Protein 5FMS (pdb70)

Organism: Mus musculus (NCBI:txid10090)

Secondary structure (DSSP, 8-state):
--EEEE-TT--SB-TTSSTHHHHHHHTTTS-EEEE-S---TTTTSS-SEEEEES--S---HHHHHHHHHHHHTT-EEEEE--TTTHHHHT--THHHHTTTTEEE-S---EESS--S-SSTTEEEESB-B-SGGGTTSS-----B-EEEES---EEE-TTSEEEEE--SSEESTT-EEEEEE--STTT--EEEEES-GGGGSHHHHTTSSHHHHHHHHHHHHT--S---/-EEEE-TT--SB-TTSSTHHHHHHHTTT--EEEESS---TTTTSS-SEEEEES--S---HHHHHHHHHHHHTT-EEEEE--TTGGGTTT--THHHHGGGTEEE-S---B--S-SSSSSTTEEEETB-B--GGGTT-----B-EEEES--PEEE-TTSEEEEE--SSSBSTT-EEEEEE--TTSSS-EEEEES-GGGGSHHHHSGGGHHHHHHHHHHHHT--S---/-EE--TT--SB-TTSS-HHHHTTTTTTS--B---SS--TTTTSS-SEEEEES--S---HHHHHHHHHHHHTT-EEEEE--TTGGGTS---HHHHHGGGTEEE-S---EESS-SS-SSTTEEEESS-B-SGGG-------EEEES---EEE-TTSEEEEE--SSEESTT-EEEEEE--EEEES-GGGGSTTTTTTSSHHHHHHHHHHH-

Sequence (661 aa):
STILFNAYKKEVFTTNTGTKSLQKRLRSNWKIQSLKDEITSEKLIGVKLWITAGPREKFTAAEFEVLKKYLDSGGDILVMLGEGGESRFDTNINFLLEEYGIMVNNDAVVRNVYYKYFHPKEALVSDGVLNREISRAAGKAQALTFVYPFGATLSVMKPAVAVLSTGSVCFPLNRPILAFYHSKNQGFGKLAVLGSCHMFSDQYLDKEENSKIMDVVFQWLTTGDIHLTILFNAYKKEVFTTNTGTKSLQKRLRSNWKIQSLKDEITSEKLIGVKLWITAGPREKFTAAEFEVLKKYLDSGGDILVMLGEGGESRFDTNINFLLEEYGIMVNNDAVVRNVYYKYFHPKEALVSDGVLNREISRAAAQALTFVYPFGATLSVMKPAVAVLSTGSVCFPLNRPILAFYHSKNQGFGKLAVLGSCHMFSDQYLDKEENSKIMDVVFQWLTTGDIHLILFNAYKKEVFTTNTGTKSLQKRLRSNWKIQSLKDEITSEKLIGVKLWITAGPREKFTAAEFEVLKKYLDSGGDILVMLGEGGESRFDTNINFLLEEYGIMVNNDAVVRNVYYKYFHPKEALVSDGVLNREISRAAALTFVYPFGATLSVMKPAVAVLSTGSVCFPLNRPILAFYHKLAVLGSCHMFSDQYLDKEENSKIMDVVFQWL

Nearest PDB structures (foldseek):
  5fms-assembly1_A  TM=1.004E+00  e=1.287E-54  Mus musculus
  5fms-assembly2_B  TM=9.891E-01  e=2.876E-45  Mus musculus
  5fms-assembly3_C  TM=9.833E-01  e=4.517E-39  Mus musculus
  5fmr-assembly2_B  TM=9.433E-01  e=4.746E-31  Chlamydomonas reinhardtii
  8ruy-assembly1_h  TM=8.219E-01  e=1.403E-17  Chlamydomonas reinhardtii

Foldseek 3Di:
DEAEEEPQLPFPDWCVDWLVVVVVVVVVPHHYDYHHDQQDLVVCVVHQEYEGQAGQHEDDPVSLVSVVLCLLQNHEYEYEHFAQFCNVRVYDCQVNCVVQFKGWHGHAKFFQDDDDDDDRRQYKAKAFFDDQLLVVPDDHPHIFIATAHGFTFMGGDPPKAAGTFSHCGMPPHGGGFKIKHQDDCSPRRIYIYGGHSNRNTPVGCVPGNSVSVVVCVVCSSVPDPGDD/DAEEEPQQPAPDDCVAFLPVVVVVVVVPDDYYYDHDDLDLVVCPVHQEYEGQQGQEEDDVVSLVSVVLCLLLQHEYEYEHFAQPCNVRVYPVQVNCVVQFKGWDGHQKFQPDDDPDDGSSFPKAQQFFDDPQLVPDVHRGAIFTDHGFTFMQGDPPKAATTFSHQRIPVGGGGAKIKGQPDDSDRRIYIYGGHNNCNTPVHCVPRCSVSNVVCVVCPSSDDPDDD/DEEEPQLVFPDFCVDWLPVLCVVPCVPHPYDYDDHDQDLVVCVVPQEYEGAQGQHEDDVRNLPSCVVVVVVLGYYEYFHFAQFCVVRVYVVQVSCVVAQKGWHGHAKFFQDDDPDDGGSFQKAQAFFDDDCLCVDPSFIFTHHGWTAMRGGPPKAAGTFSHCGMPVGGGGAWIQDSDYIYGGHDNCRTPVHCPPGCVVSNVVVVVVSD

Solvent-accessible surface area: 26771 Å² total; per-residue (Å²): 96,31,0,9,3,1,28,48,16,50,10,38,16,20,36,135,73,15,5,140,50,6,15,154,48,12,135,84,115,50,82,32,126,44,13,91,52,67,12,47,74,78,96,5,110,47,13,32,0,3,3,0,5,0,0,122,88,100,9,71,2,46,20,0,34,26,2,43,58,22,6,54,86,33,6,8,2,1,0,6,0,2,36,10,0,30,80,135,24,61,5,4,0,11,2,2,0,17,31,25,5,0,56,5,45,97,54,20,0,4,9,26,60,108,123,133,18,137,50,4,41,23,0,41,0,51,76,0,37,92,37,88,44,12,45,60,27,98,31,80,155,190,69,29,44,0,0,0,0,46,0,0,1,2,53,38,124,164,66,3,56,24,2,3,5,0,0,56,64,0,6,27,50,99,124,30,2,1,0,18,33,66,37,80,104,51,44,46,2,6,1,0,0,0,0,0,3,55,2,3,0,44,107,13,10,83,119,28,29,0,48,100,2,14,78,11,5,11,88,30,0,32,84,43,96,22,83,95,57,10,9,10,6,33,115,4,63,22,63,22,34,48,87,87,29,8,52,59,5,28,81,60,22,68,91,116,83,60,41,52,56,34,77,93,37,52,53,68,68,68,24,143,60,25,31,2,23,5,0,7,0,0,44,39,69,14,96,60,72,25,17,67,40,30,40,49,28,5,71,80,25,10,14,11,1,3,8,0,1,31,19,0,22,70,76,34,103,9,51,4,16,134,24,5,22,79,34,3,0,4,0,4,31,45,51,1,44,34,81,75,208,85,173,37,104,35,70,28,16,0,6,2,52,52,0,7,84,25,87,42,11,60,56,48,149,138,45,77,50,38,0,0,0,0,77,0,0,2,0,1,16,33,82,80,4,72,24,0,2,3,0,1,53,59,0,97,39,90,90,42,12,2,2,0,11,28,83,44,85,93,34,53,52,2,10,4,1,1,3,0,0,1,49,2,3,8,70,131,24,10,82,84,70,35,0,50,29,3,8,79,11,2,20,86,7,0,41,66,39,105,18,80,81,35,16,24,0,53,69,0,47,19,36,23,26,34,88,81,37,13,65,66,13,28,86,68,36,55,107,102,40,90,38,57,69,48,71,82,62,41,49,75,85,66,26,82,77,20,66,4,54,6,0,0,0,0,115,28,70,36,100,75,67,15,53,62,23,36,54,65,41,36,88,84,54,13,24,10,2,9,8,2,2,55,16,0,45,68,72,34,112,8,72,19,15,73,46,7,36,87,66,2,0,81,7,48,68,34,20,0,2,10,22,84,130,51,75,50,145,44,0,26,26,0,55,2,77,72,0,49,97,62,98,76,12,53,81,32,133,142,23,49,0,0,0,0,47,0,0,0,3,32,41,80,95,83,6,92,25,5,1,9,0,1,57,88,2,28,17,94,87,112,26,1,3,0,18,83,92,71,20,0,0,1,0,0,0,68,2,7,10,51,74,31,10,85,54,24,31,0,51,103,0,16,67,27,1,72,142,87,26

Structure (mmCIF, N/CA/C/O backbone):
data_5FMS
#
_entry.id   5FMS
#
_cell.length_a   204.910
_cell.length_b   204.910
_cell.length_c   204.910
_cell.angle_alpha   90.00
_cell.angle_beta   90.00
_cell.angle_gamma   90.00
#
_symmetry.space_group_name_H-M   'P 43 3 2'
#
loop_
_atom_site.group_PDB
_atom_site.id
_atom_site.type_symbol
_atom_site.label_atom_id
_atom_site.label_alt_id
_atom_site.label_comp_id
_atom_site.label_asym_id
_atom_site.label_entity_id
_atom_site.label_seq_id
_atom_site.pdbx_PDB_ins_code
_atom_site.Cartn_x
_atom_site.Cartn_y
_atom_site.Cartn_z
_atom_site.occupancy
_atom_site.B_iso_or_equiv
_atom_site.auth_seq_id
_atom_site.auth_comp_id
_atom_site.auth_asym_id
_atom_site.auth_atom_id
_atom_site.pdbx_PDB_model_num
ATOM 1 N N . SER A 1 11 ? 44.047 -55.333 8.549 1.00 69.27 7 SER A N 1
ATOM 2 C CA . SER A 1 11 ? 45.089 -55.096 9.536 1.00 70.38 7 SER A CA 1
ATOM 3 C C . SER A 1 11 ? 44.947 -53.722 10.155 1.00 72.18 7 SER A C 1
ATOM 4 O O . SER A 1 11 ? 45.623 -52.788 9.772 1.00 76.59 7 SER A O 1
ATOM 7 N N . THR A 1 12 ? 44.039 -53.614 11.109 1.00 70.48 8 THR A N 1
ATOM 8 C CA . THR A 1 12 ? 43.857 -52.417 11.908 1.00 69.40 8 THR A CA 1
ATOM 9 C C . THR A 1 12 ? 43.212 -52.904 13.178 1.00 67.18 8 THR A C 1
ATOM 10 O O . THR A 1 12 ? 42.445 -53.844 13.139 1.00 66.93 8 THR A O 1
ATOM 14 N N . ILE A 1 13 ? 43.523 -52.296 14.307 1.00 64.37 9 ILE A N 1
ATOM 15 C CA . ILE A 1 13 ? 42.903 -52.699 15.542 1.00 57.31 9 ILE A CA 1
ATOM 16 C C . ILE A 1 13 ? 42.112 -51.501 15.973 1.00 58.50 9 ILE A C 1
ATOM 17 O O . ILE A 1 13 ? 42.562 -50.396 15.812 1.00 62.53 9 ILE A O 1
ATOM 22 N N . LEU A 1 14 ? 40.924 -51.682 16.501 1.00 55.64 10 LEU A N 1
ATOM 23 C CA . LEU A 1 14 ? 40.066 -50.535 16.643 1.00 56.69 10 LEU A CA 1
ATOM 24 C C . LEU A 1 14 ? 39.566 -50.427 18.060 1.00 58.36 10 LEU A C 1
ATOM 25 O O . LEU A 1 14 ? 38.897 -51.312 18.535 1.00 58.29 10 LEU A O 1
ATOM 30 N N . PHE A 1 15 ? 39.863 -49.333 18.740 1.00 59.09 11 PHE A N 1
ATOM 31 C CA . PHE A 1 15 ? 39.389 -49.169 20.095 1.00 54.35 11 PHE A CA 1
ATOM 32 C C . PHE A 1 15 ? 38.158 -48.341 19.978 1.00 58.19 11 PHE A C 1
ATOM 33 O O . PHE A 1 15 ? 38.114 -47.427 19.194 1.00 62.48 11 PHE A O 1
ATOM 41 N N . ASN A 1 16 ? 37.145 -48.625 20.757 1.00 58.99 12 ASN A N 1
ATOM 42 C CA . ASN A 1 16 ? 35.898 -47.933 20.538 1.00 63.11 12 ASN A CA 1
ATOM 43 C C . ASN A 1 16 ? 35.936 -46.767 21.476 1.00 62.82 12 ASN A C 1
ATOM 44 O O . ASN A 1 16 ? 36.454 -46.900 22.558 1.00 66.33 12 ASN A O 1
ATOM 49 N N . ALA A 1 17 ? 35.404 -45.619 21.100 1.00 61.78 13 ALA A N 1
ATOM 50 C CA . ALA A 1 17 ? 35.532 -44.494 21.999 1.00 62.73 13 ALA A CA 1
ATOM 51 C C . ALA A 1 17 ? 34.327 -43.590 22.114 1.00 69.56 13 ALA A C 1
ATOM 52 O O . ALA A 1 17 ? 34.336 -42.689 22.936 1.00 71.03 13 ALA A O 1
ATOM 54 N N . TYR A 1 18 ? 33.305 -43.803 21.294 1.00 72.19 14 TYR A N 1
ATOM 55 C CA . TYR A 1 18 ? 32.136 -42.923 21.305 1.00 74.26 14 TYR A CA 1
ATOM 56 C C . TYR A 1 18 ? 31.089 -43.290 22.342 1.00 74.34 14 TYR A C 1
ATOM 57 O O . TYR A 1 18 ? 30.124 -42.554 22.524 1.00 76.50 14 TYR A O 1
ATOM 66 N N . LYS A 1 19 ? 31.253 -44.437 22.990 1.00 70.23 15 LYS A N 1
ATOM 67 C CA . LYS A 1 19 ? 30.303 -44.875 23.998 1.00 71.88 15 LYS A CA 1
ATOM 68 C C . LYS A 1 19 ? 30.830 -44.472 25.351 1.00 72.08 15 LYS A C 1
ATOM 69 O O . LYS A 1 19 ? 30.574 -45.125 26.347 1.00 69.94 15 LYS A O 1
ATOM 75 N N . LYS A 1 20 ? 31.599 -43.397 25.365 1.00 71.17 16 LYS A N 1
ATOM 76 C CA . LYS A 1 20 ? 32.149 -42.853 26.588 1.00 68.62 16 LYS A CA 1
ATOM 77 C C . LYS A 1 20 ? 32.984 -43.887 27.293 1.00 69.35 16 LYS A C 1
ATOM 78 O O . LYS A 1 20 ? 32.942 -43.981 28.499 1.00 69.32 16 LYS A O 1
ATOM 80 N N . GLU A 1 21 ? 33.746 -44.661 26.534 1.00 73.23 17 GLU A N 1
ATOM 81 C CA . GLU A 1 21 ? 34.582 -45.709 27.097 1.00 70.00 17 GLU A CA 1
ATOM 82 C C . GLU A 1 21 ? 35.496 -45.166 28.165 1.00 67.45 17 GLU A C 1
ATOM 83 O O . GLU A 1 21 ? 35.838 -43.997 28.146 1.00 70.16 17 GLU A O 1
ATOM 89 N N . VAL A 1 22 ? 35.872 -46.014 29.111 1.00 65.97 18 VAL A N 1
ATOM 90 C CA . VAL A 1 22 ? 36.776 -45.615 30.177 1.00 64.05 18 VAL A CA 1
ATOM 91 C C . VAL A 1 22 ? 38.195 -45.551 29.672 1.00 64.82 18 VAL A C 1
ATOM 92 O O . VAL A 1 22 ? 38.950 -44.683 30.075 1.00 67.01 18 VAL A O 1
ATOM 96 N N . PHE A 1 23 ? 38.564 -46.464 28.787 1.00 63.78 19 PHE A N 1
ATOM 97 C CA . PHE A 1 23 ? 39.876 -46.428 28.175 1.00 64.75 19 PHE A CA 1
ATOM 98 C C . PHE A 1 23 ? 39.756 -46.317 26.661 1.00 67.72 19 PHE A C 1
ATOM 99 O O . PHE A 1 23 ? 39.162 -47.158 26.018 1.00 72.74 19 PHE A O 1
ATOM 107 N N . THR A 1 24 ? 40.356 -45.291 26.091 1.00 64.77 20 THR A N 1
ATOM 108 C CA . THR A 1 24 ? 40.369 -45.083 24.662 1.00 63.85 20 THR A CA 1
ATOM 109 C C . THR A 1 24 ? 41.817 -44.921 24.284 1.00 66.03 20 THR A C 1
ATOM 110 O O . THR A 1 24 ? 42.667 -45.103 25.121 1.00 69.46 20 THR A O 1
ATOM 114 N N . THR A 1 25 ? 42.140 -44.603 23.044 1.00 63.97 21 THR A N 1
ATOM 115 C CA . THR A 1 25 ? 43.551 -44.522 22.710 1.00 64.61 21 THR A CA 1
ATOM 116 C C . THR A 1 25 ? 44.188 -43.247 23.276 1.00 71.45 21 THR A C 1
ATOM 117 O O . THR A 1 25 ? 45.392 -43.179 23.489 1.00 74.03 21 THR A O 1
ATOM 121 N N . ASN A 1 26 ? 43.346 -42.268 23.575 1.00 71.13 22 ASN A N 1
ATOM 122 C CA . ASN A 1 26 ? 43.719 -40.997 24.175 1.00 70.98 22 ASN A CA 1
ATOM 123 C C . ASN A 1 26 ? 44.082 -41.165 25.640 1.00 69.81 22 ASN A C 1
ATOM 124 O O . ASN A 1 26 ? 44.738 -40.328 26.225 1.00 72.16 22 ASN A O 1
ATOM 129 N N . THR A 1 27 ? 43.643 -42.260 26.238 1.00 69.86 23 THR A N 1
ATOM 130 C CA . THR A 1 27 ? 43.772 -42.455 27.677 1.00 71.36 23 THR A CA 1
ATOM 131 C C . THR A 1 27 ? 44.257 -43.857 28.014 1.00 69.48 23 THR A C 1
ATOM 132 O O . THR A 1 27 ? 44.538 -44.644 27.123 1.00 69.24 23 THR A O 1
ATOM 136 N N . GLY A 1 28 ? 44.469 -44.131 29.290 1.00 66.37 24 GLY A N 1
ATOM 137 C CA . GLY A 1 28 ? 44.505 -45.489 29.778 1.00 66.72 24 GLY A CA 1
ATOM 138 C C . GLY A 1 28 ? 45.503 -46.403 29.130 1.00 64.15 24 GLY A C 1
ATOM 139 O O . GLY A 1 28 ? 46.655 -46.430 29.480 1.00 61.75 24 GLY A O 1
ATOM 140 N N . THR A 1 29 ? 45.010 -47.161 28.162 1.00 66.32 25 THR A N 1
ATOM 141 C CA . THR A 1 29 ? 45.737 -48.241 27.529 1.00 59.53 25 THR A CA 1
ATOM 142 C C . THR A 1 29 ? 46.790 -47.650 26.608 1.00 59.92 25 THR A C 1
ATOM 143 O O . THR A 1 29 ? 46.747 -47.815 25.413 1.00 59.44 25 THR A O 1
ATOM 145 N N . LYS A 1 30 ? 47.721 -46.915 27.192 1.00 62.45 26 LYS A N 1
ATOM 146 C CA . LYS A 1 30 ? 48.811 -46.275 26.464 1.00 64.96 26 LYS A CA 1
ATOM 147 C C . LYS A 1 30 ? 49.936 -47.269 26.256 1.00 64.41 26 LYS A C 1
ATOM 148 O O . LYS A 1 30 ? 50.572 -47.273 25.221 1.00 62.78 26 LYS A O 1
ATOM 154 N N . SER A 1 31 ? 50.224 -48.058 27.283 1.00 65.29 27 SER A N 1
ATOM 155 C CA . SER A 1 31 ? 51.303 -49.031 27.227 1.00 64.80 27 SER A CA 1
ATOM 156 C C . SER A 1 31 ? 50.941 -50.276 26.455 1.00 60.02 27 SER A C 1
ATOM 157 O O . SER A 1 31 ? 51.801 -51.014 26.030 1.00 53.59 27 SER A O 1
ATOM 160 N N . LEU A 1 32 ? 49.656 -50.547 26.343 1.00 61.96 28 LEU A N 1
ATOM 161 C CA . LEU A 1 32 ? 49.182 -51.665 25.550 1.00 61.71 28 LEU A CA 1
ATOM 162 C C . LEU A 1 32 ? 49.375 -51.330 24.081 1.00 59.97 28 LEU A C 1
ATOM 163 O O . LEU A 1 32 ? 49.727 -52.168 23.283 1.00 57.73 28 LEU A O 1
ATOM 168 N N . GLN A 1 33 ? 49.088 -50.099 23.713 1.00 58.06 29 GLN A N 1
ATOM 169 C CA . GLN A 1 33 ? 49.225 -49.704 22.337 1.00 55.87 29 GLN A CA 1
ATOM 170 C C . GLN A 1 33 ? 50.648 -49.894 21.830 1.00 57.85 29 GLN A C 1
ATOM 171 O O . GLN A 1 33 ? 50.825 -50.318 20.720 1.00 60.53 29 GLN A O 1
ATOM 177 N N . LYS A 1 34 ? 51.663 -49.614 22.641 1.00 60.56 30 LYS A N 1
ATOM 178 C CA . LYS A 1 34 ? 53.055 -49.750 22.193 1.00 62.45 30 LYS A CA 1
ATOM 179 C C . LYS A 1 34 ? 53.373 -51.155 21.737 1.00 65.41 30 LYS A C 1
ATOM 180 O O . LYS A 1 34 ? 54.205 -51.351 20.871 1.00 70.46 30 LYS A O 1
ATOM 186 N N . ARG A 1 35 ? 52.711 -52.144 22.307 1.00 60.90 31 ARG A N 1
ATOM 187 C CA . ARG A 1 35 ? 53.024 -53.507 21.941 1.00 59.28 31 ARG A CA 1
ATOM 188 C C . ARG A 1 35 ? 52.206 -53.941 20.743 1.00 61.47 31 ARG A C 1
ATOM 189 O O . ARG A 1 35 ? 52.414 -55.012 20.211 1.00 67.69 31 ARG A O 1
ATOM 191 N N . LEU A 1 36 ? 51.289 -53.094 20.305 1.00 61.53 32 LEU A N 1
ATOM 192 C CA . LEU A 1 36 ? 50.394 -53.425 19.198 1.00 63.67 32 LEU A CA 1
ATOM 193 C C . LEU A 1 36 ? 50.756 -52.627 17.961 1.00 66.08 32 LEU A C 1
ATOM 194 O O . LEU A 1 36 ? 50.622 -53.110 16.860 1.00 67.59 32 LEU A O 1
ATOM 199 N N . ARG A 1 37 ? 51.180 -51.384 18.136 1.00 67.11 33 ARG A N 1
ATOM 200 C CA . ARG A 1 37 ? 51.513 -50.543 17.002 1.00 63.66 33 ARG A CA 1
ATOM 201 C C . ARG A 1 37 ? 52.707 -51.119 16.295 1.00 67.60 33 ARG A C 1
ATOM 202 O O . ARG A 1 37 ? 53.099 -50.622 15.257 1.00 72.63 33 ARG A O 1
ATOM 210 N N . SER A 1 38 ? 53.304 -52.151 16.876 1.00 66.62 34 SER A N 1
ATOM 211 C CA . SER A 1 38 ? 54.388 -52.869 16.232 1.00 71.06 34 SER A CA 1
ATOM 212 C C . SER A 1 38 ? 53.880 -53.723 15.095 1.00 76.80 34 SER A C 1
ATOM 213 O O . SER A 1 38 ? 54.484 -53.768 14.036 1.00 84.41 34 SER A O 1
ATOM 216 N N . ASN A 1 39 ? 52.790 -54.441 15.327 1.00 78.74 35 ASN A N 1
ATOM 217 C CA . ASN A 1 39 ? 52.236 -55.320 14.304 1.00 76.63 35 ASN A CA 1
ATOM 218 C C . ASN A 1 39 ? 50.942 -54.836 13.671 1.00 72.64 35 ASN A C 1
ATOM 219 O O . ASN A 1 39 ? 50.403 -55.520 12.829 1.00 75.83 35 ASN A O 1
ATOM 224 N N . TRP A 1 40 ? 50.445 -53.665 14.046 1.00 69.85 36 TRP A N 1
ATOM 225 C CA . TRP A 1 40 ? 49.112 -53.261 13.618 1.00 65.62 36 TRP A CA 1
ATOM 226 C C . TRP A 1 40 ? 48.959 -51.788 13.446 1.00 64.67 36 TRP A C 1
ATOM 227 O O . TRP A 1 40 ? 49.809 -51.030 13.843 1.00 69.61 36 TRP A O 1
ATOM 238 N N . LYS A 1 41 ? 47.880 -51.378 12.816 1.00 61.33 37 LYS A N 1
ATOM 239 C CA . LYS A 1 41 ? 47.590 -49.965 12.720 1.00 67.18 37 LYS A CA 1
ATOM 240 C C . LYS A 1 41 ? 46.509 -49.666 13.719 1.00 67.12 37 LYS A C 1
ATOM 241 O O . LYS A 1 41 ? 45.370 -50.010 13.479 1.00 71.38 37 LYS A O 1
ATOM 244 N N . ILE A 1 42 ? 46.850 -49.065 14.847 1.00 59.66 38 ILE A N 1
ATOM 245 C CA . ILE A 1 42 ? 45.855 -48.747 15.865 1.00 59.04 38 ILE A CA 1
ATOM 246 C C . ILE A 1 42 ? 45.087 -47.468 15.574 1.00 62.28 38 ILE A C 1
ATOM 247 O O . ILE A 1 42 ? 45.673 -46.418 15.445 1.00 70.43 38 ILE A O 1
ATOM 252 N N . GLN A 1 43 ? 43.776 -47.539 15.443 1.00 59.13 39 GLN A N 1
ATOM 253 C CA . GLN A 1 43 ? 43.030 -46.313 15.287 1.00 61.55 39 GLN A CA 1
ATOM 254 C C . GLN A 1 43 ? 41.789 -46.334 16.161 1.00 60.49 39 GLN A C 1
ATOM 255 O O . GLN A 1 43 ? 41.236 -47.378 16.390 1.00 58.76 39 GLN A O 1
ATOM 261 N N . SER A 1 44 ? 41.414 -45.183 16.704 1.00 62.40 40 SER A N 1
ATOM 262 C CA . SER A 1 44 ? 40.225 -45.015 17.536 1.00 62.75 40 SER A CA 1
ATOM 263 C C . SER A 1 44 ? 38.974 -44.941 16.689 1.00 63.13 40 SER A C 1
ATOM 264 O O . SER A 1 44 ? 39.075 -44.835 15.488 1.00 67.97 40 SER A O 1
ATOM 267 N N . LEU A 1 45 ? 37.796 -44.963 17.304 1.00 62.82 41 LEU A N 1
ATOM 268 C CA . LEU A 1 45 ? 36.541 -44.838 16.559 1.00 65.46 41 LEU A CA 1
ATOM 269 C C . LEU A 1 45 ? 35.593 -43.822 17.204 1.00 70.97 41 LEU A C 1
ATOM 270 O O . LEU A 1 45 ? 35.077 -44.052 18.284 1.00 73.26 41 LEU A O 1
ATOM 275 N N . LYS A 1 46 ? 35.338 -42.706 16.533 1.00 70.17 42 LYS A N 1
ATOM 276 C CA . LYS A 1 46 ? 34.545 -41.646 17.148 1.00 72.29 42 LYS A CA 1
ATOM 277 C C . LYS A 1 46 ? 33.071 -41.602 16.750 1.00 75.60 42 LYS A C 1
ATOM 278 O O . LYS A 1 46 ? 32.254 -41.081 17.496 1.00 80.23 42 LYS A O 1
ATOM 280 N N . ASP A 1 47 ? 32.732 -42.105 15.568 1.00 73.23 43 ASP A N 1
ATOM 281 C CA . ASP A 1 47 ? 31.349 -42.054 15.089 1.00 73.70 43 ASP A CA 1
ATOM 282 C C . ASP A 1 47 ? 30.683 -43.437 15.070 1.00 74.63 43 ASP A C 1
ATOM 283 O O . ASP A 1 47 ? 31.370 -44.445 15.171 1.00 74.85 43 ASP A O 1
ATOM 285 N N . GLU A 1 48 ? 29.357 -43.476 14.923 1.00 72.53 44 GLU A N 1
ATOM 286 C CA . GLU A 1 48 ? 28.578 -44.724 14.927 1.00 68.87 44 GLU A CA 1
ATOM 287 C C . GLU A 1 48 ? 29.181 -45.859 14.118 1.00 69.18 44 GLU A C 1
ATOM 288 O O . GLU A 1 48 ? 29.718 -45.645 13.042 1.00 69.53 44 GLU A O 1
ATOM 290 N N . ILE A 1 49 ? 29.052 -47.073 14.645 1.00 67.84 45 ILE A N 1
ATOM 291 C CA . ILE A 1 49 ? 29.615 -48.287 14.048 1.00 67.26 45 ILE A CA 1
ATOM 292 C C . ILE A 1 49 ? 28.901 -48.759 12.790 1.00 70.95 45 ILE A C 1
ATOM 293 O O . ILE A 1 49 ? 27.825 -49.317 12.872 1.00 76.08 45 ILE A O 1
ATOM 295 N N . THR A 1 50 ? 29.508 -48.547 11.629 1.00 69.77 46 THR A N 1
ATOM 296 C CA . THR A 1 50 ? 28.903 -48.907 10.353 1.00 67.38 46 THR A CA 1
ATOM 297 C C . THR A 1 50 ? 29.671 -50.079 9.787 1.00 71.04 46 THR A C 1
ATOM 298 O O . THR A 1 50 ? 30.885 -50.082 9.839 1.00 74.21 46 THR A O 1
ATOM 300 N N . SER A 1 51 ? 28.972 -51.066 9.237 1.00 71.74 47 SER A N 1
ATOM 301 C CA . SER A 1 51 ? 29.604 -52.315 8.808 1.00 70.51 47 SER A CA 1
ATOM 302 C C . SER A 1 51 ? 30.785 -52.071 7.888 1.00 72.46 47 SER A C 1
ATOM 303 O O . SER A 1 51 ? 31.720 -52.858 7.845 1.00 70.62 47 SER A O 1
ATOM 305 N N . GLU A 1 52 ? 30.712 -50.997 7.118 1.00 77.97 48 GLU A N 1
ATOM 306 C CA . GLU A 1 52 ? 31.825 -50.571 6.276 1.00 80.01 48 GLU A CA 1
ATOM 307 C C . GLU A 1 52 ? 33.018 -50.080 7.091 1.00 77.73 48 GLU A C 1
ATOM 308 O O . GLU A 1 52 ? 34.158 -50.330 6.719 1.00 73.12 48 GLU A O 1
ATOM 310 N N . LYS A 1 53 ? 32.747 -49.342 8.171 1.00 79.19 49 LYS A N 1
ATOM 311 C CA . LYS A 1 53 ? 33.797 -48.736 8.998 1.00 74.38 49 LYS A CA 1
ATOM 312 C C . LYS A 1 53 ? 34.739 -49.778 9.530 1.00 72.40 49 LYS A C 1
ATOM 313 O O . LYS A 1 53 ? 35.923 -49.526 9.692 1.00 70.09 49 LYS A O 1
ATOM 319 N N . LEU A 1 54 ? 34.184 -50.946 9.819 1.00 73.72 50 LEU A N 1
ATOM 320 C CA . LEU A 1 54 ? 34.940 -52.062 10.353 1.00 72.74 50 LEU A CA 1
ATOM 321 C C . LEU A 1 54 ? 35.620 -52.853 9.254 1.00 73.30 50 LEU A C 1
ATOM 322 O O . LEU A 1 54 ? 35.981 -53.996 9.475 1.00 73.11 50 LEU A O 1
ATOM 327 N N . ILE A 1 55 ? 35.774 -52.272 8.067 1.00 74.19 51 ILE A N 1
ATOM 328 C CA . ILE A 1 55 ? 36.269 -53.037 6.923 1.00 75.16 51 ILE A CA 1
ATOM 329 C C . ILE A 1 55 ? 37.686 -53.536 7.082 1.00 73.14 51 ILE A C 1
ATOM 330 O O . ILE A 1 55 ? 37.964 -54.689 6.804 1.00 72.18 51 ILE A O 1
ATOM 333 N N . GLY A 1 56 ? 38.597 -52.677 7.501 1.00 69.19 52 GLY A N 1
ATOM 334 C CA . GLY A 1 56 ? 39.970 -53.113 7.598 1.00 71.53 52 GLY A CA 1
ATOM 335 C C . GLY A 1 56 ? 40.203 -53.902 8.867 1.00 72.74 52 GLY A C 1
ATOM 336 O O . GLY A 1 56 ? 41.077 -54.767 8.929 1.00 71.77 52 GLY A O 1
ATOM 337 N N . VAL A 1 57 ? 39.354 -53.640 9.853 1.00 73.17 53 VAL A N 1
ATOM 338 C CA . VAL A 1 57 ? 39.566 -54.051 11.237 1.00 71.58 53 VAL A CA 1
ATOM 339 C C . VAL A 1 57 ? 39.704 -55.527 11.552 1.00 68.41 53 VAL A C 1
ATOM 340 O O . VAL A 1 57 ? 38.846 -56.319 11.218 1.00 69.67 53 VAL A O 1
ATOM 344 N N . LYS A 1 58 ? 40.775 -55.868 12.259 1.00 65.54 54 LYS A N 1
ATOM 345 C CA . LYS A 1 58 ? 41.049 -57.233 12.666 1.00 63.27 54 LYS A CA 1
ATOM 346 C C . LYS A 1 58 ? 40.516 -57.477 14.038 1.00 63.03 54 LYS A C 1
ATOM 347 O O . LYS A 1 58 ? 40.256 -58.601 14.414 1.00 64.07 54 LYS A O 1
ATOM 350 N N . LEU A 1 59 ? 40.372 -56.407 14.801 1.00 62.01 55 LEU A N 1
ATOM 351 C CA . LEU A 1 59 ? 39.899 -56.513 16.167 1.00 59.33 55 LEU A CA 1
ATOM 352 C C . LEU A 1 59 ? 39.266 -55.218 16.639 1.00 57.53 55 LEU A C 1
ATOM 353 O O . LEU A 1 59 ? 39.804 -54.151 16.450 1.00 58.86 55 LEU A O 1
ATOM 358 N N . TRP A 1 60 ? 38.108 -55.320 17.253 1.00 53.94 56 TRP A N 1
ATOM 359 C CA . TRP A 1 60 ? 37.407 -54.176 17.777 1.00 52.67 56 TRP A CA 1
ATOM 360 C C . TRP A 1 60 ? 37.526 -54.301 19.279 1.00 54.21 56 TRP A C 1
ATOM 361 O O . TRP A 1 60 ? 37.459 -55.397 19.780 1.00 55.65 56 TRP A O 1
ATOM 372 N N . ILE A 1 61 ? 37.704 -53.217 20.017 1.00 53.03 57 ILE A N 1
ATOM 373 C CA . ILE A 1 61 ? 37.892 -53.317 21.458 1.00 49.35 57 ILE A CA 1
ATOM 374 C C . ILE A 1 61 ? 37.075 -52.278 22.166 1.00 50.93 57 ILE A C 1
ATOM 375 O O . ILE A 1 61 ? 37.099 -51.136 21.774 1.00 54.98 57 ILE A O 1
ATOM 380 N N . THR A 1 62 ? 36.361 -52.651 23.213 1.00 49.10 58 THR A N 1
ATOM 381 C CA . THR A 1 62 ? 35.682 -51.673 24.032 1.00 52.53 58 THR A CA 1
ATOM 382 C C . THR A 1 62 ? 36.234 -51.744 25.398 1.00 57.95 58 THR A C 1
ATOM 383 O O . THR A 1 62 ? 35.905 -52.661 26.107 1.00 57.82 58 THR A O 1
ATOM 387 N N . ALA A 1 63 ? 37.022 -50.781 25.829 1.00 61.82 59 ALA A N 1
ATOM 388 C CA . ALA A 1 63 ? 37.536 -50.888 27.176 1.00 58.90 59 ALA A CA 1
ATOM 389 C C . ALA A 1 63 ? 36.596 -50.199 28.143 1.00 60.06 59 ALA A C 1
ATOM 390 O O . ALA A 1 63 ? 36.677 -49.008 28.345 1.00 62.32 59 ALA A O 1
ATOM 392 N N . GLY A 1 64 ? 35.683 -50.953 28.727 1.00 56.52 60 GLY A N 1
ATOM 393 C CA . GLY A 1 64 ? 34.762 -50.395 29.691 1.00 60.18 60 GLY A CA 1
ATOM 394 C C . GLY A 1 64 ? 33.781 -49.398 29.125 1.00 64.66 60 GLY A C 1
ATOM 395 O O . GLY A 1 64 ? 33.910 -48.227 29.388 1.00 67.77 60 GLY A O 1
ATOM 396 N N . PRO A 1 65 ? 32.799 -49.848 28.337 1.00 63.28 61 PRO A N 1
ATOM 397 C CA . PRO A 1 65 ? 31.816 -48.918 27.798 1.00 64.30 61 PRO A CA 1
ATOM 398 C C . PRO A 1 65 ? 30.991 -48.328 28.902 1.00 64.65 61 PRO A C 1
ATOM 399 O O . PRO A 1 65 ? 30.887 -48.985 29.906 1.00 65.04 61 PRO A O 1
ATOM 403 N N . ARG A 1 66 ? 30.466 -47.117 28.755 1.00 64.31 62 ARG A N 1
ATOM 404 C CA . ARG A 1 66 ? 29.578 -46.559 29.762 1.00 66.49 62 ARG A CA 1
ATOM 405 C C . ARG A 1 66 ? 28.318 -45.933 29.198 1.00 69.18 62 ARG A C 1
ATOM 406 O O . ARG A 1 66 ? 27.570 -45.304 29.919 1.00 71.79 62 ARG A O 1
ATOM 414 N N . GLU A 1 67 ? 28.091 -46.091 27.907 1.00 69.74 63 GLU A N 1
ATOM 415 C CA . GLU A 1 67 ? 26.872 -45.606 27.288 1.00 71.82 63 GLU A CA 1
ATOM 416 C C . GLU A 1 67 ? 26.191 -46.816 26.687 1.00 72.05 63 GLU A C 1
ATOM 417 O O . GLU A 1 67 ? 26.856 -47.770 26.349 1.00 72.77 63 GLU A O 1
ATOM 423 N N . LYS A 1 68 ? 24.873 -46.813 26.577 1.00 72.29 64 LYS A N 1
ATOM 424 C CA . LYS A 1 68 ? 24.178 -47.991 26.075 1.00 70.48 64 LYS A CA 1
ATOM 425 C C . LYS A 1 68 ? 24.406 -48.211 24.586 1.00 70.62 64 LYS A C 1
ATOM 426 O O . LYS A 1 68 ? 24.831 -47.314 23.890 1.00 71.20 64 LYS A O 1
ATOM 432 N N . PHE A 1 69 ? 24.116 -49.412 24.104 1.00 68.83 65 PHE A N 1
ATOM 433 C CA . PHE A 1 69 ? 24.244 -49.730 22.688 1.00 67.69 65 PHE A CA 1
ATOM 434 C C . PHE A 1 69 ? 22.887 -49.812 22.024 1.00 69.62 65 PHE A C 1
ATOM 435 O O . PHE A 1 69 ? 21.893 -50.029 22.689 1.00 69.31 65 PHE A O 1
ATOM 443 N N . THR A 1 70 ? 22.848 -49.687 20.705 1.00 69.33 66 THR A N 1
ATOM 444 C CA . THR A 1 70 ? 21.583 -49.773 20.005 1.00 69.12 66 THR A CA 1
ATOM 445 C C . THR A 1 70 ? 21.491 -51.039 19.218 1.00 70.28 66 THR A C 1
ATOM 446 O O . THR A 1 70 ? 22.470 -51.451 18.628 1.00 71.75 66 THR A O 1
ATOM 450 N N . ALA A 1 71 ? 20.298 -51.620 19.149 1.00 71.51 67 ALA A N 1
ATOM 451 C CA . ALA A 1 71 ? 20.121 -52.935 18.559 1.00 71.77 67 ALA A CA 1
ATOM 452 C C . ALA A 1 71 ? 20.599 -52.904 17.130 1.00 70.03 67 ALA A C 1
ATOM 453 O O . ALA A 1 71 ? 20.904 -53.930 16.545 1.00 66.93 67 ALA A O 1
ATOM 455 N N . ALA A 1 72 ? 20.650 -51.700 16.582 1.00 69.16 68 ALA A N 1
ATOM 456 C CA . ALA A 1 72 ? 21.232 -51.450 15.284 1.00 71.69 68 ALA A CA 1
ATOM 457 C C . ALA A 1 72 ? 22.725 -51.717 15.300 1.00 71.70 68 ALA A C 1
ATOM 458 O O . ALA A 1 72 ? 23.243 -52.417 14.451 1.00 69.21 68 ALA A O 1
ATOM 460 N N . GLU A 1 73 ? 23.413 -51.095 16.247 1.00 73.75 69 GLU A N 1
ATOM 461 C CA . GLU A 1 73 ? 24.843 -51.286 16.461 1.00 70.96 69 GLU A CA 1
ATOM 462 C C . GLU A 1 73 ? 25.202 -52.729 16.737 1.00 69.73 69 GLU A C 1
ATOM 463 O O . GLU A 1 73 ? 26.237 -53.188 16.300 1.00 69.35 69 GLU A O 1
ATOM 469 N N . PHE A 1 74 ? 24.375 -53.430 17.504 1.00 70.09 70 PHE A N 1
ATOM 470 C CA . PHE A 1 74 ? 24.618 -54.835 17.794 1.00 67.10 70 PHE A CA 1
ATOM 471 C C . PHE A 1 74 ? 24.666 -55.669 16.527 1.00 71.76 70 PHE A C 1
ATOM 472 O O . PHE A 1 74 ? 25.525 -56.531 16.390 1.00 69.19 70 PHE A O 1
ATOM 480 N N . GLU A 1 75 ? 23.733 -55.437 15.608 1.00 74.32 71 GLU A N 1
ATOM 481 C CA . GLU A 1 75 ? 23.682 -56.241 14.391 1.00 70.28 71 GLU A CA 1
ATOM 482 C C . GLU A 1 75 ? 24.959 -56.022 13.631 1.00 67.04 71 GLU A C 1
ATOM 483 O O . GLU A 1 75 ? 25.501 -56.946 13.070 1.00 69.12 71 GLU A O 1
ATOM 485 N N . VAL A 1 76 ? 25.432 -54.786 13.625 1.00 67.96 72 VAL A N 1
ATOM 486 C CA . VAL A 1 76 ? 26.683 -54.425 12.978 1.00 67.24 72 VAL A CA 1
ATOM 487 C C . VAL A 1 76 ? 27.804 -55.294 13.466 1.00 64.43 72 VAL A C 1
ATOM 488 O O . VAL A 1 76 ? 28.722 -55.587 12.727 1.00 65.16 72 VAL A O 1
ATOM 492 N N . LEU A 1 77 ? 27.727 -55.716 14.717 1.00 62.02 73 LEU A N 1
ATOM 493 C CA . LEU A 1 77 ? 28.811 -56.477 15.307 1.00 62.57 73 LEU A CA 1
ATOM 494 C C . LEU A 1 77 ? 28.644 -57.970 15.137 1.00 64.97 73 LEU A C 1
ATOM 495 O O . LEU A 1 77 ? 29.597 -58.650 14.777 1.00 67.86 73 LEU A O 1
ATOM 500 N N . LYS A 1 78 ? 27.454 -58.496 15.372 1.00 62.97 74 LYS A N 1
ATOM 501 C CA . LYS A 1 78 ? 27.251 -59.906 15.116 1.00 65.77 74 LYS A CA 1
ATOM 502 C C . LYS A 1 78 ? 27.580 -60.265 13.672 1.00 70.29 74 LYS A C 1
ATOM 503 O O . LYS A 1 78 ? 28.126 -61.322 13.414 1.00 71.57 74 LYS A O 1
ATOM 509 N N . LYS A 1 79 ? 27.291 -59.370 12.736 1.00 70.91 75 LYS A N 1
ATOM 510 C CA . LYS A 1 79 ? 27.700 -59.583 11.359 1.00 68.85 75 LYS A CA 1
ATOM 511 C C . LYS A 1 79 ? 29.206 -59.631 11.341 1.00 72.98 75 LYS A C 1
ATOM 512 O O . LYS A 1 79 ? 29.789 -60.604 10.899 1.00 78.88 75 LYS A O 1
ATOM 514 N N . TYR A 1 80 ? 29.835 -58.588 11.859 1.00 71.85 76 TYR A N 1
ATOM 515 C CA . TYR A 1 80 ? 31.285 -58.504 11.873 1.00 75.80 76 TYR A CA 1
ATOM 516 C C . TYR A 1 80 ? 31.946 -59.678 12.573 1.00 76.42 76 TYR A C 1
ATOM 517 O O . TYR A 1 80 ? 33.043 -60.063 12.219 1.00 79.24 76 TYR A O 1
ATOM 526 N N . LEU A 1 81 ? 31.311 -60.247 13.580 1.00 73.34 77 LEU A N 1
ATOM 527 C CA . LEU A 1 81 ? 31.942 -61.371 14.245 1.00 72.45 77 LEU A CA 1
ATOM 528 C C . LEU A 1 81 ? 31.821 -62.641 13.405 1.00 78.18 77 LEU A C 1
ATOM 529 O O . LEU A 1 81 ? 32.767 -63.407 13.310 1.00 81.08 77 LEU A O 1
ATOM 534 N N . ASP A 1 82 ? 30.672 -62.871 12.783 1.00 77.09 78 ASP A N 1
ATOM 535 C CA . ASP A 1 82 ? 30.515 -64.054 11.947 1.00 76.82 78 ASP A CA 1
ATOM 536 C C . ASP A 1 82 ? 31.271 -63.909 10.637 1.00 83.50 78 ASP A C 1
ATOM 537 O O . ASP A 1 82 ? 31.410 -64.862 9.898 1.00 93.09 78 ASP A O 1
ATOM 539 N N . SER A 1 83 ? 31.747 -62.706 10.348 1.00 81.66 79 SER A N 1
ATOM 540 C CA . SER A 1 83 ? 32.520 -62.437 9.139 1.00 84.95 79 SER A CA 1
ATOM 541 C C . SER A 1 83 ? 33.975 -62.822 9.293 1.00 86.50 79 SER A C 1
ATOM 542 O O . SER A 1 83 ? 34.761 -62.691 8.364 1.00 86.61 79 SER A O 1
ATOM 545 N N . GLY A 1 84 ? 34.342 -63.268 10.483 1.00 85.79 80 GLY A N 1
ATOM 546 C CA . GLY A 1 84 ? 35.728 -63.556 10.780 1.00 86.45 80 GLY A CA 1
ATOM 547 C C . GLY A 1 84 ? 36.426 -62.436 11.512 1.00 79.67 80 GLY A C 1
ATOM 548 O O . GLY A 1 84 ? 37.623 -62.476 11.725 1.00 82.05 80 GLY A O 1
ATOM 549 N N . GLY A 1 85 ? 35.679 -61.414 11.879 1.00 74.66 81 GLY A N 1
ATOM 550 C CA . GLY A 1 85 ? 36.232 -60.353 12.687 1.00 72.62 81 GLY A CA 1
ATOM 551 C C . GLY A 1 85 ? 36.465 -60.856 14.090 1.00 71.85 81 GLY A C 1
ATOM 552 O O . GLY A 1 85 ? 36.141 -61.988 14.388 1.00 73.43 81 GLY A O 1
ATOM 553 N N . ASP A 1 86 ? 37.069 -60.031 14.932 1.00 66.36 82 ASP A N 1
ATOM 554 C CA . ASP A 1 86 ? 37.316 -60.361 16.323 1.00 63.09 82 ASP A CA 1
ATOM 555 C C . ASP A 1 86 ? 36.786 -59.251 17.185 1.00 58.00 82 ASP A C 1
ATOM 556 O O . ASP A 1 86 ? 36.690 -58.150 16.724 1.00 57.82 82 ASP A O 1
ATOM 561 N N . ILE A 1 87 ? 36.415 -59.530 18.421 1.00 54.34 83 ILE A N 1
ATOM 562 C CA . ILE A 1 87 ? 35.890 -58.513 19.315 1.00 49.71 83 ILE A CA 1
ATOM 563 C C . ILE A 1 87 ? 36.478 -58.738 20.664 1.00 48.23 83 ILE A C 1
ATOM 564 O O . ILE A 1 87 ? 36.749 -59.859 20.996 1.00 49.26 83 ILE A O 1
ATOM 569 N N . LEU A 1 88 ? 36.655 -57.691 21.456 1.00 48.89 84 LEU A N 1
ATOM 570 C CA . LEU A 1 88 ? 37.111 -57.830 22.837 1.00 50.97 84 LEU A CA 1
ATOM 571 C C . LEU A 1 88 ? 36.392 -56.832 23.698 1.00 50.78 84 LEU A C 1
ATOM 572 O O . LEU A 1 88 ? 36.555 -55.650 23.513 1.00 53.06 84 LEU A O 1
ATOM 577 N N . VAL A 1 89 ? 35.615 -57.303 24.656 1.00 49.87 85 VAL A N 1
ATOM 578 C CA . VAL A 1 89 ? 34.829 -56.428 25.492 1.00 48.23 85 VAL A CA 1
ATOM 579 C C . VAL A 1 89 ? 35.299 -56.541 26.894 1.00 48.37 85 VAL A C 1
ATOM 580 O O . VAL A 1 89 ? 35.363 -57.614 27.419 1.00 49.18 85 VAL A O 1
ATOM 584 N N . MET A 1 90 ? 35.638 -55.431 27.511 1.00 48.22 86 MET A N 1
ATOM 585 C CA . MET A 1 90 ? 36.112 -55.458 28.863 1.00 49.46 86 MET A CA 1
ATOM 586 C C . MET A 1 90 ? 35.340 -54.494 29.702 1.00 51.59 86 MET A C 1
ATOM 587 O O . MET A 1 90 ? 35.405 -53.323 29.447 1.00 56.64 86 MET A O 1
ATOM 592 N N . LEU A 1 91 ? 34.574 -54.937 30.672 1.00 49.00 87 LEU A N 1
ATOM 593 C CA . LEU A 1 91 ? 34.058 -53.959 31.598 1.00 54.21 87 LEU A CA 1
ATOM 594 C C . LEU A 1 91 ? 34.355 -54.378 33.028 1.00 55.05 87 LEU A C 1
ATOM 595 O O . LEU A 1 91 ? 34.735 -55.498 33.272 1.00 55.95 87 LEU A O 1
ATOM 600 N N . GLY A 1 92 ? 34.201 -53.469 33.971 1.00 55.64 88 GLY A N 1
ATOM 601 C CA . GLY A 1 92 ? 34.781 -53.642 35.285 1.00 55.08 88 GLY A CA 1
ATOM 602 C C . GLY A 1 92 ? 33.873 -53.940 36.454 1.00 58.15 88 GLY A C 1
ATOM 603 O O . GLY A 1 92 ? 32.729 -54.329 36.303 1.00 58.05 88 GLY A O 1
ATOM 604 N N . GLU A 1 93 ? 34.441 -53.774 37.639 1.00 59.54 89 GLU A N 1
ATOM 605 C CA . GLU A 1 93 ? 33.744 -53.894 38.904 1.00 56.71 89 GLU A CA 1
ATOM 606 C C . GLU A 1 93 ? 32.348 -53.368 38.864 1.00 62.18 89 GLU A C 1
ATOM 607 O O . GLU A 1 93 ? 32.107 -52.293 38.367 1.00 65.70 89 GLU A O 1
ATOM 613 N N . GLY A 1 94 ? 31.419 -54.153 39.367 1.00 64.98 90 GLY A N 1
ATOM 614 C CA . GLY A 1 94 ? 30.055 -53.711 39.490 1.00 68.95 90 GLY A CA 1
ATOM 615 C C . GLY A 1 94 ? 29.296 -53.976 38.221 1.00 69.79 90 GLY A C 1
ATOM 616 O O . GLY A 1 94 ? 28.083 -53.868 38.193 1.00 73.48 90 GLY A O 1
ATOM 617 N N . GLY A 1 95 ? 30.013 -54.311 37.163 1.00 64.76 91 GLY A N 1
ATOM 618 C CA . GLY A 1 95 ? 29.365 -54.731 35.945 1.00 63.99 91 GLY A CA 1
ATOM 619 C C . GLY A 1 95 ? 28.402 -53.693 35.432 1.00 67.21 91 GLY A C 1
ATOM 620 O O . GLY A 1 95 ? 28.533 -52.517 35.709 1.00 68.19 91 GLY A O 1
ATOM 621 N N . GLU A 1 96 ? 27.411 -54.147 34.691 1.00 67.84 92 GLU A N 1
ATOM 622 C CA . GLU A 1 96 ? 26.453 -53.275 34.052 1.00 67.49 92 GLU A CA 1
ATOM 623 C C . GLU A 1 96 ? 25.666 -52.366 34.977 1.00 69.56 92 GLU A C 1
ATOM 624 O O . GLU A 1 96 ? 24.947 -51.503 34.502 1.00 67.78 92 GLU A O 1
ATOM 630 N N . SER A 1 97 ? 25.793 -52.558 36.285 1.00 72.31 93 SER A N 1
ATOM 631 C CA . SER A 1 97 ? 25.003 -51.802 37.250 1.00 74.23 93 SER A CA 1
ATOM 632 C C . SER A 1 97 ? 25.809 -50.670 37.866 1.00 74.04 93 SER A C 1
ATOM 633 O O . SER A 1 97 ? 25.293 -49.867 38.628 1.00 77.90 93 SER A O 1
ATOM 636 N N . ARG A 1 98 ? 27.087 -50.626 37.539 1.00 71.29 94 ARG A N 1
ATOM 637 C CA . ARG A 1 98 ? 27.940 -49.530 37.945 1.00 72.39 94 ARG A CA 1
ATOM 638 C C . ARG A 1 98 ? 28.431 -48.882 36.668 1.00 69.30 94 ARG A C 1
ATOM 639 O O . ARG A 1 98 ? 28.994 -47.802 36.674 1.00 68.69 94 ARG A O 1
ATOM 647 N N . PHE A 1 99 ? 28.145 -49.528 35.549 1.00 67.46 95 PHE A N 1
ATOM 648 C CA . PHE A 1 99 ? 28.599 -49.025 34.273 1.00 64.90 95 PHE A CA 1
ATOM 649 C C . PHE A 1 99 ? 27.512 -48.487 33.360 1.00 70.57 95 PHE A C 1
ATOM 650 O O . PHE A 1 99 ? 27.824 -47.812 32.399 1.00 72.93 95 PHE A O 1
ATOM 658 N N . ASP A 1 100 ? 26.246 -48.747 33.665 1.00 76.26 96 ASP A N 1
ATOM 659 C CA . ASP A 1 100 ? 25.130 -48.208 32.879 1.00 76.73 96 ASP A CA 1
ATOM 660 C C . ASP A 1 100 ? 25.315 -48.445 31.391 1.00 74.66 96 ASP A C 1
ATOM 661 O O . ASP A 1 100 ? 25.391 -47.499 30.620 1.00 71.46 96 ASP A O 1
ATOM 663 N N . THR A 1 101 ? 25.420 -49.705 30.997 1.00 72.42 97 THR A N 1
ATOM 664 C CA . THR A 1 101 ? 25.528 -50.043 29.594 1.00 68.54 97 THR A CA 1
ATOM 665 C C . THR A 1 101 ? 24.861 -51.375 29.325 1.00 70.09 97 THR A C 1
ATOM 666 O O . THR A 1 101 ? 24.882 -52.248 30.162 1.00 73.85 97 THR A O 1
ATOM 670 N N . ASN A 1 102 ? 24.237 -51.533 28.169 1.00 69.99 98 ASN A N 1
ATOM 671 C CA . ASN A 1 102 ? 23.531 -52.771 27.881 1.00 70.61 98 ASN A CA 1
ATOM 672 C C . ASN A 1 102 ? 24.364 -53.731 27.079 1.00 68.02 98 ASN A C 1
ATOM 673 O O . ASN A 1 102 ? 23.871 -54.342 26.154 1.00 69.57 98 ASN A O 1
ATOM 678 N N . ILE A 1 103 ? 25.647 -53.811 27.361 1.00 63.56 99 ILE A N 1
ATOM 679 C CA . ILE A 1 103 ? 26.493 -54.676 26.570 1.00 60.46 99 ILE A CA 1
ATOM 680 C C . ILE A 1 103 ? 26.144 -56.144 26.759 1.00 61.30 99 ILE A C 1
ATOM 681 O O . ILE A 1 103 ? 26.383 -56.928 25.872 1.00 61.37 99 ILE A O 1
ATOM 686 N N . ASN A 1 104 ? 25.559 -56.530 27.888 1.00 63.89 100 ASN A N 1
ATOM 687 C CA . ASN A 1 104 ? 25.204 -57.936 28.099 1.00 64.60 100 ASN A CA 1
ATOM 688 C C . ASN A 1 104 ? 24.247 -58.492 27.058 1.00 63.14 100 ASN A C 1
ATOM 689 O O . ASN A 1 104 ? 24.309 -59.669 26.733 1.00 61.29 100 ASN A O 1
ATOM 694 N N . PHE A 1 105 ? 23.337 -57.664 26.567 1.00 63.19 101 PHE A N 1
ATOM 695 C CA . PHE A 1 105 ? 22.359 -58.114 25.590 1.00 64.01 101 PHE A CA 1
ATOM 696 C C . PHE A 1 105 ? 23.035 -58.764 24.400 1.00 61.26 101 PHE A C 1
ATOM 697 O O . PHE A 1 105 ? 22.451 -59.602 23.732 1.00 60.31 101 PHE A O 1
ATOM 705 N N . LEU A 1 106 ? 24.245 -58.324 24.100 1.00 58.63 102 LEU A N 1
ATOM 706 C CA . LEU A 1 106 ? 25.032 -58.915 23.034 1.00 58.06 102 LEU A CA 1
ATOM 707 C C . LEU A 1 106 ? 25.767 -60.134 23.520 1.00 60.43 102 LEU A C 1
ATOM 708 O O . LEU A 1 106 ? 25.878 -61.113 22.816 1.00 65.57 102 LEU A O 1
ATOM 713 N N . LEU A 1 107 ? 26.281 -60.098 24.731 1.00 58.86 103 LEU A N 1
ATOM 714 C CA . LEU A 1 107 ? 27.099 -61.206 25.151 1.00 56.88 103 LEU A CA 1
ATOM 715 C C . LEU A 1 107 ? 26.214 -62.373 25.503 1.00 58.06 103 LEU A C 1
ATOM 716 O O . LEU A 1 107 ? 26.613 -63.503 25.324 1.00 58.02 103 LEU A O 1
ATOM 721 N N . GLU A 1 108 ? 25.002 -62.109 25.978 1.00 61.17 104 GLU A N 1
ATOM 722 C CA . GLU A 1 108 ? 24.098 -63.179 26.406 1.00 62.78 104 GLU A CA 1
ATOM 723 C C . GLU A 1 108 ? 23.910 -64.242 25.335 1.00 62.65 104 GLU A C 1
ATOM 724 O O . GLU A 1 108 ? 23.581 -65.368 25.653 1.00 59.87 104 GLU A O 1
ATOM 726 N N . GLU A 1 109 ? 24.083 -63.862 24.070 1.00 63.14 105 GLU A N 1
ATOM 727 C CA . GLU A 1 109 ? 23.958 -64.776 22.939 1.00 59.86 105 GLU A CA 1
ATOM 728 C C . GLU A 1 109 ? 25.116 -65.722 22.819 1.00 59.48 105 GLU A C 1
ATOM 729 O O . GLU A 1 109 ? 24.992 -66.758 22.202 1.00 61.82 105 GLU A O 1
ATOM 735 N N . TYR A 1 110 ? 26.257 -65.358 23.379 1.00 59.74 106 TYR A N 1
ATOM 736 C CA . TYR A 1 110 ? 27.427 -66.211 23.286 1.00 58.49 106 TYR A CA 1
ATOM 737 C C . TYR A 1 110 ? 27.667 -66.860 24.619 1.00 58.83 106 TYR A C 1
ATOM 738 O O . TYR A 1 110 ? 28.670 -67.511 24.822 1.00 60.44 106 TYR A O 1
ATOM 747 N N . GLY A 1 111 ? 26.762 -66.642 25.553 1.00 57.14 107 GLY A N 1
ATOM 748 C CA . GLY A 1 111 ? 26.817 -67.376 26.790 1.00 58.69 107 GLY A CA 1
ATOM 749 C C . GLY A 1 111 ? 27.622 -66.691 27.856 1.00 57.89 107 GLY A C 1
ATOM 750 O O . GLY A 1 111 ? 27.832 -67.231 28.931 1.00 61.57 107 GLY A O 1
ATOM 751 N N . ILE A 1 112 ? 28.053 -65.480 27.580 1.00 53.87 108 ILE A N 1
ATOM 752 C CA . ILE A 1 112 ? 28.830 -64.750 28.546 1.00 50.94 108 ILE A CA 1
ATOM 753 C C . ILE A 1 112 ? 27.977 -63.616 29.063 1.00 51.90 108 ILE A C 1
ATOM 754 O O . ILE A 1 112 ? 27.188 -63.053 28.336 1.00 54.78 108 ILE A O 1
ATOM 759 N N . MET A 1 113 ? 28.096 -63.314 30.338 1.00 50.46 109 MET A N 1
ATOM 760 C CA . MET A 1 113 ? 27.372 -62.210 30.922 1.00 56.58 109 MET A CA 1
ATOM 761 C C . MET A 1 113 ? 28.200 -61.671 32.033 1.00 55.91 109 MET A C 1
ATOM 762 O O . MET A 1 113 ? 28.607 -62.447 32.869 1.00 57.26 109 MET A O 1
ATOM 767 N N . VAL A 1 114 ? 28.487 -60.374 32.042 1.00 53.76 110 VAL A N 1
ATOM 768 C CA . VAL A 1 114 ? 29.341 -59.812 33.082 1.00 53.66 110 VAL A CA 1
ATOM 769 C C . VAL A 1 114 ? 28.551 -59.502 34.332 1.00 55.19 110 VAL A C 1
ATOM 770 O O . VAL A 1 114 ? 27.682 -58.665 34.301 1.00 59.56 110 VAL A O 1
ATOM 774 N N . ASN A 1 115 ? 28.862 -60.144 35.444 1.00 55.01 111 ASN A N 1
ATOM 775 C CA . ASN A 1 115 ? 28.078 -59.970 36.648 1.00 58.57 111 ASN A CA 1
ATOM 776 C C . ASN A 1 115 ? 28.281 -58.613 37.249 1.00 62.58 111 ASN A C 1
ATOM 777 O O . ASN A 1 115 ? 28.914 -57.769 36.655 1.00 65.42 111 ASN A O 1
ATOM 782 N N . ASN A 1 116 ? 27.681 -58.371 38.400 1.00 66.65 112 ASN A N 1
ATOM 783 C CA . ASN A 1 116 ? 27.842 -57.084 39.034 1.00 70.80 112 ASN A CA 1
ATOM 784 C C . ASN A 1 116 ? 28.447 -57.209 40.414 1.00 68.79 112 ASN A C 1
ATOM 785 O O . ASN A 1 116 ? 27.768 -56.928 41.393 1.00 72.94 112 ASN A O 1
ATOM 790 N N . ASP A 1 117 ? 29.703 -57.619 40.518 1.00 62.96 113 ASP A N 1
ATOM 791 C CA . ASP A 1 117 ? 30.329 -57.722 41.831 1.00 63.67 113 ASP A CA 1
ATOM 792 C C . ASP A 1 117 ? 31.790 -57.420 41.714 1.00 58.82 113 ASP A C 1
ATOM 793 O O . ASP A 1 117 ? 32.291 -57.347 40.625 1.00 61.89 113 ASP A O 1
ATOM 798 N N . ALA A 1 118 ? 32.493 -57.279 42.821 1.00 54.91 114 ALA A N 1
ATOM 799 C CA . ALA A 1 118 ? 33.905 -57.007 42.726 1.00 51.83 114 ALA A CA 1
ATOM 800 C C . ALA A 1 118 ? 34.717 -58.105 43.341 1.00 48.49 114 ALA A C 1
ATOM 801 O O . ALA A 1 118 ? 34.363 -58.635 44.369 1.00 50.26 114 ALA A O 1
ATOM 803 N N . VAL A 1 119 ? 35.802 -58.457 42.678 1.00 45.31 115 VAL A N 1
ATOM 804 C CA . VAL A 1 119 ? 36.751 -59.422 43.183 1.00 43.90 115 VAL A CA 1
ATOM 805 C C . VAL A 1 119 ? 37.620 -58.733 44.199 1.00 45.89 115 VAL A C 1
ATOM 806 O O . VAL A 1 119 ? 38.030 -57.626 43.959 1.00 48.73 115 VAL A O 1
ATOM 810 N N . VAL A 1 120 ? 37.876 -59.363 45.339 1.00 45.50 116 VAL A N 1
ATOM 811 C CA . VAL A 1 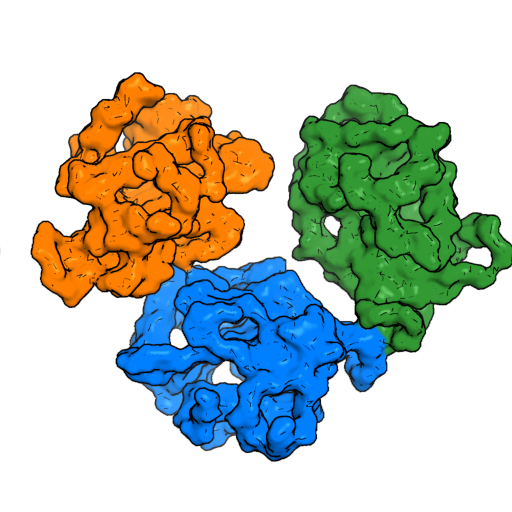120 ? 38.744 -58.802 46.369 1.00 43.87 116 VAL A CA 1
ATOM 812 C C . VAL A 1 120 ? 39.832 -59.767 46.797 1.00 44.05 116 VAL A C 1
ATOM 813 O O . VAL A 1 120 ? 39.821 -60.928 46.472 1.00 45.01 116 VAL A O 1
ATOM 817 N N . ARG A 1 121 ? 40.770 -59.277 47.564 1.00 43.30 117 ARG A N 1
ATOM 818 C CA . ARG A 1 121 ? 41.901 -60.053 47.957 1.00 44.16 117 ARG A CA 1
ATOM 819 C C . ARG A 1 121 ? 41.644 -60.771 49.253 1.00 46.71 117 ARG A C 1
ATOM 820 O O . ARG A 1 121 ? 40.675 -60.487 49.904 1.00 47.99 117 ARG A O 1
ATOM 828 N N . ASN A 1 122 ? 42.463 -61.756 49.594 1.00 48.78 118 ASN A N 1
ATOM 829 C CA . ASN A 1 122 ? 42.334 -62.430 50.875 1.00 50.33 118 ASN A CA 1
ATOM 830 C C . ASN A 1 122 ? 43.074 -61.661 51.949 1.00 52.70 118 ASN A C 1
ATOM 831 O O . ASN A 1 122 ? 42.539 -61.429 53.001 1.00 61.06 118 ASN A O 1
ATOM 836 N N . VAL A 1 123 ? 44.315 -61.277 51.691 1.00 49.88 119 VAL A N 1
ATOM 837 C CA . VAL A 1 123 ? 45.121 -60.543 52.653 1.00 51.70 119 VAL A CA 1
ATOM 838 C C . VAL A 1 123 ? 45.930 -59.461 51.974 1.00 54.60 119 VAL A C 1
ATOM 839 O O . VAL A 1 123 ? 46.227 -59.573 50.815 1.00 58.72 119 VAL A O 1
ATOM 843 N N . TYR A 1 124 ? 46.306 -58.414 52.685 1.00 53.98 120 TYR A N 1
ATOM 844 C CA . TYR A 1 124 ? 47.010 -57.310 52.057 1.00 50.16 120 TYR A CA 1
ATOM 845 C C . TYR A 1 124 ? 48.385 -57.723 51.591 1.00 48.93 120 TYR A C 1
ATOM 846 O O . TYR A 1 124 ? 49.146 -58.310 52.323 1.00 68.28 120 TYR A O 1
ATOM 855 N N . TYR A 1 125 ? 48.678 -57.408 50.346 1.00 42.57 121 TYR A N 1
ATOM 856 C CA . TYR A 1 125 ? 49.990 -57.545 49.770 1.00 41.22 121 TYR A CA 1
ATOM 857 C C . TYR A 1 125 ? 50.168 -56.532 48.666 1.00 42.84 121 TYR A C 1
ATOM 858 O O . TYR A 1 125 ? 49.328 -56.426 47.791 1.00 43.45 121 TYR A O 1
ATOM 867 N N . LYS A 1 126 ? 51.251 -55.770 48.737 1.00 40.38 122 LYS A N 1
ATOM 868 C CA . LYS A 1 126 ? 51.713 -54.886 47.684 1.00 37.85 122 LYS A CA 1
ATOM 869 C C . LYS A 1 126 ? 50.787 -53.782 47.267 1.00 39.26 122 LYS A C 1
ATOM 870 O O . LYS A 1 126 ? 51.226 -52.691 47.029 1.00 42.58 122 LYS A O 1
ATOM 876 N N . TYR A 1 127 ? 49.497 -54.024 47.251 1.00 39.49 123 TYR A N 1
ATOM 877 C CA . TYR A 1 127 ? 48.580 -53.075 46.662 1.00 40.11 123 TYR A CA 1
ATOM 878 C C . TYR A 1 127 ? 47.616 -52.451 47.634 1.00 41.98 123 TYR A C 1
ATOM 879 O O . TYR A 1 127 ? 47.180 -53.073 48.565 1.00 43.23 123 TYR A O 1
ATOM 888 N N . PHE A 1 128 ? 47.283 -51.200 47.405 1.00 43.92 124 PHE A N 1
ATOM 889 C CA . PHE A 1 128 ? 46.475 -50.448 48.339 1.00 46.86 124 PHE A CA 1
ATOM 890 C C . PHE A 1 128 ? 45.086 -50.902 48.615 1.00 45.81 124 PHE A C 1
ATOM 891 O O . PHE A 1 128 ? 44.691 -50.994 49.749 1.00 48.35 124 PHE A O 1
ATOM 899 N N . HIS A 1 129 ? 44.349 -51.215 47.572 1.00 45.23 125 HIS A N 1
ATOM 900 C CA . HIS A 1 129 ? 42.912 -51.327 47.682 1.00 47.61 125 HIS A CA 1
ATOM 901 C C . HIS A 1 129 ? 42.532 -52.773 47.740 1.00 48.68 125 HIS A C 1
ATOM 902 O O . HIS A 1 129 ? 43.227 -53.583 47.201 1.00 50.93 125 HIS A O 1
ATOM 909 N N . PRO A 1 130 ? 41.432 -53.121 48.394 1.00 47.41 126 PRO A N 1
ATOM 910 C CA . PRO A 1 130 ? 41.099 -54.535 48.377 1.00 47.11 126 PRO A CA 1
ATOM 911 C C . PRO A 1 130 ? 40.779 -55.052 47.009 1.00 47.12 126 PRO A C 1
ATOM 912 O O . PRO A 1 130 ? 40.957 -56.220 46.784 1.00 47.41 126 PRO A O 1
ATOM 916 N N . LYS A 1 131 ? 40.275 -54.222 46.120 1.00 44.87 127 LYS A N 1
ATOM 917 C CA . LYS A 1 131 ? 39.897 -54.726 44.830 1.00 43.40 127 LYS A CA 1
ATOM 918 C C . LYS A 1 131 ? 41.079 -54.977 43.937 1.00 44.34 127 LYS A C 1
ATOM 919 O O . LYS A 1 131 ? 40.928 -55.603 42.911 1.00 47.80 127 LYS A O 1
ATOM 925 N N . GLU A 1 132 ? 42.269 -54.549 44.320 1.00 43.02 128 GLU A N 1
ATOM 926 C CA . GLU A 1 132 ? 43.419 -54.834 43.488 1.00 38.31 128 GLU A CA 1
ATOM 927 C C . GLU A 1 132 ? 43.865 -56.205 43.813 1.00 36.89 128 GLU A C 1
ATOM 928 O O . GLU A 1 132 ? 44.815 -56.384 44.518 1.00 39.79 128 GLU A O 1
ATOM 934 N N . ALA A 1 133 ? 43.115 -57.167 43.290 1.00 37.55 129 ALA A N 1
ATOM 935 C CA . ALA A 1 133 ? 43.226 -58.579 43.587 1.00 38.19 129 ALA A CA 1
ATOM 936 C C . ALA A 1 133 ? 44.348 -59.232 42.886 1.00 38.49 129 ALA A C 1
ATOM 937 O O . ALA A 1 133 ? 44.494 -59.078 41.703 1.00 39.71 129 ALA A O 1
ATOM 939 N N . LEU A 1 134 ? 45.111 -60.020 43.615 1.00 39.37 130 LEU A N 1
ATOM 940 C CA . LEU A 1 134 ? 46.276 -60.705 43.085 1.00 41.40 130 LEU A CA 1
ATOM 941 C C . LEU A 1 134 ? 45.979 -62.191 43.026 1.00 41.51 130 LEU A C 1
ATOM 942 O O . LEU A 1 134 ? 45.730 -62.793 44.047 1.00 42.40 130 LEU A O 1
ATOM 947 N N . VAL A 1 135 ? 45.972 -62.764 41.828 1.00 42.29 131 VAL A N 1
ATOM 948 C CA . VAL A 1 135 ? 45.453 -64.108 41.582 1.00 43.39 131 VAL A CA 1
ATOM 949 C C . VAL A 1 135 ? 46.502 -65.102 41.191 1.00 46.25 131 VAL A C 1
ATOM 950 O O . VAL A 1 135 ? 46.984 -65.061 40.095 1.00 45.06 131 VAL A O 1
ATOM 954 N N . SER A 1 136 ? 46.845 -66.024 42.069 1.00 50.71 132 SER A N 1
ATOM 955 C CA . SER A 1 136 ? 47.963 -66.904 41.792 1.00 52.80 132 SER A CA 1
ATOM 956 C C . SER A 1 136 ? 47.684 -68.127 40.890 1.00 54.09 132 SER A C 1
ATOM 957 O O . SER A 1 136 ? 48.549 -68.540 40.141 1.00 55.75 132 SER A O 1
ATOM 960 N N . ASP A 1 137 ? 46.499 -68.717 40.940 1.00 52.20 133 ASP A N 1
ATOM 961 C CA . ASP A 1 137 ? 46.284 -69.947 40.193 1.00 51.58 133 ASP A CA 1
ATOM 962 C C . ASP A 1 137 ? 45.011 -69.876 39.410 1.00 51.72 133 ASP A C 1
ATOM 963 O O . ASP A 1 137 ? 44.148 -70.723 39.543 1.00 49.22 133 ASP A O 1
ATOM 968 N N . GLY A 1 138 ? 44.897 -68.852 38.591 1.00 51.21 134 GLY A N 1
ATOM 969 C CA . GLY A 1 138 ? 43.671 -68.605 37.882 1.00 49.98 134 GLY A CA 1
ATOM 970 C C . GLY A 1 138 ? 43.636 -69.127 36.477 1.00 53.24 134 GLY A C 1
ATOM 971 O O . GLY A 1 138 ? 42.608 -69.041 35.841 1.00 53.30 134 GLY A O 1
ATOM 972 N N . VAL A 1 139 ? 44.758 -69.591 35.950 1.00 54.86 135 VAL A N 1
ATOM 973 C CA . VAL A 1 139 ? 44.767 -70.108 34.593 1.00 53.91 135 VAL A CA 1
ATOM 974 C C . VAL A 1 139 ? 44.005 -71.415 34.556 1.00 56.02 135 VAL A C 1
ATOM 975 O O . VAL A 1 139 ? 44.307 -72.308 35.326 1.00 58.29 135 VAL A O 1
ATOM 979 N N . LEU A 1 140 ? 43.038 -71.529 33.648 1.00 53.50 136 LEU A N 1
ATOM 980 C CA . LEU A 1 140 ? 42.175 -72.706 33.552 1.00 52.66 136 LEU A CA 1
ATOM 981 C C . LEU A 1 140 ? 42.584 -73.651 32.447 1.00 57.00 136 LEU A C 1
ATOM 982 O O . LEU A 1 140 ? 42.595 -74.845 32.643 1.00 61.13 136 LEU A O 1
ATOM 987 N N . ASN A 1 141 ? 42.825 -73.153 31.253 1.00 56.02 137 ASN A N 1
ATOM 988 C CA . ASN A 1 141 ? 43.143 -74.074 30.195 1.00 58.40 137 ASN A CA 1
ATOM 989 C C . ASN A 1 141 ? 44.625 -74.354 30.276 1.00 56.93 137 ASN A C 1
ATOM 990 O O . ASN A 1 141 ? 45.388 -73.465 30.564 1.00 53.48 137 ASN A O 1
ATOM 995 N N . ARG A 1 142 ? 45.043 -75.581 30.012 1.00 57.44 138 ARG A N 1
ATOM 996 C CA . ARG A 1 142 ? 46.438 -75.938 30.218 1.00 52.54 138 ARG A CA 1
ATOM 997 C C . ARG A 1 142 ? 47.285 -75.239 29.194 1.00 52.46 138 ARG A C 1
ATOM 998 O O . ARG A 1 142 ? 48.357 -74.773 29.504 1.00 49.71 138 ARG A O 1
ATOM 1000 N N . GLU A 1 143 ? 46.786 -75.158 27.969 1.00 53.33 139 GLU A N 1
ATOM 1001 C CA . GLU A 1 143 ? 47.557 -74.633 26.852 1.00 62.87 139 GLU A CA 1
ATOM 1002 C C . GLU A 1 143 ? 47.814 -73.151 26.992 1.00 61.37 139 GLU A C 1
ATOM 1003 O O . GLU A 1 143 ? 48.674 -72.608 26.320 1.00 50.83 139 GLU A O 1
ATOM 1005 N N . ILE A 1 144 ? 47.047 -72.492 27.851 1.00 51.91 140 ILE A N 1
ATOM 1006 C CA . ILE A 1 144 ? 47.239 -71.070 28.122 1.00 51.33 140 ILE A CA 1
ATOM 1007 C C . ILE A 1 144 ? 48.504 -70.915 28.924 1.00 49.72 140 ILE A C 1
ATOM 1008 O O . ILE A 1 144 ? 49.003 -69.830 29.120 1.00 51.19 140 ILE A O 1
ATOM 1013 N N . SER A 1 145 ? 49.059 -72.018 29.377 1.00 50.55 141 SER A N 1
ATOM 1014 C CA . SER A 1 145 ? 50.443 -71.956 29.763 1.00 54.26 141 SER A CA 1
ATOM 1015 C C . SER A 1 145 ? 51.254 -72.148 28.463 1.00 57.94 141 SER A C 1
ATOM 1016 O O . SER A 1 145 ? 51.980 -73.129 28.252 1.00 51.50 141 SER A O 1
ATOM 1019 N N . ARG A 1 146 ? 51.021 -71.175 27.579 1.00 64.05 142 ARG A N 1
ATOM 1020 C CA . ARG A 1 146 ? 51.778 -70.866 26.375 1.00 62.26 142 ARG A CA 1
ATOM 1021 C C . ARG A 1 146 ? 52.913 -69.949 26.786 1.00 63.46 142 ARG A C 1
ATOM 1022 O O . ARG A 1 146 ? 53.760 -69.591 25.988 1.00 70.40 142 ARG A O 1
ATOM 1024 N N . ALA A 1 147 ? 52.839 -69.482 28.023 1.00 60.38 143 ALA A N 1
ATOM 1025 C CA . ALA A 1 147 ? 54.005 -69.043 28.763 1.00 63.02 143 ALA A CA 1
ATOM 1026 C C . ALA A 1 147 ? 54.549 -70.335 29.395 1.00 68.46 143 ALA A C 1
ATOM 1027 O O . ALA A 1 147 ? 54.047 -71.414 29.084 1.00 67.39 143 ALA A O 1
ATOM 1029 N N . ALA A 1 148 ? 55.607 -70.277 30.195 1.00 71.00 144 ALA A N 1
ATOM 1030 C CA . ALA A 1 148 ? 56.142 -71.510 30.796 1.00 67.82 144 ALA A CA 1
ATOM 1031 C C . ALA A 1 148 ? 55.276 -72.141 31.922 1.00 66.40 144 ALA A C 1
ATOM 1032 O O . ALA A 1 148 ? 54.147 -71.733 32.181 1.00 66.76 144 ALA A O 1
ATOM 1034 N N . GLY A 1 149 ? 55.854 -73.129 32.601 1.00 65.33 145 GLY A N 1
ATOM 1035 C CA . GLY A 1 149 ? 55.190 -73.879 33.652 1.00 59.05 145 GLY A CA 1
ATOM 1036 C C . GLY A 1 149 ? 54.592 -75.070 32.961 1.00 64.37 145 GLY A C 1
ATOM 1037 O O . GLY A 1 149 ? 54.584 -75.075 31.743 1.00 64.13 145 GLY A O 1
ATOM 1038 N N . LYS A 1 150 ? 54.100 -76.062 33.698 1.00 59.48 146 LYS A N 1
ATOM 1039 C CA . LYS A 1 150 ? 53.377 -77.186 33.078 1.00 63.12 146 LYS A CA 1
ATOM 1040 C C . LYS A 1 150 ? 52.665 -78.076 34.085 1.00 67.44 146 LYS A C 1
ATOM 1041 O O . LYS A 1 150 ? 52.802 -77.888 35.287 1.00 67.52 146 LYS A O 1
ATOM 1043 N N . ALA A 1 151 ? 51.924 -79.059 33.590 1.00 61.48 147 ALA A N 1
ATOM 1044 C CA . ALA A 1 151 ? 51.213 -80.007 34.452 1.00 63.24 147 ALA A CA 1
ATOM 1045 C C . ALA A 1 151 ? 50.184 -79.327 35.341 1.00 57.89 147 ALA A C 1
ATOM 1046 O O . ALA A 1 151 ? 50.308 -79.362 36.557 1.00 53.07 147 ALA A O 1
ATOM 1048 N N . GLN A 1 166 ? 54.167 -75.157 37.580 1.00 57.67 162 GLN A N 1
ATOM 1049 C CA . GLN A 1 166 ? 54.510 -73.866 38.153 1.00 54.87 162 GLN A CA 1
ATOM 1050 C C . GLN A 1 166 ? 53.293 -72.967 37.958 1.00 55.16 162 GLN A C 1
ATOM 1051 O O . GLN A 1 166 ? 52.371 -73.323 37.232 1.00 50.78 162 GLN A O 1
ATOM 1057 N N . ALA A 1 167 ? 53.319 -71.787 38.568 1.00 55.40 163 ALA A N 1
ATOM 1058 C CA . ALA A 1 167 ? 52.167 -70.899 38.619 1.00 50.96 163 ALA A CA 1
ATOM 1059 C C . ALA A 1 167 ? 52.335 -69.612 37.889 1.00 50.26 163 ALA A C 1
ATOM 1060 O O . ALA A 1 167 ? 53.424 -69.244 37.513 1.00 56.71 163 ALA A O 1
ATOM 1062 N N . LEU A 1 168 ? 51.249 -68.871 37.789 1.00 50.00 164 LEU A N 1
ATOM 1063 C CA . LEU A 1 168 ? 51.238 -67.614 37.066 1.00 50.89 164 LEU A CA 1
ATOM 1064 C C . LEU A 1 168 ? 50.378 -66.607 37.770 1.00 53.01 164 LEU A C 1
ATOM 1065 O O . LEU A 1 168 ? 49.180 -66.785 37.876 1.00 55.22 164 LEU A O 1
ATOM 1070 N N . THR A 1 169 ? 51.011 -65.534 38.227 1.00 50.90 165 THR A N 1
ATOM 1071 C CA . THR A 1 169 ? 50.395 -64.526 39.067 1.00 47.39 165 THR A CA 1
ATOM 1072 C C . THR A 1 169 ? 50.001 -63.378 38.190 1.00 49.00 165 THR A C 1
ATOM 1073 O O . THR A 1 169 ? 50.766 -62.986 37.350 1.00 52.70 165 THR A O 1
ATOM 1077 N N . PHE A 1 170 ? 48.813 -62.840 38.355 1.00 47.14 166 PHE A N 1
ATOM 1078 C CA . PHE A 1 170 ? 48.458 -61.673 37.604 1.00 45.42 166 PHE A CA 1
ATOM 1079 C C . PHE A 1 170 ? 47.670 -60.795 38.502 1.00 43.36 166 PHE A C 1
ATOM 1080 O O . PHE A 1 170 ? 47.185 -61.255 39.494 1.00 44.49 166 PHE A O 1
ATOM 1088 N N . VAL A 1 171 ? 47.545 -59.522 38.184 1.00 41.84 167 VAL A N 1
ATOM 1089 C CA . VAL A 1 171 ? 46.867 -58.622 39.096 1.00 43.12 167 VAL A CA 1
ATOM 1090 C C . VAL A 1 171 ? 45.579 -58.255 38.516 1.00 45.84 167 VAL A C 1
ATOM 1091 O O . VAL A 1 171 ? 45.554 -57.680 37.462 1.00 48.68 167 VAL A O 1
ATOM 1095 N N . TYR A 1 172 ? 44.498 -58.543 39.208 1.00 43.17 168 TYR A N 1
ATOM 1096 C CA . TYR A 1 172 ? 43.221 -58.394 38.587 1.00 41.22 168 TYR A CA 1
ATOM 1097 C C . TYR A 1 172 ? 42.515 -57.251 39.244 1.00 43.52 168 TYR A C 1
ATOM 1098 O O . TYR A 1 172 ? 41.763 -57.442 40.177 1.00 44.25 168 TYR A O 1
ATOM 1107 N N . PRO A 1 173 ? 42.733 -56.042 38.734 1.00 43.22 169 PRO A N 1
ATOM 1108 C CA . PRO A 1 173 ? 42.294 -54.852 39.430 1.00 45.31 169 PRO A CA 1
ATOM 1109 C C . PRO A 1 173 ? 40.872 -54.464 39.150 1.00 45.75 169 PRO A C 1
ATOM 1110 O O . PRO A 1 173 ? 40.506 -54.294 38.011 1.00 49.39 169 PRO A O 1
ATOM 1114 N N . PHE A 1 174 ? 40.084 -54.312 40.198 1.00 46.07 170 PHE A N 1
ATOM 1115 C CA . PHE A 1 174 ? 38.782 -53.690 40.099 1.00 50.09 170 PHE A CA 1
ATOM 1116 C C . PHE A 1 174 ? 37.908 -54.365 39.093 1.00 51.83 170 PHE A C 1
ATOM 1117 O O . PHE A 1 174 ? 37.471 -53.734 38.152 1.00 52.82 170 PHE A O 1
ATOM 1125 N N . GLY A 1 175 ? 37.648 -55.644 39.284 1.00 48.88 171 GLY A N 1
ATOM 1126 C CA . GLY A 1 175 ? 36.957 -56.387 38.255 1.00 50.25 171 GLY A CA 1
ATOM 1127 C C . GLY A 1 175 ? 35.787 -57.199 38.727 1.00 50.34 171 GLY A C 1
ATOM 1128 O O . GLY A 1 175 ? 35.642 -57.427 39.910 1.00 53.69 171 GLY A O 1
ATOM 1129 N N . ALA A 1 176 ? 34.990 -57.678 37.787 1.00 46.56 172 ALA A N 1
ATOM 1130 C CA . ALA A 1 176 ? 33.803 -58.428 38.099 1.00 48.66 172 ALA A CA 1
ATOM 1131 C C . ALA A 1 176 ? 34.028 -59.811 37.650 1.00 47.21 172 ALA A C 1
ATOM 1132 O O . ALA A 1 176 ? 35.017 -60.059 37.025 1.00 51.30 172 ALA A O 1
ATOM 1134 N N . THR A 1 177 ? 33.141 -60.722 37.992 1.00 43.66 173 THR A N 1
ATOM 1135 C CA . THR A 1 177 ? 33.261 -62.081 37.542 1.00 44.26 173 THR A CA 1
ATOM 1136 C C . THR A 1 177 ? 32.246 -62.374 36.449 1.00 46.75 173 THR A C 1
ATOM 1137 O O . THR A 1 177 ? 31.171 -61.831 36.478 1.00 50.29 173 THR A O 1
ATOM 1141 N N . LEU A 1 178 ? 32.559 -63.260 35.511 1.00 48.15 174 LEU A N 1
ATOM 1142 C CA . LEU A 1 178 ? 31.644 -63.588 34.418 1.00 50.23 174 LEU A CA 1
ATOM 1143 C C . LEU A 1 178 ? 30.786 -64.815 34.645 1.00 54.46 174 LEU A C 1
ATOM 1144 O O . LEU A 1 178 ? 31.229 -65.800 35.206 1.00 53.04 174 LEU A O 1
ATOM 1149 N N . SER A 1 179 ? 29.543 -64.759 34.205 1.00 56.38 175 SER A N 1
ATOM 1150 C CA . SER A 1 179 ? 28.782 -65.974 34.109 1.00 58.78 175 SER A CA 1
ATOM 1151 C C . SER A 1 179 ? 29.009 -66.530 32.729 1.00 59.05 175 SER A C 1
ATOM 1152 O O . SER A 1 179 ? 28.629 -65.910 31.748 1.00 55.39 175 SER A O 1
ATOM 1155 N N . VAL A 1 180 ? 29.605 -67.715 32.672 1.00 60.52 176 VAL A N 1
ATOM 1156 C CA . VAL A 1 180 ? 30.018 -68.346 31.432 1.00 54.70 176 VAL A CA 1
ATOM 1157 C C . VAL A 1 180 ? 29.377 -69.685 31.223 1.00 58.47 176 VAL A C 1
ATOM 1158 O O . VAL A 1 180 ? 29.498 -70.556 32.061 1.00 63.74 176 VAL A O 1
ATOM 1162 N N . MET A 1 181 ? 28.684 -69.852 30.111 1.00 61.12 177 MET A N 1
ATOM 1163 C CA . MET A 1 181 ? 28.117 -71.143 29.763 1.00 64.71 177 MET A CA 1
ATOM 1164 C C . MET A 1 181 ? 28.367 -71.414 28.288 1.00 63.53 177 MET A C 1
ATOM 1165 O O . MET A 1 181 ? 28.644 -70.497 27.546 1.00 64.58 177 MET A O 1
ATOM 1170 N N . LYS A 1 182 ? 28.315 -72.668 27.865 1.00 61.00 178 LYS A N 1
ATOM 1171 C CA . LYS A 1 182 ? 28.560 -72.995 26.473 1.00 61.33 178 LYS A CA 1
ATOM 1172 C C . LYS A 1 182 ? 27.658 -72.149 25.605 1.00 63.77 178 LYS A C 1
ATOM 1173 O O . LYS A 1 182 ? 26.550 -71.852 26.001 1.00 65.99 178 LYS A O 1
ATOM 1179 N N . PRO A 1 183 ? 28.109 -71.767 24.406 1.00 62.72 179 PRO A N 1
ATOM 1180 C CA . PRO A 1 183 ? 29.316 -72.165 23.685 1.00 63.50 179 PRO A CA 1
ATOM 1181 C C . PRO A 1 183 ? 30.604 -71.509 24.138 1.00 64.00 179 PRO A C 1
ATOM 1182 O O . PRO A 1 183 ? 31.669 -71.950 23.730 1.00 69.72 179 PRO A O 1
ATOM 1186 N N . ALA A 1 184 ? 30.521 -70.473 24.950 1.00 57.89 180 ALA A N 1
ATOM 1187 C CA . ALA A 1 184 ? 31.723 -69.820 25.414 1.00 58.15 180 ALA A CA 1
ATOM 1188 C C . ALA A 1 184 ? 32.450 -70.741 26.358 1.00 57.05 180 ALA A C 1
ATOM 1189 O O . ALA A 1 184 ? 31.856 -71.652 26.883 1.00 63.37 180 ALA A O 1
ATOM 1191 N N . VAL A 1 185 ? 33.740 -70.521 26.554 1.00 52.26 181 VAL A N 1
ATOM 1192 C CA . VAL A 1 185 ? 34.540 -71.363 27.430 1.00 51.57 181 VAL A CA 1
ATOM 1193 C C . VAL A 1 185 ? 35.371 -70.499 28.352 1.00 50.05 181 VAL A C 1
ATOM 1194 O O . VAL A 1 185 ? 35.992 -69.566 27.901 1.00 48.62 181 VAL A O 1
ATOM 1198 N N . ALA A 1 186 ? 35.364 -70.778 29.646 1.00 45.21 182 ALA A N 1
ATOM 1199 C CA . ALA A 1 186 ? 36.092 -69.949 30.584 1.00 41.34 182 ALA A CA 1
ATOM 1200 C C . ALA A 1 186 ? 37.547 -70.320 30.597 1.00 40.25 182 ALA A C 1
ATOM 1201 O O . ALA A 1 186 ? 37.853 -71.481 30.684 1.00 43.60 182 ALA A O 1
ATOM 1203 N N . VAL A 1 187 ? 38.446 -69.346 30.593 1.00 37.77 183 VAL A N 1
ATOM 1204 C CA . VAL A 1 187 ? 39.862 -69.664 30.540 1.00 40.54 183 VAL A CA 1
ATOM 1205 C C . VAL A 1 187 ? 40.697 -69.027 31.632 1.00 44.33 183 VAL A C 1
ATOM 1206 O O . VAL A 1 187 ? 41.868 -69.300 31.714 1.00 46.70 183 VAL A O 1
ATOM 1210 N N . LEU A 1 188 ? 40.134 -68.140 32.436 1.00 45.18 184 LEU A N 1
ATOM 1211 C CA . LEU A 1 188 ? 40.838 -67.654 33.618 1.00 45.77 184 LEU A CA 1
ATOM 1212 C C . LEU A 1 188 ? 39.868 -67.590 34.778 1.00 47.23 184 LEU A C 1
ATOM 1213 O O . LEU A 1 188 ? 38.719 -67.301 34.575 1.00 49.69 184 LEU A O 1
ATOM 1218 N N . SER A 1 189 ? 40.302 -67.890 35.988 1.00 46.42 185 SER A N 1
ATOM 1219 C CA . SER A 1 189 ? 39.385 -67.861 37.101 1.00 47.65 185 SER A CA 1
ATOM 1220 C C . SER A 1 189 ? 39.937 -66.955 38.178 1.00 50.01 185 SER A C 1
ATOM 1221 O O . SER A 1 189 ? 41.086 -66.602 38.121 1.00 49.47 185 SER A O 1
ATOM 1224 N N . THR A 1 190 ? 39.137 -66.573 39.167 1.00 48.79 186 THR A N 1
ATOM 1225 C CA . THR A 1 190 ? 39.639 -65.683 40.198 1.00 47.93 186 THR A CA 1
ATOM 1226 C C . THR A 1 190 ? 40.606 -66.399 41.082 1.00 49.65 186 THR A C 1
ATOM 1227 O O . THR A 1 190 ? 41.329 -65.785 41.821 1.00 54.14 186 THR A O 1
ATOM 1231 N N . GLY A 1 191 ? 40.642 -67.705 41.030 1.00 46.38 187 GLY A N 1
ATOM 1232 C CA . GLY A 1 191 ? 41.686 -68.367 41.760 1.00 50.49 187 GLY A CA 1
ATOM 1233 C C . GLY A 1 191 ? 41.172 -68.994 43.002 1.00 48.84 187 GLY A C 1
ATOM 1234 O O . GLY A 1 191 ? 39.998 -69.186 43.151 1.00 51.69 187 GLY A O 1
ATOM 1235 N N . SER A 1 192 ? 42.076 -69.350 43.882 1.00 48.62 188 SER A N 1
ATOM 1236 C CA . SER A 1 192 ? 41.706 -69.991 45.110 1.00 51.51 188 SER A CA 1
ATOM 1237 C C . SER A 1 192 ? 41.888 -69.084 46.293 1.00 54.10 188 SER A C 1
ATOM 1238 O O . SER A 1 192 ? 41.644 -69.473 47.416 1.00 54.87 188 SER A O 1
ATOM 1241 N N . VAL A 1 193 ? 42.329 -67.864 46.027 1.00 54.65 189 VAL A N 1
ATOM 1242 C CA . VAL A 1 193 ? 42.647 -66.918 47.069 1.00 50.03 189 VAL A CA 1
ATOM 1243 C C . VAL A 1 193 ? 42.047 -65.568 46.772 1.00 48.98 189 VAL A C 1
ATOM 1244 O O . VAL A 1 193 ? 42.578 -64.584 47.195 1.00 54.48 189 VAL A O 1
ATOM 1248 N N . CYS A 1 194 ? 41.050 -65.468 45.920 1.00 47.48 190 CYS A N 1
ATOM 1249 C CA . CYS A 1 194 ? 40.390 -64.189 45.761 1.00 47.57 190 CYS A CA 1
ATOM 1250 C C . CYS A 1 194 ? 38.929 -64.433 45.953 1.00 49.22 190 CYS A C 1
ATOM 1251 O O . CYS A 1 194 ? 38.514 -65.553 45.900 1.00 53.48 190 CYS A O 1
ATOM 1254 N N . PHE A 1 195 ? 38.118 -63.426 46.184 1.00 46.15 191 PHE A N 1
ATOM 1255 C CA . PHE A 1 195 ? 36.733 -63.738 46.459 1.00 46.92 191 PHE A CA 1
ATOM 1256 C C . PHE A 1 195 ? 35.727 -62.995 45.601 1.00 47.04 191 PHE A C 1
ATOM 1257 O O . PHE A 1 195 ? 35.688 -61.789 45.618 1.00 49.46 191 PHE A O 1
ATOM 1265 N N . PRO A 1 196 ? 34.825 -63.706 44.937 1.00 44.67 192 PRO A N 1
ATOM 1266 C CA . PRO A 1 196 ? 34.503 -65.116 44.956 1.00 49.91 192 PRO A CA 1
ATOM 1267 C C . PRO A 1 196 ? 35.574 -66.047 44.477 1.00 49.74 192 PRO A C 1
ATOM 1268 O O . PRO A 1 196 ? 36.307 -65.734 43.567 1.00 48.10 192 PRO A O 1
ATOM 1272 N N . LEU A 1 197 ? 35.652 -67.195 45.131 1.00 49.29 193 LEU A N 1
ATOM 1273 C CA . LEU A 1 197 ? 36.634 -68.191 44.823 1.00 48.73 193 LEU A CA 1
ATOM 1274 C C . LEU A 1 197 ? 36.261 -68.863 43.542 1.00 52.09 193 LEU A C 1
ATOM 1275 O O . LEU A 1 197 ? 35.111 -69.149 43.316 1.00 56.39 193 LEU A O 1
ATOM 1280 N N . ASN A 1 198 ? 37.241 -69.124 42.708 1.00 50.08 194 ASN A N 1
ATOM 1281 C CA . ASN A 1 198 ? 37.068 -69.973 41.553 1.00 51.43 194 ASN A CA 1
ATOM 1282 C C . ASN A 1 198 ? 35.916 -69.667 40.600 1.00 52.00 194 ASN A C 1
ATOM 1283 O O . ASN A 1 198 ? 35.345 -70.584 40.034 1.00 51.05 194 ASN A O 1
ATOM 1288 N N . ARG A 1 199 ? 35.608 -68.396 40.380 1.00 48.01 195 ARG A N 1
ATOM 1289 C CA . ARG A 1 199 ? 34.566 -68.020 39.447 1.00 45.78 195 ARG A CA 1
ATOM 1290 C C . ARG A 1 199 ? 35.239 -67.454 38.234 1.00 45.24 195 ARG A C 1
ATOM 1291 O O . ARG A 1 199 ? 36.229 -66.814 38.379 1.00 47.38 195 ARG A O 1
ATOM 1299 N N . PRO A 1 200 ? 34.733 -67.719 37.027 1.00 44.35 196 PRO A N 1
ATOM 1300 C CA . PRO A 1 200 ? 35.343 -67.318 35.771 1.00 40.28 196 PRO A CA 1
ATOM 1301 C C . PRO A 1 200 ? 35.579 -65.854 35.682 1.00 43.66 196 PRO A C 1
ATOM 1302 O O . PRO A 1 200 ? 34.964 -65.118 36.387 1.00 46.30 196 PRO A O 1
ATOM 1306 N N . IL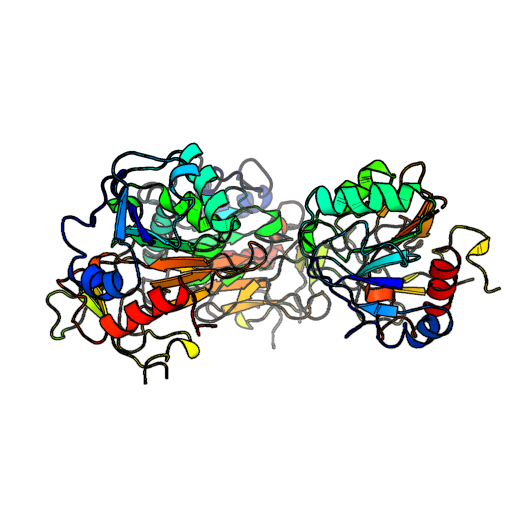E A 1 201 ? 36.516 -65.438 34.857 1.00 44.47 197 ILE A N 1
ATOM 1307 C CA . ILE A 1 201 ? 36.855 -64.046 34.789 1.00 41.83 197 ILE A CA 1
ATOM 1308 C C . ILE A 1 201 ? 37.218 -63.567 33.409 1.00 41.61 197 ILE A C 1
ATOM 1309 O O . ILE A 1 201 ? 37.299 -62.393 33.189 1.00 42.55 197 ILE A O 1
ATOM 1314 N N . LEU A 1 202 ? 37.440 -64.499 32.494 1.00 42.21 198 LEU A N 1
ATOM 1315 C CA . LEU A 1 202 ? 37.786 -64.225 31.107 1.00 42.39 198 LEU A CA 1
ATOM 1316 C C . LEU A 1 202 ? 37.257 -65.346 30.266 1.00 42.53 198 LEU A C 1
ATOM 1317 O O . LEU A 1 202 ? 37.529 -66.482 30.549 1.00 43.71 198 LEU A O 1
ATOM 1322 N N . ALA A 1 203 ? 36.493 -65.051 29.237 1.00 41.00 199 ALA A N 1
ATOM 1323 C CA . ALA A 1 203 ? 35.845 -66.112 28.514 1.00 43.14 199 ALA A CA 1
ATOM 1324 C C . ALA A 1 203 ? 36.051 -65.938 27.028 1.00 45.41 199 ALA A C 1
ATOM 1325 O O . ALA A 1 203 ? 36.150 -64.829 26.561 1.00 43.41 199 ALA A O 1
ATOM 1327 N N . PHE A 1 204 ? 36.132 -67.034 26.292 1.00 45.26 200 PHE A N 1
ATOM 1328 C CA . PHE A 1 204 ? 36.434 -66.994 24.882 1.00 47.39 200 PHE A CA 1
ATOM 1329 C C . PHE A 1 204 ? 35.301 -67.621 24.091 1.00 52.85 200 PHE A C 1
ATOM 1330 O O . PHE A 1 204 ? 34.592 -68.443 24.621 1.00 53.54 200 PHE A O 1
ATOM 1338 N N . TYR A 1 205 ? 35.133 -67.247 22.828 1.00 56.00 201 TYR A N 1
ATOM 1339 C CA . TYR A 1 205 ? 34.163 -67.885 21.935 1.00 61.09 201 TYR A CA 1
ATOM 1340 C C . TYR A 1 205 ? 34.736 -67.990 20.546 1.00 72.69 201 TYR A C 1
ATOM 1341 O O . TYR A 1 205 ? 35.004 -66.970 19.948 1.00 75.58 201 TYR A O 1
ATOM 1350 N N . HIS A 1 206 ? 34.931 -69.186 20.010 1.00 76.47 202 HIS A N 1
ATOM 1351 C CA . HIS A 1 206 ? 35.513 -69.286 18.676 1.00 77.22 202 HIS A CA 1
ATOM 1352 C C . HIS A 1 206 ? 34.483 -69.792 17.689 1.00 78.33 202 HIS A C 1
ATOM 1353 O O . HIS A 1 206 ? 34.611 -69.639 16.483 1.00 78.30 202 HIS A O 1
ATOM 1360 N N . SER A 1 207 ? 33.411 -70.319 18.244 1.00 82.47 203 SER A N 1
ATOM 1361 C CA . SER A 1 207 ? 32.609 -71.356 17.614 1.00 90.98 203 SER A CA 1
ATOM 1362 C C . SER A 1 207 ? 32.219 -71.175 16.154 1.00 91.13 203 SER A C 1
ATOM 1363 O O . SER A 1 207 ? 32.275 -70.075 15.581 1.00 82.61 203 SER A O 1
ATOM 1365 N N . LYS A 1 208 ? 31.911 -72.333 15.571 1.00 95.78 204 LYS A N 1
ATOM 1366 C CA . LYS A 1 208 ? 31.292 -72.470 14.268 1.00 101.91 204 LYS A CA 1
ATOM 1367 C C . LYS A 1 208 ? 32.342 -72.233 13.225 1.00 108.38 204 LYS A C 1
ATOM 1368 O O . LYS A 1 208 ? 33.449 -71.811 13.539 1.00 106.23 204 LYS A O 1
ATOM 1370 N N . ASN A 1 209 ? 31.994 -72.521 11.983 1.00 114.05 205 ASN A N 1
ATOM 1371 C CA . ASN A 1 209 ? 32.846 -72.160 10.878 1.00 116.92 205 ASN A CA 1
ATOM 1372 C C . ASN A 1 209 ? 32.164 -70.995 10.205 1.00 119.52 205 ASN A C 1
ATOM 1373 O O . ASN A 1 209 ? 31.657 -71.095 9.094 1.00 128.29 205 ASN A O 1
ATOM 1375 N N . GLN A 1 210 ? 32.155 -69.882 10.922 1.00 115.81 206 GLN A N 1
ATOM 1376 C CA . GLN A 1 210 ? 31.615 -68.623 10.430 1.00 115.84 206 GLN A CA 1
ATOM 1377 C C . GLN A 1 210 ? 32.236 -68.008 9.152 1.00 118.97 206 GLN A C 1
ATOM 1378 O O . GLN A 1 210 ? 31.475 -67.559 8.297 1.00 120.80 206 GLN A O 1
ATOM 1380 N N . GLY A 1 211 ? 33.562 -67.997 8.965 1.00 114.98 207 GLY A N 1
ATOM 1381 C CA . GLY A 1 211 ? 34.528 -68.771 9.721 1.00 110.37 207 GLY A CA 1
ATOM 1382 C C . GLY A 1 211 ? 35.416 -68.102 10.744 1.00 102.17 207 GLY A C 1
ATOM 1383 O O . GLY A 1 211 ? 35.877 -66.982 10.559 1.00 95.34 207 GLY A O 1
ATOM 1384 N N . PHE A 1 212 ? 35.634 -68.824 11.839 1.00 101.13 208 PHE A N 1
ATOM 1385 C CA . PHE A 1 212 ? 36.576 -68.459 12.892 1.00 94.89 208 PHE A CA 1
ATOM 1386 C C . PHE A 1 212 ? 36.463 -67.043 13.427 1.00 88.08 208 PHE A C 1
ATOM 1387 O O . PHE A 1 212 ? 37.470 -66.363 13.541 1.00 81.59 208 PHE A O 1
ATOM 1389 N N . GLY A 1 213 ? 35.254 -66.586 13.729 1.00 85.11 209 GLY A N 1
ATOM 1390 C CA . GLY A 1 213 ? 35.095 -65.335 14.447 1.00 76.21 209 GLY A CA 1
ATOM 1391 C C . GLY A 1 213 ? 35.445 -65.571 15.900 1.00 70.64 209 GLY A C 1
ATOM 1392 O O . GLY A 1 213 ? 35.197 -66.648 16.404 1.00 76.89 209 GLY A O 1
ATOM 1393 N N . LYS A 1 214 ? 36.031 -64.589 16.570 1.00 63.45 210 LYS A N 1
ATOM 1394 C CA . LYS A 1 214 ? 36.485 -64.760 17.939 1.00 61.98 210 LYS A CA 1
ATOM 1395 C C . LYS A 1 214 ? 36.074 -63.642 18.848 1.00 60.69 210 LYS A C 1
ATOM 1396 O O . LYS A 1 214 ? 36.341 -62.510 18.548 1.00 61.53 210 LYS A O 1
ATOM 1402 N N . LEU A 1 215 ? 35.458 -63.975 19.975 1.00 57.31 211 LEU A N 1
ATOM 1403 C CA . LEU A 1 215 ? 35.069 -63.022 21.016 1.00 49.72 211 LEU A CA 1
ATOM 1404 C C . LEU A 1 215 ? 35.760 -63.273 22.315 1.00 48.30 211 LEU A C 1
ATOM 1405 O O . LEU A 1 215 ? 35.887 -64.400 22.719 1.00 51.19 211 LEU A O 1
ATOM 1410 N N . ALA A 1 216 ? 36.193 -62.241 23.002 1.00 42.64 212 ALA A N 1
ATOM 1411 C CA . ALA A 1 216 ? 36.803 -62.465 24.288 1.00 43.17 212 ALA A CA 1
ATOM 1412 C C . ALA A 1 216 ? 36.356 -61.425 25.268 1.00 46.93 212 ALA A C 1
ATOM 1413 O O . ALA A 1 216 ? 36.668 -60.273 25.098 1.00 51.59 212 ALA A O 1
ATOM 1415 N N . VAL A 1 217 ? 35.715 -61.829 26.347 1.00 44.50 213 VAL A N 1
ATOM 1416 C CA . VAL A 1 217 ? 35.197 -60.882 27.309 1.00 42.91 213 VAL A CA 1
ATOM 1417 C C . VAL A 1 217 ? 36.045 -60.933 28.506 1.00 43.62 213 VAL A C 1
ATOM 1418 O O . VAL A 1 217 ? 36.339 -62.001 28.950 1.00 46.66 213 VAL A O 1
ATOM 1422 N N . LEU A 1 218 ? 36.477 -59.797 29.022 1.00 43.79 214 LEU A N 1
ATOM 1423 C CA . LEU A 1 218 ? 37.306 -59.812 30.210 1.00 44.87 214 LEU A CA 1
ATOM 1424 C C . LEU A 1 218 ? 36.585 -59.053 31.300 1.00 46.59 214 LEU A C 1
ATOM 1425 O O . LEU A 1 218 ? 35.952 -58.055 31.058 1.00 48.80 214 LEU A O 1
ATOM 1430 N N . GLY A 1 219 ? 36.682 -59.537 32.514 1.00 46.39 215 GLY A N 1
ATOM 1431 C CA . GLY A 1 219 ? 35.918 -58.990 33.597 1.00 44.49 215 GLY A CA 1
ATOM 1432 C C . GLY A 1 219 ? 36.479 -57.707 34.109 1.00 47.17 215 GLY A C 1
ATOM 1433 O O . GLY A 1 219 ? 35.924 -57.144 35.025 1.00 49.82 215 GLY A O 1
ATOM 1434 N N . SER A 1 220 ? 37.574 -57.232 33.541 1.00 48.42 216 SER A N 1
ATOM 1435 C CA . SER A 1 220 ? 38.090 -55.950 33.972 1.00 49.27 216 SER A CA 1
ATOM 1436 C C . SER A 1 220 ? 39.006 -55.179 33.080 1.00 49.66 216 SER A C 1
ATOM 1437 O O . SER A 1 220 ? 40.068 -55.634 32.739 1.00 50.31 216 SER A O 1
ATOM 1440 N N . CYS A 1 221 ? 38.632 -53.942 32.818 1.00 50.08 217 CYS A N 1
ATOM 1441 C CA . CYS A 1 221 ? 39.299 -53.152 31.820 1.00 54.58 217 CYS A CA 1
ATOM 1442 C C . CYS A 1 221 ? 40.647 -52.723 32.316 1.00 55.35 217 CYS A C 1
ATOM 1443 O O . CYS A 1 221 ? 41.502 -52.390 31.520 1.00 58.18 217 CYS A O 1
ATOM 1446 N N . HIS A 1 222 ? 40.802 -52.646 33.633 1.00 52.07 218 HIS A N 1
ATOM 1447 C CA . HIS A 1 222 ? 42.043 -52.186 34.248 1.00 50.15 218 HIS A CA 1
ATOM 1448 C C . HIS A 1 222 ? 43.216 -53.149 34.173 1.00 49.99 218 HIS A C 1
ATOM 1449 O O . HIS A 1 222 ? 44.340 -52.746 34.375 1.00 50.48 218 HIS A O 1
ATOM 1456 N N . MET A 1 223 ? 42.965 -54.416 33.891 1.00 50.01 219 MET A N 1
ATOM 1457 C CA . MET A 1 223 ? 44.034 -55.401 33.888 1.00 48.81 219 MET A CA 1
ATOM 1458 C C . MET A 1 223 ? 45.134 -55.090 32.913 1.00 47.25 219 MET A C 1
ATOM 1459 O O . MET A 1 223 ? 46.253 -55.496 33.113 1.00 47.08 219 MET A O 1
ATOM 1464 N N . PHE A 1 224 ? 44.809 -54.370 31.854 1.00 47.46 220 PHE A N 1
ATOM 1465 C CA . PHE A 1 224 ? 45.742 -54.105 30.774 1.00 46.91 220 PHE A CA 1
ATOM 1466 C C . PHE A 1 224 ? 46.157 -52.651 30.670 1.00 48.07 220 PHE A C 1
ATOM 1467 O O . PHE A 1 224 ? 46.881 -52.287 29.775 1.00 52.37 220 PHE A O 1
ATOM 1475 N N . SER A 1 225 ? 45.684 -51.816 31.574 1.00 47.91 221 SER A N 1
ATOM 1476 C CA . SER A 1 225 ? 46.027 -50.409 31.559 1.00 54.43 221 SER A CA 1
ATOM 1477 C C . SER A 1 225 ? 47.462 -50.212 31.865 1.00 55.52 221 SER A C 1
ATOM 1478 O O . SER A 1 225 ? 48.144 -51.148 32.149 1.00 56.81 221 SER A O 1
ATOM 1481 N N . ASP A 1 226 ? 47.931 -48.983 31.793 1.00 57.15 222 ASP A N 1
ATOM 1482 C CA . ASP A 1 226 ? 49.306 -48.701 32.129 1.00 58.49 222 ASP A CA 1
ATOM 1483 C C . ASP A 1 226 ? 49.607 -49.002 33.573 1.00 55.53 222 ASP A C 1
ATOM 1484 O O . ASP A 1 226 ? 50.697 -49.431 33.923 1.00 59.49 222 ASP A O 1
ATOM 1489 N N . GLN A 1 227 ? 48.619 -48.785 34.415 1.00 49.83 223 GLN A N 1
ATOM 1490 C CA . GLN A 1 227 ? 48.806 -48.930 35.836 1.00 49.64 223 GLN A CA 1
ATOM 1491 C C . GLN A 1 227 ? 49.197 -50.322 36.266 1.00 51.25 223 GLN A C 1
ATOM 1492 O O . GLN A 1 227 ? 49.836 -50.471 37.275 1.00 54.41 223 GLN A O 1
ATOM 1498 N N . TYR A 1 228 ? 48.782 -51.344 35.535 1.00 53.20 224 TYR A N 1
ATOM 1499 C CA . TYR A 1 228 ? 48.951 -52.707 36.003 1.00 51.49 224 TYR A CA 1
ATOM 1500 C C . TYR A 1 228 ? 49.589 -53.649 35.005 1.00 49.59 224 TYR A C 1
ATOM 1501 O O . TYR A 1 228 ? 50.021 -54.704 35.375 1.00 52.57 224 TYR A O 1
ATOM 1510 N N . LEU A 1 229 ? 49.638 -53.285 33.741 1.00 48.84 225 LEU A N 1
ATOM 1511 C CA . LEU A 1 229 ? 50.135 -54.198 32.730 1.00 48.96 225 LEU A CA 1
ATOM 1512 C C . LEU A 1 229 ? 51.567 -54.483 32.952 1.00 53.35 225 LEU A C 1
ATOM 1513 O O . LEU A 1 229 ? 52.027 -55.589 32.767 1.00 55.88 225 LEU A O 1
ATOM 1518 N N . ASP A 1 230 ? 52.294 -53.468 33.351 1.00 53.79 226 ASP A N 1
ATOM 1519 C CA . ASP A 1 230 ? 53.702 -53.648 33.533 1.00 55.43 226 ASP A CA 1
ATOM 1520 C C . ASP A 1 230 ? 53.940 -54.607 34.665 1.00 55.43 226 ASP A C 1
ATOM 1521 O O . ASP A 1 230 ? 54.909 -55.340 34.671 1.00 56.98 226 ASP A O 1
ATOM 1523 N N . LYS A 1 231 ? 53.027 -54.625 35.617 1.00 55.84 227 LYS A N 1
ATOM 1524 C CA . LYS A 1 231 ? 53.417 -55.088 36.928 1.00 57.39 227 LYS A CA 1
ATOM 1525 C C . LYS A 1 231 ? 53.604 -56.561 37.147 1.00 58.80 227 LYS A C 1
ATOM 1526 O O . LYS A 1 231 ? 54.706 -56.963 37.461 1.00 70.22 227 LYS A O 1
ATOM 1532 N N . GLU A 1 232 ? 52.612 -57.406 36.994 1.00 48.90 228 GLU A N 1
ATOM 1533 C CA . GLU A 1 232 ? 52.900 -58.718 37.518 1.00 49.96 228 GLU A CA 1
ATOM 1534 C C . GLU A 1 232 ? 52.674 -59.886 36.638 1.00 53.50 228 GLU A C 1
ATOM 1535 O O . GLU A 1 232 ? 51.882 -60.713 36.987 1.00 56.90 228 GLU A O 1
ATOM 1541 N N . GLU A 1 233 ? 53.377 -60.008 35.535 1.00 54.11 229 GLU A N 1
ATOM 1542 C CA . GLU A 1 233 ? 53.122 -61.117 34.632 1.00 57.90 229 GLU A CA 1
ATOM 1543 C C . GLU A 1 233 ? 51.731 -60.946 34.062 1.00 56.58 229 GLU A C 1
ATOM 1544 O O . GLU A 1 233 ? 51.186 -61.876 33.523 1.00 56.45 229 GLU A O 1
ATOM 1546 N N . ASN A 1 234 ? 51.148 -59.761 34.211 1.00 54.93 230 ASN A N 1
ATOM 1547 C CA . ASN A 1 234 ? 49.954 -59.404 33.482 1.00 48.65 230 ASN A CA 1
ATOM 1548 C C . ASN A 1 234 ? 50.343 -59.399 32.044 1.00 52.16 230 ASN A C 1
ATOM 1549 O O . ASN A 1 234 ? 49.562 -59.706 31.190 1.00 54.47 230 ASN A O 1
ATOM 1554 N N . SER A 1 235 ? 51.564 -58.976 31.777 1.00 55.20 231 SER A N 1
ATOM 1555 C CA . SER A 1 235 ? 52.048 -58.868 30.419 1.00 56.66 231 SER A CA 1
ATOM 1556 C C . SER A 1 235 ? 52.006 -60.196 29.672 1.00 59.19 231 SER A C 1
ATOM 1557 O O . SER A 1 235 ? 51.642 -60.214 28.515 1.00 60.14 231 SER A O 1
ATOM 1560 N N . LYS A 1 236 ? 52.388 -61.305 30.293 1.00 60.75 232 LYS A N 1
ATOM 1561 C CA . LYS A 1 236 ? 52.275 -62.588 29.602 1.00 63.30 232 LYS A CA 1
ATOM 1562 C C . LYS A 1 236 ? 50.832 -62.915 29.276 1.00 61.60 232 LYS A C 1
ATOM 1563 O O . LYS A 1 236 ? 50.541 -63.441 28.221 1.00 61.40 232 LYS A O 1
ATOM 1569 N N . ILE A 1 237 ? 49.928 -62.596 30.190 1.00 58.72 233 ILE A N 1
ATOM 1570 C CA . ILE A 1 237 ? 48.508 -62.856 30.000 1.00 53.77 233 ILE A CA 1
ATOM 1571 C C . ILE A 1 237 ? 48.005 -62.058 28.825 1.00 56.39 233 ILE A C 1
ATOM 1572 O O . ILE A 1 237 ? 47.257 -62.570 28.020 1.00 59.17 233 ILE A O 1
ATOM 1577 N N . MET A 1 238 ? 48.387 -60.794 28.733 1.00 53.48 234 MET A N 1
ATOM 1578 C CA . MET A 1 238 ? 47.970 -60.003 27.599 1.00 55.39 234 MET A CA 1
ATOM 1579 C C . MET A 1 238 ? 48.425 -60.657 26.327 1.00 60.08 234 MET A C 1
ATOM 1580 O O . MET A 1 238 ? 47.648 -60.823 25.411 1.00 62.57 234 MET A O 1
ATOM 1585 N N . ASP A 1 239 ? 49.698 -61.015 26.269 1.00 60.01 235 ASP A N 1
ATOM 1586 C CA . ASP A 1 239 ? 50.256 -61.618 25.073 1.00 63.17 235 ASP A CA 1
ATOM 1587 C C . ASP A 1 239 ? 49.400 -62.776 24.614 1.00 63.62 235 ASP A C 1
ATOM 1588 O O . ASP A 1 239 ? 49.109 -62.912 23.435 1.00 66.04 235 ASP A O 1
ATOM 1593 N N . VAL A 1 240 ? 48.992 -63.622 25.542 1.00 60.44 236 VAL A N 1
ATOM 1594 C CA . VAL A 1 240 ? 48.207 -64.763 25.148 1.00 59.89 236 VAL A CA 1
ATOM 1595 C C . VAL A 1 240 ? 46.795 -64.370 24.731 1.00 58.45 236 VAL A C 1
ATOM 1596 O O . VAL A 1 240 ? 46.312 -64.848 23.730 1.00 62.93 236 VAL A O 1
ATOM 1600 N N . VAL A 1 241 ? 46.133 -63.487 25.463 1.00 56.15 237 VAL A N 1
ATOM 1601 C CA . VAL A 1 241 ? 44.779 -63.088 25.090 1.00 53.95 237 VAL A CA 1
ATOM 1602 C C . VAL A 1 241 ? 44.777 -62.475 23.722 1.00 54.32 237 VAL A C 1
ATOM 1603 O O . VAL A 1 241 ? 43.821 -62.592 22.998 1.00 53.88 237 VAL A O 1
ATOM 1607 N N . PHE A 1 242 ? 45.837 -61.776 23.368 1.00 56.63 238 PHE A N 1
ATOM 1608 C CA . PHE A 1 242 ? 45.868 -61.165 22.054 1.00 56.54 238 PHE A CA 1
ATOM 1609 C C . PHE A 1 242 ? 46.368 -62.102 20.982 1.00 59.63 238 PHE A C 1
ATOM 1610 O O . PHE A 1 242 ? 45.997 -61.938 19.842 1.00 62.92 238 PHE A O 1
ATOM 1618 N N . GLN A 1 243 ? 47.187 -63.091 21.297 1.00 57.86 239 GLN A N 1
ATOM 1619 C CA . GLN A 1 243 ? 47.489 -64.019 20.234 1.00 63.29 239 GLN A CA 1
ATOM 1620 C C . GLN A 1 243 ? 46.292 -64.871 19.891 1.00 66.13 239 GLN A C 1
ATOM 1621 O O . GLN A 1 243 ? 46.183 -65.315 18.773 1.00 74.03 239 GLN A O 1
ATOM 1627 N N . TRP A 1 244 ? 45.400 -65.134 20.829 1.00 62.24 240 TRP A N 1
ATOM 1628 C CA . TRP A 1 244 ? 44.228 -65.911 20.470 1.00 60.89 240 TRP A CA 1
ATOM 1629 C C . TRP A 1 244 ? 43.285 -65.070 19.661 1.00 62.23 240 TRP A C 1
ATOM 1630 O O . TRP A 1 244 ? 42.660 -65.573 18.758 1.00 68.36 240 TRP A O 1
ATOM 1641 N N . LEU A 1 245 ? 43.160 -63.795 19.983 1.00 57.88 241 LEU A N 1
ATOM 1642 C CA . LEU A 1 245 ? 42.254 -62.928 19.241 1.00 61.96 241 LEU A CA 1
ATOM 1643 C C . LEU A 1 245 ? 42.803 -62.678 17.847 1.00 68.80 241 LEU A C 1
ATOM 1644 O O . LEU A 1 245 ? 42.147 -62.910 16.844 1.00 69.10 241 LEU A O 1
ATOM 1649 N N . THR A 1 246 ? 44.039 -62.210 17.833 1.00 70.72 242 THR A N 1
ATOM 1650 C CA . THR A 1 246 ? 44.857 -61.965 16.661 1.00 71.18 242 THR A CA 1
ATOM 1651 C C . THR A 1 246 ? 45.582 -63.253 16.223 1.00 72.98 242 THR A C 1
ATOM 1652 O O . THR A 1 246 ? 46.808 -63.340 16.226 1.00 70.22 242 THR A O 1
ATOM 1656 N N . THR A 1 247 ? 44.817 -64.271 15.851 1.00 78.39 243 THR A N 1
ATOM 1657 C CA . THR A 1 247 ? 45.388 -65.607 15.821 1.00 82.24 243 THR A CA 1
ATOM 1658 C C . THR A 1 247 ? 46.523 -65.650 14.851 1.00 86.91 243 THR A C 1
ATOM 1659 O O . THR A 1 247 ? 46.465 -65.025 13.805 1.00 93.37 243 THR A O 1
ATOM 1663 N N . GLY A 1 248 ? 47.607 -66.294 15.253 1.00 87.57 244 GLY A N 1
ATOM 1664 C CA . GLY A 1 248 ? 47.714 -66.894 16.565 1.00 84.25 244 GLY A CA 1
ATOM 1665 C C . GLY A 1 248 ? 48.086 -68.360 16.576 1.00 91.77 244 GLY A C 1
ATOM 1666 O O . GLY A 1 248 ? 47.449 -69.193 15.930 1.00 90.90 244 GLY A O 1
ATOM 1667 N N . ASP A 1 249 ? 49.140 -68.663 17.328 1.00 89.09 245 ASP A N 1
ATOM 1668 C CA . ASP A 1 249 ? 49.575 -70.026 17.544 1.00 87.82 245 ASP A CA 1
ATOM 1669 C C . ASP A 1 249 ? 48.907 -70.634 18.764 1.00 89.28 245 ASP A C 1
ATOM 1670 O O . ASP A 1 249 ? 49.488 -71.494 19.412 1.00 98.53 245 ASP A O 1
ATOM 1672 N N . ILE A 1 250 ? 47.698 -70.200 19.093 1.00 84.70 246 ILE A N 1
ATOM 1673 C CA . ILE A 1 250 ? 47.067 -70.689 20.314 1.00 84.21 246 ILE A CA 1
ATOM 1674 C C . ILE A 1 250 ? 45.870 -71.574 19.993 1.00 84.17 246 ILE A C 1
ATOM 1675 O O . ILE A 1 250 ? 45.012 -71.190 19.202 1.00 83.57 246 ILE A O 1
ATOM 1680 N N . HIS A 1 251 ? 45.807 -72.756 20.600 1.00 78.72 247 HIS A N 1
ATOM 1681 C CA . HIS A 1 251 ? 44.634 -73.600 20.431 1.00 76.34 247 HIS A CA 1
ATOM 1682 C C . HIS A 1 251 ? 44.311 -74.367 21.698 1.00 75.77 247 HIS A C 1
ATOM 1683 O O . HIS A 1 251 ? 45.090 -75.190 22.148 1.00 78.53 247 HIS A O 1
ATOM 1685 N N . LEU A 1 252 ? 43.140 -74.095 22.255 1.00 73.84 248 LEU A N 1
ATOM 1686 C CA . LEU A 1 252 ? 42.701 -74.719 23.492 1.00 72.13 248 LEU A CA 1
ATOM 1687 C C . LEU A 1 252 ? 42.394 -76.214 23.309 1.00 77.25 248 LEU A C 1
ATOM 1688 O O . LEU A 1 252 ? 41.347 -76.605 22.773 1.00 83.30 248 LEU A O 1
ATOM 1690 N N . THR B 1 12 ? -11.513 -53.625 30.057 1.00 94.07 8 THR B N 1
ATOM 1691 C CA . THR B 1 12 ? -11.385 -53.347 28.629 1.00 97.35 8 THR B CA 1
ATOM 1692 C C . THR B 1 12 ? -9.928 -53.372 28.160 1.00 101.34 8 THR B C 1
ATOM 1693 O O . THR B 1 12 ? -9.026 -53.006 28.906 1.00 105.01 8 THR B O 1
ATOM 1696 N N . ILE B 1 13 ? -9.713 -53.793 26.914 1.00 102.70 9 ILE B N 1
ATOM 1697 C CA . ILE B 1 13 ? -8.381 -53.872 26.306 1.00 95.91 9 ILE B CA 1
ATOM 1698 C C . ILE B 1 13 ? -8.265 -52.918 25.135 1.00 92.77 9 ILE B C 1
ATOM 1699 O O . ILE B 1 13 ? -9.213 -52.736 24.394 1.00 100.27 9 ILE B O 1
ATOM 1701 N N . LEU B 1 14 ? -7.103 -52.310 24.960 1.00 88.02 10 LEU B N 1
ATOM 1702 C CA . LEU B 1 14 ? -6.993 -51.189 24.040 1.00 89.33 10 LEU B CA 1
ATOM 1703 C C . LEU B 1 14 ? -5.894 -51.379 23.009 1.00 88.31 10 LEU B C 1
ATOM 1704 O O . LEU B 1 14 ? -4.743 -51.543 23.367 1.00 86.77 10 LEU B O 1
ATOM 1706 N N . PHE B 1 15 ? -6.257 -51.331 21.730 1.00 93.26 11 PHE B N 1
ATOM 1707 C CA . PHE B 1 15 ? -5.308 -51.481 20.625 1.00 93.82 11 PHE B CA 1
ATOM 1708 C C . PHE B 1 15 ? -4.886 -50.143 20.058 1.00 97.69 11 PHE B C 1
ATOM 1709 O O . PHE B 1 15 ? -5.701 -49.245 19.936 1.00 104.10 11 PHE B O 1
ATOM 1717 N N . ASN B 1 16 ? -3.619 -50.021 19.689 1.00 97.52 12 ASN B N 1
ATOM 1718 C CA . ASN B 1 16 ? -3.061 -48.739 19.280 1.00 102.46 12 ASN B CA 1
ATOM 1719 C C . ASN B 1 16 ? -3.083 -48.585 17.769 1.00 101.63 12 ASN B C 1
ATOM 1720 O O . ASN B 1 16 ? -2.938 -49.560 17.058 1.00 103.80 12 ASN B O 1
ATOM 1725 N N . ALA B 1 17 ? -3.289 -47.370 17.277 1.00 102.05 13 ALA B N 1
ATOM 1726 C CA . ALA B 1 17 ? -3.339 -47.142 15.835 1.00 103.11 13 ALA B CA 1
ATOM 1727 C C . ALA B 1 17 ? -2.679 -45.827 15.419 1.00 107.23 13 ALA B C 1
ATOM 1728 O O . ALA B 1 17 ? -2.572 -45.521 14.233 1.00 103.71 13 ALA B O 1
ATOM 1730 N N . TYR B 1 18 ? -2.218 -45.068 16.406 1.00 111.77 14 TYR B N 1
ATOM 1731 C CA . TYR B 1 18 ? -1.699 -43.718 16.196 1.00 115.42 14 TYR B CA 1
ATOM 1732 C C . TYR B 1 18 ? -0.269 -43.712 15.643 1.00 112.82 14 TYR B C 1
ATOM 1733 O O . TYR B 1 18 ? 0.164 -42.741 15.025 1.00 106.22 14 TYR B O 1
ATOM 1742 N N . LYS B 1 19 ? 0.434 -44.827 15.811 1.00 111.05 15 LYS B N 1
ATOM 1743 C CA . LYS B 1 19 ? 1.819 -44.941 15.372 1.00 107.37 15 LYS B CA 1
ATOM 1744 C C . LYS B 1 19 ? 1.995 -45.735 14.078 1.00 108.36 15 LYS B C 1
ATOM 1745 O O . LYS B 1 19 ? 3.018 -46.379 13.888 1.00 109.07 15 LYS B O 1
ATOM 1747 N N . LYS B 1 20 ? 0.988 -45.706 13.211 1.00 110.08 16 LYS B N 1
ATOM 1748 C CA . LYS B 1 20 ? 1.033 -46.375 11.905 1.00 104.50 16 LYS B CA 1
ATOM 1749 C C . LYS B 1 20 ? 1.227 -47.886 11.975 1.00 99.64 16 LYS B C 1
ATOM 1750 O O . LYS B 1 20 ? 1.953 -48.449 11.168 1.00 99.70 16 LYS B O 1
ATOM 1752 N N . GLU B 1 21 ? 0.547 -48.536 12.912 1.00 97.08 17 GLU B N 1
ATOM 1753 C CA . GLU B 1 21 ? 0.652 -49.980 13.107 1.00 95.49 17 GLU B CA 1
ATOM 1754 C C . GLU B 1 21 ? 0.404 -50.815 11.873 1.00 97.21 17 GLU B C 1
ATOM 1755 O O . GLU B 1 21 ? -0.302 -50.401 10.968 1.00 101.28 17 GLU B O 1
ATOM 1761 N N . VAL B 1 22 ? 1.021 -51.989 11.835 1.00 97.50 18 VAL B N 1
ATOM 1762 C CA . VAL B 1 22 ? 0.804 -52.934 10.756 1.00 95.51 18 VAL B CA 1
ATOM 1763 C C . VAL B 1 22 ? -0.513 -53.608 11.013 1.00 93.91 18 VAL B C 1
ATOM 1764 O O . VAL B 1 22 ? -1.259 -53.892 10.088 1.00 100.69 18 VAL B O 1
ATOM 1768 N N . PHE B 1 23 ? -0.808 -53.847 12.283 1.00 88.00 19 PHE B N 1
ATOM 1769 C CA . PHE B 1 23 ? -2.091 -54.416 12.652 1.00 91.73 19 PHE B CA 1
ATOM 1770 C C . PHE B 1 23 ? -2.868 -53.495 13.566 1.00 101.96 19 PHE B C 1
ATOM 1771 O O . PHE B 1 23 ? -2.405 -53.128 14.639 1.00 102.61 19 PHE B O 1
ATOM 1779 N N . THR B 1 24 ? -4.068 -53.144 13.125 1.00 113.25 20 THR B N 1
ATOM 1780 C CA . THR B 1 24 ? -5.019 -52.378 13.909 1.00 114.57 20 THR B CA 1
ATOM 1781 C C . THR B 1 24 ? -6.302 -53.181 13.902 1.00 116.22 20 THR B C 1
ATOM 1782 O O . THR B 1 24 ? -6.354 -54.253 13.311 1.00 118.32 20 THR B O 1
ATOM 1786 N N . THR B 1 25 ? -7.351 -52.677 14.527 1.00 113.82 21 THR B N 1
ATOM 1787 C CA . THR B 1 25 ? -8.550 -53.487 14.643 1.00 117.24 21 THR B CA 1
ATOM 1788 C C . THR B 1 25 ? -9.352 -53.562 13.341 1.00 120.31 21 THR B C 1
ATOM 1789 O O . THR B 1 25 ? -10.197 -54.442 13.181 1.00 116.90 21 THR B O 1
ATOM 1793 N N . ASN B 1 26 ? -9.073 -52.656 12.406 1.00 122.57 22 ASN B N 1
ATOM 1794 C CA . ASN B 1 26 ? -9.775 -52.648 11.127 1.00 118.51 22 ASN B CA 1
ATOM 1795 C C . ASN B 1 26 ? -9.380 -53.781 10.183 1.00 119.21 22 ASN B C 1
ATOM 1796 O O . ASN B 1 26 ? -10.184 -54.205 9.355 1.00 119.29 22 ASN B O 1
ATOM 1798 N N . THR B 1 27 ? -8.154 -54.276 10.310 1.00 119.76 23 THR B N 1
ATOM 1799 C CA . THR B 1 27 ? -7.659 -55.323 9.416 1.00 115.50 23 THR B CA 1
ATOM 1800 C C . THR B 1 27 ? -6.862 -56.345 10.204 1.00 113.18 23 THR B C 1
ATOM 1801 O O . THR B 1 27 ? -6.683 -56.210 11.410 1.00 110.32 23 THR B O 1
ATOM 1805 N N . GLY B 1 28 ? -6.373 -57.364 9.512 1.00 111.73 24 GLY B N 1
ATOM 1806 C CA . GLY B 1 28 ? -5.392 -58.249 10.096 1.00 102.68 24 GLY B CA 1
ATOM 1807 C C . GLY B 1 28 ? -5.929 -59.012 11.288 1.00 98.71 24 GLY B C 1
ATOM 1808 O O . GLY B 1 28 ? -6.578 -60.038 11.127 1.00 98.08 24 GLY B O 1
ATOM 1809 N N . THR B 1 29 ? -5.673 -58.494 12.484 1.00 96.41 25 THR B N 1
ATOM 1810 C CA . THR B 1 29 ? -5.929 -59.232 13.715 1.00 95.82 25 THR B CA 1
ATOM 1811 C C . THR B 1 29 ? -7.423 -59.335 14.009 1.00 92.14 25 THR B C 1
ATOM 1812 O O . THR B 1 29 ? -7.897 -58.901 15.048 1.00 89.84 25 THR B O 1
ATOM 1816 N N . LYS B 1 30 ? -8.170 -59.931 13.092 1.00 91.70 26 LYS B N 1
ATOM 1817 C CA . LYS B 1 30 ? -9.605 -60.050 13.276 1.00 87.66 26 LYS B CA 1
ATOM 1818 C C . LYS B 1 30 ? -10.014 -61.257 14.105 1.00 84.90 26 LYS B C 1
ATOM 1819 O O . LYS B 1 30 ? -10.839 -61.139 14.992 1.00 83.52 26 LYS B O 1
ATOM 1821 N N . SER B 1 31 ? -9.429 -62.416 13.842 1.00 88.01 27 SER B N 1
ATOM 1822 C CA . SER B 1 31 ? -9.885 -63.624 14.522 1.00 90.48 27 SER B CA 1
ATOM 1823 C C . SER B 1 31 ? -9.431 -63.661 15.959 1.00 85.50 27 SER B C 1
ATOM 1824 O O . SER B 1 31 ? -9.977 -64.396 16.777 1.00 81.56 27 SER B O 1
ATOM 1827 N N . LEU B 1 32 ? -8.405 -62.888 16.269 1.00 82.26 28 LEU B N 1
ATOM 1828 C CA . LEU B 1 32 ? -7.977 -62.816 17.646 1.00 85.95 28 LEU B CA 1
ATOM 1829 C C . LEU B 1 32 ? -9.054 -62.085 18.417 1.00 85.86 28 LEU B C 1
ATOM 1830 O O . LEU B 1 32 ? -9.469 -62.535 19.475 1.00 86.40 28 LEU B O 1
ATOM 1835 N N . GLN B 1 33 ? -9.547 -60.990 17.853 1.00 83.46 29 GLN B N 1
ATOM 1836 C CA . GLN B 1 33 ? -10.550 -60.187 18.526 1.00 84.62 29 GLN B CA 1
ATOM 1837 C C . GLN B 1 33 ? -11.788 -61.004 18.855 1.00 87.08 29 GLN B C 1
ATOM 1838 O O . GLN B 1 33 ? -12.371 -60.853 19.920 1.00 87.40 29 GLN B O 1
ATOM 1844 N N . LYS B 1 34 ? -12.185 -61.869 17.929 1.00 88.22 30 LYS B N 1
ATOM 1845 C CA . LYS B 1 34 ? -13.362 -62.708 18.118 1.00 86.86 30 LYS B CA 1
ATOM 1846 C C . LYS B 1 34 ? -13.199 -63.619 19.331 1.00 90.86 30 LYS B C 1
ATOM 1847 O O . LYS B 1 34 ? -14.170 -63.964 19.992 1.00 94.52 30 LYS B O 1
ATOM 1849 N N . ARG B 1 35 ? -11.968 -63.997 19.637 1.00 87.83 31 ARG B N 1
ATOM 1850 C CA . ARG B 1 35 ? -11.727 -64.885 20.761 1.00 87.45 31 ARG B CA 1
ATOM 1851 C C . ARG B 1 35 ? -11.589 -64.068 22.028 1.00 89.59 31 ARG B C 1
ATOM 1852 O O . ARG B 1 35 ? -11.478 -64.608 23.123 1.00 92.28 31 ARG B O 1
ATOM 1854 N N . LEU B 1 36 ? -11.605 -62.753 21.860 1.00 90.92 32 LEU B N 1
ATOM 1855 C CA . LEU B 1 36 ? -11.404 -61.820 22.959 1.00 94.96 32 LEU B CA 1
ATOM 1856 C C . LEU B 1 36 ? -12.666 -61.073 23.350 1.00 103.27 32 LEU B C 1
ATOM 1857 O O . LEU B 1 36 ? -12.873 -60.780 24.526 1.00 106.38 32 LEU B O 1
ATOM 1862 N N . ARG B 1 37 ? -13.505 -60.745 22.373 1.00 104.18 33 ARG B N 1
ATOM 1863 C CA . ARG B 1 37 ? -14.687 -59.937 22.646 1.00 105.77 33 ARG B CA 1
ATOM 1864 C C . ARG B 1 37 ? -15.660 -60.657 23.585 1.00 109.69 33 ARG B C 1
ATOM 1865 O O . ARG B 1 37 ? -16.661 -60.078 24.004 1.00 114.66 33 ARG B O 1
ATOM 1867 N N . SER B 1 38 ? -15.353 -61.906 23.935 1.00 106.55 34 SER B N 1
ATOM 1868 C CA . SER B 1 38 ? -16.146 -62.642 24.914 1.00 103.85 34 SER B CA 1
ATOM 1869 C C . SER B 1 38 ? -15.977 -62.072 26.308 1.00 101.31 34 SER B C 1
ATOM 1870 O O . SER B 1 38 ? -16.949 -61.856 27.016 1.00 103.35 34 SER B O 1
ATOM 1873 N N . ASN B 1 39 ? -14.738 -61.854 26.717 1.00 100.37 35 ASN B N 1
ATOM 1874 C CA . ASN B 1 39 ? -14.492 -61.319 28.046 1.00 101.94 35 ASN B CA 1
ATOM 1875 C C . ASN B 1 39 ? -13.958 -59.901 28.090 1.00 102.10 35 ASN B C 1
ATOM 1876 O O . ASN B 1 39 ? -13.621 -59.415 29.163 1.00 101.51 35 ASN B O 1
ATOM 1881 N N . TRP B 1 40 ? -13.866 -59.228 26.947 1.00 103.82 36 TRP B N 1
ATOM 1882 C CA . TRP B 1 40 ? -13.234 -57.914 26.950 1.00 106.81 36 TRP B CA 1
ATOM 1883 C C . TRP B 1 40 ? -13.833 -56.943 25.954 1.00 106.74 36 TRP B C 1
ATOM 1884 O O . TRP B 1 40 ? -14.437 -57.334 24.958 1.00 104.34 36 TRP B O 1
ATOM 1895 N N . LYS B 1 41 ? -13.596 -55.664 26.216 1.00 103.95 37 LYS B N 1
ATOM 1896 C CA . LYS B 1 41 ? -14.071 -54.590 25.364 1.00 104.72 37 LYS B CA 1
ATOM 1897 C C . LYS B 1 41 ? -12.922 -54.101 24.526 1.00 103.17 37 LYS B C 1
ATOM 1898 O O . LYS B 1 41 ? -12.073 -53.354 24.992 1.00 103.45 37 LYS B O 1
ATOM 1900 N N . ILE B 1 42 ? -12.911 -54.520 23.275 1.00 106.38 38 ILE B N 1
ATOM 1901 C CA . ILE B 1 42 ? -11.831 -54.183 22.377 1.00 107.51 38 ILE B CA 1
ATOM 1902 C C . ILE B 1 42 ? -12.042 -52.785 21.839 1.00 106.82 38 ILE B C 1
ATOM 1903 O O . ILE B 1 42 ? -13.042 -52.529 21.184 1.00 114.13 38 ILE B O 1
ATOM 1908 N N . GLN B 1 43 ? -11.115 -51.875 22.106 1.00 99.53 39 GLN B N 1
ATOM 1909 C CA . GLN B 1 43 ? -11.265 -50.533 21.572 1.00 100.12 39 GLN B CA 1
ATOM 1910 C C . GLN B 1 43 ? -9.983 -50.004 20.967 1.00 97.51 39 GLN B C 1
ATOM 1911 O O . GLN B 1 43 ? -8.912 -50.188 21.515 1.00 94.40 39 GLN B O 1
ATOM 1913 N N . SER B 1 44 ? -10.105 -49.326 19.836 1.00 97.20 40 SER B N 1
ATOM 1914 C CA . SER B 1 44 ? -8.950 -48.742 19.184 1.00 97.16 40 SER B CA 1
ATOM 1915 C C . SER B 1 44 ? -8.555 -47.447 19.840 1.00 102.61 40 SER B C 1
ATOM 1916 O O . SER B 1 44 ? -9.287 -46.906 20.650 1.00 107.52 40 SER B O 1
ATOM 1919 N N . LEU B 1 45 ? -7.386 -46.952 19.477 1.00 108.36 41 LEU B N 1
ATOM 1920 C CA . LEU B 1 45 ? -6.913 -45.668 19.955 1.00 111.39 41 LEU B CA 1
ATOM 1921 C C . LEU B 1 45 ? -6.279 -44.983 18.747 1.00 113.33 41 LEU B C 1
ATOM 1922 O O . LEU B 1 45 ? -5.130 -45.255 18.402 1.00 109.07 41 LEU B O 1
ATOM 1927 N N . LYS B 1 46 ? -7.024 -44.092 18.103 1.00 118.26 42 LYS B N 1
ATOM 1928 C CA . LYS B 1 46 ? -6.572 -43.516 16.838 1.00 119.04 42 LYS B CA 1
ATOM 1929 C C . LYS B 1 46 ? -5.825 -42.193 16.961 1.00 123.22 42 LYS B C 1
ATOM 1930 O O . LYS B 1 46 ? -4.974 -41.886 16.128 1.00 124.15 42 LYS B O 1
ATOM 1932 N N . ASP B 1 47 ? -6.146 -41.405 17.981 1.00 121.62 43 ASP B N 1
ATOM 1933 C CA . ASP B 1 47 ? -5.501 -40.110 18.152 1.00 120.56 43 ASP B CA 1
ATOM 1934 C C . ASP B 1 47 ? -5.472 -39.682 19.605 1.00 129.03 43 ASP B C 1
ATOM 1935 O O . ASP B 1 47 ? -6.334 -38.926 20.049 1.00 132.37 43 ASP B O 1
ATOM 1937 N N . GLU B 1 48 ? -4.475 -40.176 20.334 1.00 128.75 44 GLU B N 1
ATOM 1938 C CA . GLU B 1 48 ? -4.260 -39.823 21.735 1.00 128.12 44 GLU B CA 1
ATOM 1939 C C . GLU B 1 48 ? -2.983 -40.471 22.265 1.00 127.78 44 GLU B C 1
ATOM 1940 O O . GLU B 1 48 ? -2.649 -41.597 21.917 1.00 132.49 44 GLU B O 1
ATOM 1942 N N . ILE B 1 49 ? -2.268 -39.747 23.107 1.00 123.78 45 ILE B N 1
ATOM 1943 C CA . ILE B 1 49 ? -1.058 -40.263 23.714 1.00 122.33 45 ILE B CA 1
ATOM 1944 C C . ILE B 1 49 ? -1.059 -39.771 25.154 1.00 127.78 45 ILE B C 1
ATOM 1945 O O . ILE B 1 49 ? -0.059 -39.258 25.657 1.00 127.16 45 ILE B O 1
ATOM 1947 N N . THR B 1 50 ? -2.217 -39.903 25.797 1.00 125.13 46 THR B N 1
ATOM 1948 C CA . THR B 1 50 ? -2.424 -39.388 27.147 1.00 120.19 46 THR B CA 1
ATOM 1949 C C . THR B 1 50 ? -2.735 -40.430 28.216 1.00 118.28 46 THR B C 1
ATOM 1950 O O . THR B 1 50 ? -3.562 -41.316 28.016 1.00 120.15 46 THR B O 1
ATOM 1952 N N . SER B 1 51 ? -2.078 -40.282 29.362 1.00 116.81 47 SER B N 1
ATOM 1953 C CA . SER B 1 51 ? -2.193 -41.201 30.492 1.00 117.60 47 SER B CA 1
ATOM 1954 C C . SER B 1 51 ? -3.617 -41.365 30.989 1.00 119.42 47 SER B C 1
ATOM 1955 O O . SER B 1 51 ? -3.995 -42.414 31.506 1.00 116.69 47 SER B O 1
ATOM 1958 N N . GLU B 1 52 ? -4.393 -40.301 30.863 1.00 122.54 48 GLU B N 1
ATOM 1959 C CA . GLU B 1 52 ? -5.788 -40.335 31.260 1.00 127.58 48 GLU B CA 1
ATOM 1960 C C . GLU B 1 52 ? -6.582 -41.321 30.412 1.00 126.88 48 GLU B C 1
ATOM 1961 O O . GLU B 1 52 ? -7.440 -42.031 30.932 1.00 124.77 48 GLU B O 1
ATOM 1963 N N . LYS B 1 53 ? -6.300 -41.366 29.113 1.00 125.42 49 LYS B N 1
ATOM 1964 C CA . LYS B 1 53 ? -7.077 -42.207 28.209 1.00 121.59 49 LYS B CA 1
ATOM 1965 C C . LYS B 1 53 ? -7.047 -43.662 28.646 1.00 117.92 49 LYS B C 1
ATOM 1966 O O . LYS B 1 53 ? -8.045 -44.368 28.568 1.00 112.91 49 LYS B O 1
ATOM 1969 N N . LEU B 1 54 ? -5.902 -44.083 29.161 1.00 118.18 50 LEU B N 1
ATOM 1970 C CA . LEU B 1 54 ? -5.686 -45.473 29.548 1.00 123.85 50 LEU B CA 1
ATOM 1971 C C . LEU B 1 54 ? -6.172 -45.865 30.951 1.00 123.94 50 LEU B C 1
ATOM 1972 O O . LEU B 1 54 ? -5.754 -46.895 31.480 1.00 124.14 50 LEU B O 1
ATOM 1974 N N . ILE B 1 55 ? -7.045 -45.069 31.557 1.00 120.95 51 ILE B N 1
ATOM 1975 C CA . ILE B 1 55 ? -7.398 -45.309 32.957 1.00 125.38 51 ILE B CA 1
ATOM 1976 C C . ILE B 1 55 ? -8.117 -46.642 33.170 1.00 119.94 51 ILE B C 1
ATOM 1977 O O . ILE B 1 55 ? -7.770 -47.402 34.072 1.00 117.30 51 ILE B O 1
ATOM 1982 N N . GLY B 1 56 ? -9.106 -46.934 32.339 1.00 118.97 52 GLY B N 1
ATOM 1983 C CA . GLY B 1 56 ? -9.889 -48.142 32.519 1.00 121.97 52 GLY B CA 1
ATOM 1984 C C . GLY B 1 56 ? -9.202 -49.383 31.985 1.00 121.42 52 GLY B C 1
ATOM 1985 O O . GLY B 1 56 ? -9.477 -50.499 32.434 1.00 117.78 52 GLY B O 1
ATOM 1986 N N . VAL B 1 57 ? -8.291 -49.173 31.038 1.00 118.40 53 VAL B N 1
ATOM 1987 C CA . VAL B 1 57 ? -7.690 -50.246 30.244 1.00 115.53 53 VAL B CA 1
ATOM 1988 C C . VAL B 1 57 ? -6.937 -51.297 31.064 1.00 115.14 53 VAL B C 1
ATOM 1989 O O . VAL B 1 57 ? -6.168 -50.957 31.962 1.00 113.77 53 VAL B O 1
ATOM 1993 N N . LYS B 1 58 ? -7.188 -52.572 30.761 1.00 112.34 54 LYS B N 1
ATOM 1994 C CA . LYS B 1 58 ? -6.528 -53.684 31.437 1.00 104.19 54 LYS B CA 1
ATOM 1995 C C . LYS B 1 58 ? -5.265 -54.107 30.709 1.00 101.85 54 LYS B C 1
ATOM 1996 O O . LYS B 1 58 ? -4.388 -54.707 31.311 1.00 103.23 54 LYS B O 1
ATOM 1998 N N . LEU B 1 59 ? -5.186 -53.825 29.410 1.00 100.12 55 LEU B N 1
ATOM 1999 C CA . LEU B 1 59 ? -4.003 -54.167 28.614 1.00 96.87 55 LEU B CA 1
ATOM 2000 C C . LEU B 1 59 ? -3.879 -53.299 27.377 1.00 94.21 55 LEU B C 1
ATOM 2001 O O . LEU B 1 59 ? -4.844 -53.099 26.661 1.00 95.93 55 LEU B O 1
ATOM 2003 N N . TRP B 1 60 ? -2.682 -52.800 27.111 1.00 93.67 56 TRP B N 1
ATOM 2004 C CA . TRP B 1 60 ? -2.457 -51.968 25.940 1.00 92.68 56 TRP B CA 1
ATOM 2005 C C . TRP B 1 60 ? -1.670 -52.792 24.958 1.00 92.88 56 TRP B C 1
ATOM 2006 O O . TRP B 1 60 ? -0.829 -53.566 25.370 1.00 96.46 56 TRP B O 1
ATOM 2017 N N . ILE B 1 61 ? -1.939 -52.657 23.669 1.00 90.24 57 ILE B N 1
ATOM 2018 C CA . ILE B 1 61 ? -1.256 -53.479 22.683 1.00 85.42 57 ILE B CA 1
ATOM 2019 C C . ILE B 1 61 ? -0.827 -52.695 21.468 1.00 84.16 57 ILE B C 1
ATOM 2020 O O . ILE B 1 61 ? -1.623 -51.975 20.896 1.00 89.42 57 ILE B O 1
ATOM 2025 N N . THR B 1 62 ? 0.422 -52.846 21.055 1.00 81.03 58 THR B N 1
ATOM 2026 C CA . THR B 1 62 ? 0.859 -52.302 19.777 1.00 81.67 58 THR B CA 1
ATOM 2027 C C . THR B 1 62 ? 1.394 -53.385 18.872 1.00 79.34 58 THR B C 1
ATOM 2028 O O . THR B 1 62 ? 2.449 -53.943 19.119 1.00 76.87 58 THR B O 1
ATOM 2032 N N . ALA B 1 63 ? 0.650 -53.699 17.824 1.00 78.34 59 ALA B N 1
ATOM 2033 C CA . ALA B 1 63 ? 1.083 -54.720 16.896 1.00 79.22 59 ALA B CA 1
ATOM 2034 C C . ALA B 1 63 ? 1.870 -54.123 15.741 1.00 85.13 59 ALA B C 1
ATOM 2035 O O . ALA B 1 63 ? 1.305 -53.685 14.756 1.00 88.97 59 ALA B O 1
ATOM 2037 N N . GLY B 1 64 ? 3.183 -54.087 15.891 1.00 87.67 60 GLY B N 1
ATOM 2038 C CA . GLY B 1 64 ? 4.089 -53.631 14.855 1.00 88.75 60 GLY B CA 1
ATOM 2039 C C . GLY B 1 64 ? 4.002 -52.185 14.442 1.00 91.98 60 GLY B C 1
ATOM 2040 O O . GLY B 1 64 ? 3.692 -51.903 13.300 1.00 99.22 60 GLY B O 1
ATOM 2041 N N . PRO B 1 65 ? 4.362 -51.262 15.337 1.00 89.20 61 PRO B N 1
ATOM 2042 C CA . PRO B 1 65 ? 4.355 -49.841 15.017 1.00 96.17 61 PRO B CA 1
ATOM 2043 C C . PRO B 1 65 ? 5.349 -49.533 13.932 1.00 98.62 61 PRO B C 1
ATOM 2044 O O . PRO B 1 65 ? 6.259 -50.321 13.735 1.00 96.52 61 PRO B O 1
ATOM 2048 N N . ARG B 1 66 ? 5.143 -48.445 13.201 1.00 101.48 62 ARG B N 1
ATOM 2049 C CA . ARG B 1 66 ? 6.077 -48.041 12.165 1.00 100.77 62 ARG B CA 1
ATOM 2050 C C . ARG B 1 66 ? 6.487 -46.575 12.312 1.00 102.95 62 ARG B C 1
ATOM 2051 O O . ARG B 1 66 ? 7.170 -46.024 11.458 1.00 104.58 62 ARG B O 1
ATOM 2053 N N . GLU B 1 67 ? 6.057 -45.942 13.396 1.00 104.23 63 GLU B N 1
ATOM 2054 C CA . GLU B 1 67 ? 6.456 -44.570 13.692 1.00 105.46 63 GLU B CA 1
ATOM 2055 C C . GLU B 1 67 ? 7.148 -44.496 15.043 1.00 104.82 63 GLU B C 1
ATOM 2056 O O . GLU B 1 67 ? 6.861 -45.290 15.931 1.00 103.39 63 GLU B O 1
ATOM 2058 N N . LYS B 1 68 ? 8.064 -43.546 15.194 1.00 107.04 64 LYS B N 1
ATOM 2059 C CA . LYS B 1 68 ? 8.805 -43.385 16.442 1.00 104.99 64 LYS B CA 1
ATOM 2060 C C . LYS B 1 68 ? 7.920 -42.833 17.555 1.00 105.63 64 LYS B C 1
ATOM 2061 O O . LYS B 1 68 ? 6.835 -42.325 17.302 1.00 107.97 64 LYS B O 1
ATOM 2063 N N . PHE B 1 69 ? 8.380 -42.967 18.790 1.00 104.50 65 PHE B N 1
ATOM 2064 C CA . PHE B 1 69 ? 7.698 -42.400 19.943 1.00 106.48 65 PHE B CA 1
ATOM 2065 C C . PHE B 1 69 ? 8.539 -41.229 20.449 1.00 110.92 65 PHE B C 1
ATOM 2066 O O . PHE B 1 69 ? 9.739 -41.206 20.202 1.00 114.03 65 PHE B O 1
ATOM 2074 N N . THR B 1 70 ? 7.950 -40.266 21.156 1.00 110.82 66 THR B N 1
ATOM 2075 C CA . THR B 1 70 ? 8.771 -39.236 21.798 1.00 109.73 66 THR B CA 1
ATOM 2076 C C . THR B 1 70 ? 8.613 -39.411 23.303 1.00 107.60 66 THR B C 1
ATOM 2077 O O . THR B 1 70 ? 7.546 -39.809 23.775 1.00 100.91 66 THR B O 1
ATOM 2081 N N . ALA B 1 71 ? 9.666 -39.080 24.048 1.00 108.09 67 ALA B N 1
ATOM 2082 C CA . ALA B 1 71 ? 9.794 -39.443 25.457 1.00 108.51 67 ALA B CA 1
ATOM 2083 C C . ALA B 1 71 ? 8.617 -38.998 26.302 1.00 108.60 67 ALA B C 1
ATOM 2084 O O . ALA B 1 71 ? 8.422 -39.487 27.411 1.00 109.90 67 ALA B O 1
ATOM 2086 N N . ALA B 1 72 ? 7.829 -38.073 25.783 1.00 106.22 68 ALA B N 1
ATOM 2087 C CA . ALA B 1 72 ? 6.620 -37.713 26.478 1.00 109.70 68 ALA B CA 1
ATOM 2088 C C . ALA B 1 72 ? 5.770 -38.959 26.552 1.00 107.93 68 ALA B C 1
ATOM 2089 O O . ALA B 1 72 ? 5.393 -39.397 27.633 1.00 105.29 68 ALA B O 1
ATOM 2091 N N . GLU B 1 73 ? 5.538 -39.564 25.396 1.00 108.51 69 GLU B N 1
ATOM 2092 C CA . GLU B 1 73 ? 4.755 -40.787 25.313 1.00 109.12 69 GLU B CA 1
ATOM 2093 C C . GLU B 1 73 ? 5.321 -41.903 26.180 1.00 106.91 69 GLU B C 1
ATOM 2094 O O . GLU B 1 73 ? 4.580 -42.573 26.893 1.00 101.90 69 GLU B O 1
ATOM 2100 N N . PHE B 1 74 ? 6.639 -42.065 26.149 1.00 106.37 70 PHE B N 1
ATOM 2101 C CA . PHE B 1 74 ? 7.319 -43.092 26.943 1.00 106.16 70 PHE B CA 1
ATOM 2102 C C . PHE B 1 74 ? 7.100 -42.938 28.442 1.00 106.92 70 PHE B C 1
ATOM 2103 O O . PHE B 1 74 ? 6.855 -43.928 29.132 1.00 100.89 70 PHE B O 1
ATOM 2111 N N . GLU B 1 75 ? 7.201 -41.704 28.940 1.00 110.07 71 GLU B N 1
ATOM 2112 C CA . GLU B 1 75 ? 7.085 -41.442 30.373 1.00 111.11 71 GLU B CA 1
ATOM 2113 C C . GLU B 1 75 ? 5.693 -41.851 30.818 1.00 111.57 71 GLU B C 1
ATOM 2114 O O . GLU B 1 75 ? 5.510 -42.437 31.889 1.00 108.83 71 GLU B O 1
ATOM 2116 N N . VAL B 1 76 ? 4.718 -41.534 29.973 1.00 111.96 72 VAL B N 1
ATOM 2117 C CA . VAL B 1 76 ? 3.333 -41.926 30.185 1.00 110.49 72 VAL B CA 1
ATOM 2118 C C . VAL B 1 76 ? 3.220 -43.421 30.398 1.00 108.16 72 VAL B C 1
ATOM 2119 O O . VAL B 1 76 ? 2.459 -43.891 31.243 1.00 103.86 72 VAL B O 1
ATOM 2123 N N . LEU B 1 77 ? 4.030 -44.155 29.644 1.00 108.02 73 LEU B N 1
ATOM 2124 C CA . LEU B 1 77 ? 3.951 -45.604 29.584 1.00 105.53 73 LEU B CA 1
ATOM 2125 C C . LEU B 1 77 ? 4.668 -46.303 30.714 1.00 105.49 73 LEU B C 1
ATOM 2126 O O . LEU B 1 77 ? 4.135 -47.252 31.288 1.00 103.90 73 LEU B O 1
ATOM 2131 N N . LYS B 1 78 ? 5.866 -45.829 31.043 1.00 105.10 74 LYS B N 1
ATOM 2132 C CA . LYS B 1 78 ? 6.587 -46.365 32.187 1.00 105.47 74 LYS B CA 1
ATOM 2133 C C . LYS B 1 78 ? 5.701 -46.221 33.405 1.00 109.95 74 LYS B C 1
ATOM 2134 O O . LYS B 1 78 ? 5.686 -47.081 34.285 1.00 107.31 74 LYS B O 1
ATOM 2136 N N . LYS B 1 79 ? 4.926 -45.141 33.416 1.00 110.38 75 LYS B N 1
ATOM 2137 C CA . LYS B 1 79 ? 3.933 -44.923 34.453 1.00 112.61 75 LYS B CA 1
ATOM 2138 C C . LYS B 1 79 ? 2.879 -46.016 34.427 1.00 113.13 75 LYS B C 1
ATOM 2139 O O . LYS B 1 79 ? 2.685 -46.712 35.425 1.00 112.57 75 LYS B O 1
ATOM 2141 N N . TYR B 1 80 ? 2.220 -46.184 33.284 1.00 111.99 76 TYR B N 1
ATOM 2142 C CA . TYR B 1 80 ? 1.144 -47.161 33.174 1.00 112.66 76 TYR B CA 1
ATOM 2143 C C . TYR B 1 80 ? 1.594 -48.572 33.514 1.00 112.57 76 TYR B C 1
ATOM 2144 O O . TYR B 1 80 ? 0.835 -49.349 34.094 1.00 110.56 76 TYR B O 1
ATOM 2153 N N . LEU B 1 81 ? 2.834 -48.902 33.178 1.00 111.93 77 LEU B N 1
ATOM 2154 C CA . LEU B 1 81 ? 3.324 -50.234 33.479 1.00 114.19 77 LEU B CA 1
ATOM 2155 C C . LEU B 1 81 ? 3.621 -50.341 34.962 1.00 117.27 77 LEU B C 1
ATOM 2156 O O . LEU B 1 81 ? 3.284 -51.335 35.604 1.00 116.82 77 LEU B O 1
ATOM 2161 N N . ASP B 1 82 ? 4.239 -49.300 35.507 1.00 115.53 78 ASP B N 1
ATOM 2162 C CA . ASP B 1 82 ? 4.548 -49.281 36.923 1.00 117.78 78 ASP B CA 1
ATOM 2163 C C . ASP B 1 82 ? 3.290 -49.035 37.746 1.00 118.14 78 ASP B C 1
ATOM 2164 O O . ASP B 1 82 ? 3.294 -49.216 38.960 1.00 121.26 78 ASP B O 1
ATOM 2169 N N . SER B 1 83 ? 2.208 -48.645 37.079 1.00 114.31 79 SER B N 1
ATOM 2170 C CA . SER B 1 83 ? 0.938 -48.440 37.759 1.00 111.18 79 SER B CA 1
ATOM 2171 C C . SER B 1 83 ? 0.250 -49.767 37.958 1.00 111.80 79 SER B C 1
ATOM 2172 O O . SER B 1 83 ? -0.789 -49.850 38.603 1.00 109.61 79 SER B O 1
ATOM 2175 N N . GLY B 1 84 ? 0.847 -50.809 37.399 1.00 115.94 80 GLY B N 1
ATOM 2176 C CA . GLY B 1 84 ? 0.249 -52.126 37.418 1.00 120.81 80 GLY B CA 1
ATOM 2177 C C . GLY B 1 84 ? -0.519 -52.437 36.149 1.00 117.40 80 GLY B C 1
ATOM 2178 O O . GLY B 1 84 ? -1.175 -53.473 36.054 1.00 121.18 80 GLY B O 1
ATOM 2179 N N . GLY B 1 85 ? -0.447 -51.544 35.169 1.00 111.06 81 GLY B N 1
ATOM 2180 C CA . GLY B 1 85 ? -1.093 -51.797 33.898 1.00 109.90 81 GLY B CA 1
ATOM 2181 C C . GLY B 1 85 ? -0.381 -52.919 33.172 1.00 110.66 81 GLY B C 1
ATOM 2182 O O . GLY B 1 85 ? 0.648 -53.387 33.642 1.00 111.68 81 GLY B O 1
ATOM 2183 N N . ASP B 1 86 ? -0.915 -53.356 32.035 1.00 106.92 82 ASP B N 1
ATOM 2184 C CA . ASP B 1 86 ? -0.296 -54.437 31.277 1.00 98.43 82 ASP B CA 1
ATOM 2185 C C . ASP B 1 86 ? 0.000 -53.959 29.874 1.00 96.29 82 ASP B C 1
ATOM 2186 O O . ASP B 1 86 ? -0.727 -53.144 29.327 1.00 95.86 82 ASP B O 1
ATOM 2191 N N . ILE B 1 87 ? 1.062 -54.477 29.278 1.00 91.57 83 ILE B N 1
ATOM 2192 C CA . ILE B 1 87 ? 1.457 -54.043 27.949 1.00 86.60 83 ILE B CA 1
ATOM 2193 C C . ILE B 1 87 ? 1.915 -55.246 27.144 1.00 82.67 83 ILE B C 1
ATOM 2194 O O . ILE B 1 87 ? 2.368 -56.230 27.706 1.00 81.95 83 ILE B O 1
ATOM 2199 N N . LEU B 1 88 ? 1.766 -55.177 25.829 1.00 79.73 84 LEU B N 1
ATOM 2200 C CA . LEU B 1 88 ? 2.226 -56.220 24.932 1.00 75.01 84 LEU B CA 1
ATOM 2201 C C . LEU B 1 88 ? 2.741 -55.581 23.677 1.00 74.07 84 LEU B C 1
ATOM 2202 O O . LEU B 1 88 ? 2.029 -54.838 23.038 1.00 77.30 84 LEU B O 1
ATOM 2207 N N . VAL B 1 89 ? 3.995 -55.816 23.343 1.00 72.80 85 VAL B N 1
ATOM 2208 C CA . VAL B 1 89 ? 4.558 -55.202 22.158 1.00 74.06 85 VAL B CA 1
ATOM 2209 C C . VAL B 1 89 ? 4.963 -56.267 21.148 1.00 75.16 85 VAL B C 1
ATOM 2210 O O . VAL B 1 89 ? 5.651 -57.212 21.491 1.00 73.91 85 VAL B O 1
ATOM 2214 N N . MET B 1 90 ? 4.528 -56.130 19.905 1.00 75.46 86 MET B N 1
ATOM 2215 C CA . MET B 1 90 ? 4.879 -57.090 18.876 1.00 75.04 86 MET B CA 1
ATOM 2216 C C . MET B 1 90 ? 5.526 -56.394 17.706 1.00 79.98 86 MET B C 1
ATOM 2217 O O . MET B 1 90 ? 4.894 -55.604 17.045 1.00 86.85 86 MET B O 1
ATOM 2222 N N . LEU B 1 91 ? 6.780 -56.710 17.433 1.00 78.78 87 LEU B N 1
ATOM 2223 C CA . LEU B 1 91 ? 7.477 -56.147 16.290 1.00 77.70 87 LEU B CA 1
ATOM 2224 C C . LEU B 1 91 ? 7.949 -57.261 15.375 1.00 77.14 87 LEU B C 1
ATOM 2225 O O . LEU B 1 91 ? 7.978 -58.400 15.784 1.00 75.49 87 LEU B O 1
ATOM 2230 N N . GLY B 1 92 ? 8.315 -56.958 14.139 1.00 75.44 88 GLY B N 1
ATOM 2231 C CA . GLY B 1 92 ? 8.498 -58.023 13.173 1.00 73.01 88 GLY B CA 1
ATOM 2232 C C . GLY B 1 92 ? 9.924 -58.290 12.755 1.00 69.20 88 GLY B C 1
ATOM 2233 O O . GLY B 1 92 ? 10.856 -57.774 13.344 1.00 68.12 88 GLY B O 1
ATOM 2234 N N . GLU B 1 93 ? 10.081 -59.139 11.749 1.00 69.08 89 GLU B N 1
ATOM 2235 C CA . GLU B 1 93 ? 11.370 -59.377 11.122 1.00 66.53 89 GLU B CA 1
ATOM 2236 C C . GLU B 1 93 ? 12.091 -58.077 10.934 1.00 68.07 89 GLU B C 1
ATOM 2237 O O . GLU B 1 93 ? 11.509 -57.114 10.485 1.00 67.98 89 GLU B O 1
ATOM 2239 N N . GLY B 1 94 ? 13.350 -58.030 11.308 1.00 67.87 90 GLY B N 1
ATOM 2240 C CA . GLY B 1 94 ? 14.130 -56.849 11.028 1.00 71.48 90 GLY B CA 1
ATOM 2241 C C . GLY B 1 94 ? 14.046 -55.807 12.105 1.00 73.56 90 GLY B C 1
ATOM 2242 O O . GLY B 1 94 ? 14.788 -54.842 12.078 1.00 77.02 90 GLY B O 1
ATOM 2243 N N . GLY B 1 95 ? 13.118 -55.982 13.032 1.00 73.25 91 GLY B N 1
ATOM 2244 C CA . GLY B 1 95 ? 13.074 -55.160 14.227 1.00 73.49 91 GLY B CA 1
ATOM 2245 C C . GLY B 1 95 ? 12.994 -53.669 13.997 1.00 75.92 91 GLY B C 1
ATOM 2246 O O . GLY B 1 95 ? 12.583 -53.209 12.944 1.00 75.87 91 GLY B O 1
ATOM 2247 N N . GLU B 1 96 ? 13.450 -52.907 14.978 1.00 75.18 92 GLU B N 1
ATOM 2248 C CA . GLU B 1 96 ? 13.331 -51.462 14.944 1.00 75.35 92 GLU B CA 1
ATOM 2249 C C . GLU B 1 96 ? 13.974 -50.827 13.716 1.00 76.96 92 GLU B C 1
ATOM 2250 O O . GLU B 1 96 ? 13.853 -49.634 13.516 1.00 83.67 92 GLU B O 1
ATOM 2252 N N . SER B 1 97 ? 14.667 -51.607 12.901 1.00 76.30 93 SER B N 1
ATOM 2253 C CA . SER B 1 97 ? 15.372 -51.041 11.757 1.00 83.33 93 SER B CA 1
ATOM 2254 C C . SER B 1 97 ? 14.668 -51.259 10.432 1.00 85.50 93 SER B C 1
ATOM 2255 O O . SER B 1 97 ? 15.091 -50.717 9.415 1.00 87.90 93 SER B O 1
ATOM 2258 N N . ARG B 1 98 ? 13.614 -52.064 10.428 1.00 85.41 94 ARG B N 1
ATOM 2259 C CA . ARG B 1 98 ? 12.804 -52.229 9.223 1.00 87.94 94 ARG B CA 1
ATOM 2260 C C . ARG B 1 98 ? 11.406 -51.784 9.553 1.00 84.53 94 ARG B C 1
ATOM 2261 O O . ARG B 1 98 ? 10.556 -51.676 8.683 1.00 84.35 94 ARG B O 1
ATOM 2263 N N . PHE B 1 99 ? 11.192 -51.516 10.831 1.00 82.03 95 PHE B N 1
ATOM 2264 C CA . PHE B 1 99 ? 9.904 -51.086 11.325 1.00 81.36 95 PHE B CA 1
ATOM 2265 C C . PHE B 1 99 ? 9.904 -49.637 11.778 1.00 90.65 95 PHE B C 1
ATOM 2266 O O . PHE B 1 99 ? 8.865 -49.111 12.109 1.00 96.84 95 PHE B O 1
ATOM 2274 N N . ASP B 1 100 ? 11.070 -49.004 11.810 1.00 92.62 96 ASP B N 1
ATOM 2275 C CA . ASP B 1 100 ? 11.174 -47.583 12.137 1.00 94.22 96 ASP B CA 1
ATOM 2276 C C . ASP B 1 100 ? 10.508 -47.137 13.429 1.00 97.21 96 ASP B C 1
ATOM 2277 O O . ASP B 1 100 ? 9.609 -46.304 13.397 1.00 99.04 96 ASP B O 1
ATOM 2282 N N . THR B 1 101 ? 10.917 -47.685 14.566 1.00 94.07 97 THR B N 1
ATOM 2283 C CA . THR B 1 101 ? 10.387 -47.209 15.839 1.00 94.35 97 THR B CA 1
ATOM 2284 C C . THR B 1 101 ? 11.429 -47.278 16.933 1.00 95.49 97 THR B C 1
ATOM 2285 O O . THR B 1 101 ? 12.292 -48.141 16.926 1.00 95.68 97 THR B O 1
ATOM 2289 N N . ASN B 1 102 ? 11.343 -46.359 17.878 1.00 97.16 98 ASN B N 1
ATOM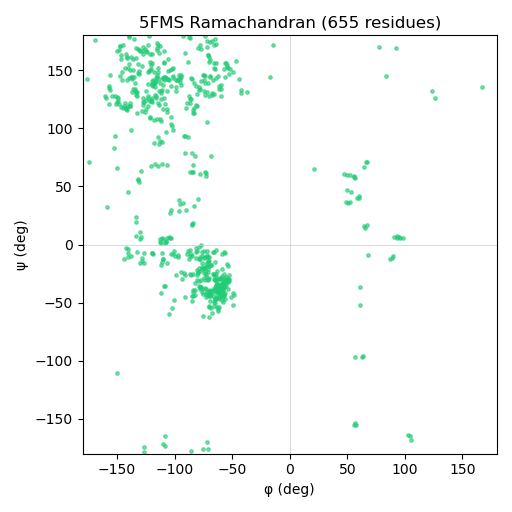 2290 C CA . ASN B 1 102 ? 12.287 -46.321 18.968 1.00 101.03 98 ASN B CA 1
ATOM 2291 C C . ASN B 1 102 ? 11.713 -47.111 20.117 1.00 98.29 98 ASN B C 1
ATOM 2292 O O . ASN B 1 102 ? 11.867 -46.737 21.267 1.00 103.14 98 ASN B O 1
ATOM 2297 N N . ILE B 1 103 ? 11.009 -48.186 19.800 1.00 92.22 99 ILE B N 1
ATOM 2298 C CA . ILE B 1 103 ? 10.324 -48.966 20.818 1.00 90.08 99 ILE B CA 1
ATOM 2299 C C . ILE B 1 103 ? 11.283 -49.654 21.782 1.00 88.22 99 ILE B C 1
ATOM 2300 O O . ILE B 1 103 ? 10.924 -49.950 22.911 1.00 85.95 99 ILE B O 1
ATOM 2305 N N . ASN B 1 104 ? 12.505 -49.910 21.344 1.00 88.96 100 ASN B N 1
ATOM 2306 C CA . ASN B 1 104 ? 13.484 -50.557 22.206 1.00 87.56 100 ASN B CA 1
ATOM 2307 C C . ASN B 1 104 ? 13.772 -49.761 23.471 1.00 88.41 100 ASN B C 1
ATOM 2308 O O . ASN B 1 104 ? 13.867 -50.321 24.561 1.00 82.60 100 ASN B O 1
ATOM 2313 N N . PHE B 1 105 ? 13.850 -48.443 23.315 1.00 91.03 101 PHE B N 1
ATOM 2314 C CA . PHE B 1 105 ? 14.192 -47.524 24.396 1.00 88.93 101 PHE B CA 1
ATOM 2315 C C . PHE B 1 105 ? 13.282 -47.716 25.590 1.00 85.87 101 PHE B C 1
ATOM 2316 O O . PHE B 1 105 ? 13.677 -47.484 26.723 1.00 86.54 101 PHE B O 1
ATOM 2324 N N . LEU B 1 106 ? 12.056 -48.140 25.339 1.00 85.88 102 LEU B N 1
ATOM 2325 C CA . LEU B 1 106 ? 11.143 -48.411 26.433 1.00 85.76 102 LEU B CA 1
ATOM 2326 C C . LEU B 1 106 ? 11.356 -49.788 27.026 1.00 85.77 102 LEU B C 1
ATOM 2327 O O . LEU B 1 106 ? 11.283 -49.950 28.232 1.00 87.50 102 LEU B O 1
ATOM 2329 N N . LEU B 1 107 ? 11.615 -50.780 26.181 1.00 84.76 103 LEU B N 1
ATOM 2330 C CA . LEU B 1 107 ? 11.676 -52.161 26.646 1.00 82.91 103 LEU B CA 1
ATOM 2331 C C . LEU B 1 107 ? 12.985 -52.485 27.323 1.00 81.49 103 LEU B C 1
ATOM 2332 O O . LEU B 1 107 ? 13.028 -53.222 28.303 1.00 76.27 103 LEU B O 1
ATOM 2337 N N . GLU B 1 108 ? 14.049 -51.892 26.799 1.00 80.56 104 GLU B N 1
ATOM 2338 C CA . GLU B 1 108 ? 15.404 -52.179 27.234 1.00 79.87 104 GLU B CA 1
ATOM 2339 C C . GLU B 1 108 ? 15.638 -51.996 28.723 1.00 82.37 104 GLU B C 1
ATOM 2340 O O . GLU B 1 108 ? 16.425 -52.710 29.324 1.00 82.38 104 GLU B O 1
ATOM 2346 N N . GLU B 1 109 ? 14.924 -51.058 29.327 1.00 84.49 105 GLU B N 1
ATOM 2347 C CA . GLU B 1 109 ? 15.070 -50.801 30.746 1.00 81.30 105 GLU B CA 1
ATOM 2348 C C . GLU B 1 109 ? 14.449 -51.934 31.539 1.00 79.60 105 GLU B C 1
ATOM 2349 O O . GLU B 1 109 ? 14.730 -52.093 32.720 1.00 77.42 105 GLU B O 1
ATOM 2351 N N . TYR B 1 110 ? 13.593 -52.714 30.889 1.00 80.21 106 TYR B N 1
ATOM 2352 C CA . TYR B 1 110 ? 12.910 -53.804 31.569 1.00 81.68 106 TYR B CA 1
ATOM 2353 C C . TYR B 1 110 ? 13.545 -55.115 31.187 1.00 78.42 106 TYR B C 1
ATOM 2354 O O . TYR B 1 110 ? 13.083 -56.174 31.579 1.00 79.65 106 TYR B O 1
ATOM 2363 N N . GLY B 1 111 ? 14.630 -55.026 30.432 1.00 78.72 107 GLY B N 1
ATOM 2364 C CA . GLY B 1 111 ? 15.459 -56.181 30.133 1.00 78.78 107 GLY B CA 1
ATOM 2365 C C . GLY B 1 111 ? 15.218 -56.936 28.849 1.00 70.62 107 GLY B C 1
ATOM 2366 O O . GLY B 1 111 ? 15.818 -57.971 28.632 1.00 65.33 107 GLY B O 1
ATOM 2367 N N . ILE B 1 112 ? 14.342 -56.418 28.007 1.00 70.93 108 ILE B N 1
ATOM 2368 C CA . ILE B 1 112 ? 14.037 -57.017 26.722 1.00 68.26 108 ILE B CA 1
ATOM 2369 C C . ILE B 1 112 ? 14.502 -56.093 25.630 1.00 68.65 108 ILE B C 1
ATOM 2370 O O . ILE B 1 112 ? 14.392 -54.898 25.777 1.00 75.96 108 ILE B O 1
ATOM 2375 N N . MET B 1 113 ? 15.022 -56.623 24.538 1.00 64.82 109 MET B N 1
ATOM 2376 C CA . MET B 1 113 ? 15.428 -55.776 23.432 1.00 66.44 109 MET B CA 1
ATOM 2377 C C . MET B 1 113 ? 15.280 -56.493 22.120 1.00 67.85 109 MET B C 1
ATOM 2378 O O . MET B 1 113 ? 15.866 -57.544 21.927 1.00 67.15 109 MET B O 1
ATOM 2383 N N . VAL B 1 114 ? 14.519 -55.922 21.201 1.00 65.78 110 VAL B N 1
ATOM 2384 C CA . VAL B 1 114 ? 14.229 -56.605 19.954 1.00 63.40 110 VAL B CA 1
ATOM 2385 C C . VAL B 1 114 ? 15.335 -56.417 18.942 1.00 66.15 110 VAL B C 1
ATOM 2386 O O . VAL B 1 114 ? 15.547 -55.313 18.473 1.00 70.56 110 VAL B O 1
ATOM 2390 N N . ASN B 1 115 ? 16.036 -57.488 18.596 1.00 61.84 111 ASN B N 1
ATOM 2391 C CA . ASN B 1 115 ? 17.165 -57.381 17.684 1.00 66.13 111 ASN B CA 1
ATOM 2392 C C . ASN B 1 115 ? 16.760 -57.199 16.232 1.00 65.42 111 ASN B C 1
ATOM 2393 O O . ASN B 1 115 ? 15.595 -57.075 15.937 1.00 65.87 111 ASN B O 1
ATOM 2398 N N . ASN B 1 116 ? 17.734 -57.173 15.330 1.00 67.24 112 ASN B N 1
ATOM 2399 C CA . ASN B 1 116 ? 17.480 -56.914 13.916 1.00 67.29 112 ASN B CA 1
ATOM 2400 C C . ASN B 1 116 ? 17.790 -58.093 13.049 1.00 70.58 112 ASN B C 1
ATOM 2401 O O . ASN B 1 116 ? 18.680 -58.013 12.221 1.00 75.68 112 ASN B O 1
ATOM 2406 N N . ASP B 1 117 ? 17.027 -59.160 13.162 1.00 68.97 113 ASP B N 1
ATOM 2407 C CA . ASP B 1 117 ? 17.314 -60.328 12.362 1.00 69.71 113 ASP B CA 1
ATOM 2408 C C . ASP B 1 117 ? 16.039 -61.005 11.971 1.00 69.85 113 ASP B C 1
ATOM 2409 O O . ASP B 1 117 ? 14.984 -60.639 12.442 1.00 71.09 113 ASP B O 1
ATOM 2414 N N . ALA B 1 118 ? 16.117 -61.984 11.095 1.00 66.78 114 ALA B N 1
ATOM 2415 C CA . ALA B 1 118 ? 14.917 -62.697 10.755 1.00 67.08 114 ALA B CA 1
ATOM 2416 C C . ALA B 1 118 ? 15.100 -64.131 11.141 1.00 65.11 114 ALA B C 1
ATOM 2417 O O . ALA B 1 118 ? 16.156 -64.689 10.917 1.00 64.05 114 ALA B O 1
ATOM 2419 N N . VAL B 1 119 ? 14.082 -64.720 11.746 1.00 63.50 115 VAL B N 1
ATOM 2420 C CA . VAL B 1 119 ? 14.117 -66.129 12.046 1.00 61.11 115 VAL B CA 1
ATOM 2421 C C . VAL B 1 119 ? 13.754 -66.853 10.790 1.00 58.83 115 VAL B C 1
ATOM 2422 O O . VAL B 1 119 ? 12.764 -66.511 10.188 1.00 58.65 115 VAL B O 1
ATOM 2426 N N . VAL B 1 120 ? 14.542 -67.832 10.367 1.00 56.95 116 VAL B N 1
ATOM 2427 C CA . VAL B 1 120 ? 14.150 -68.626 9.220 1.00 59.05 116 VAL B CA 1
ATOM 2428 C C . VAL B 1 120 ? 14.347 -70.099 9.508 1.00 64.90 116 VAL B C 1
ATOM 2429 O O . VAL B 1 120 ? 15.070 -70.453 10.424 1.00 66.44 116 VAL B O 1
ATOM 2433 N N . ARG B 1 121 ? 13.684 -70.951 8.738 1.00 66.18 117 ARG B N 1
ATOM 2434 C CA . ARG B 1 121 ? 13.827 -72.397 8.822 1.00 66.66 117 ARG B CA 1
ATOM 2435 C C . ARG B 1 121 ? 14.363 -72.778 7.474 1.00 69.60 117 ARG B C 1
ATOM 2436 O O . ARG B 1 121 ? 13.590 -73.107 6.594 1.00 72.08 117 ARG B O 1
ATOM 2444 N N . ASN B 1 122 ? 15.677 -72.761 7.296 1.00 68.45 118 ASN B N 1
ATOM 2445 C CA . ASN B 1 122 ? 16.236 -72.941 5.960 1.00 70.05 118 ASN B CA 1
ATOM 2446 C C . ASN B 1 122 ? 16.322 -74.356 5.406 1.00 70.79 118 ASN B C 1
ATOM 2447 O O . ASN B 1 122 ? 17.289 -74.695 4.749 1.00 72.18 118 ASN B O 1
ATOM 2452 N N . VAL B 1 123 ? 15.303 -75.168 5.665 1.00 70.74 119 VAL B N 1
ATOM 2453 C CA . VAL B 1 123 ? 15.206 -76.543 5.173 1.00 67.12 119 VAL B CA 1
ATOM 2454 C C . VAL B 1 123 ? 13.755 -76.848 4.776 1.00 65.08 119 VAL B C 1
ATOM 2455 O O . VAL B 1 123 ? 12.827 -76.172 5.204 1.00 65.52 119 VAL B O 1
ATOM 2459 N N . TYR B 1 124 ? 13.558 -77.864 3.957 1.00 58.26 120 TYR B N 1
ATOM 2460 C CA . TYR B 1 124 ? 12.251 -78.152 3.393 1.00 57.72 120 TYR B CA 1
ATOM 2461 C C . TYR B 1 124 ? 11.203 -78.484 4.453 1.00 60.58 120 TYR B C 1
ATOM 2462 O O . TYR B 1 124 ? 11.568 -79.017 5.491 1.00 59.54 120 TYR B O 1
ATOM 2471 N N . TYR B 1 125 ? 9.934 -78.080 4.254 1.00 61.28 121 TYR B N 1
ATOM 2472 C CA . TYR B 1 125 ? 8.845 -78.547 5.134 1.00 58.34 121 TYR B CA 1
ATOM 2473 C C . TYR B 1 125 ? 7.393 -78.667 4.509 1.00 57.47 121 TYR B C 1
ATOM 2474 O O . TYR B 1 125 ? 7.087 -79.564 3.725 1.00 51.20 121 TYR B O 1
ATOM 2483 N N . LYS B 1 126 ? 6.488 -77.797 4.936 1.00 61.54 122 LYS B N 1
ATOM 2484 C CA . LYS B 1 126 ? 5.159 -77.593 4.335 1.00 55.03 122 LYS B CA 1
ATOM 2485 C C . LYS B 1 126 ? 4.716 -76.180 4.772 1.00 56.31 122 LYS B C 1
ATOM 2486 O O . LYS B 1 126 ? 3.553 -75.904 5.053 1.00 49.44 122 LYS B O 1
ATOM 2492 N N . TYR B 1 127 ? 5.724 -75.319 4.915 1.00 60.82 123 TYR B N 1
ATOM 2493 C CA . TYR B 1 127 ? 5.550 -73.897 5.146 1.00 60.45 123 TYR B CA 1
ATOM 2494 C C . TYR B 1 127 ? 6.265 -73.023 4.126 1.00 69.37 123 TYR B C 1
ATOM 2495 O O . TYR B 1 127 ? 7.482 -73.129 3.972 1.00 63.50 123 TYR B O 1
ATOM 2504 N N . PHE B 1 128 ? 5.506 -72.039 3.609 1.00 78.72 124 PHE B N 1
ATOM 2505 C CA . PHE B 1 128 ? 5.539 -71.542 2.208 1.00 74.67 124 PHE B CA 1
ATOM 2506 C C . PHE B 1 128 ? 6.839 -70.997 1.841 1.00 69.80 124 PHE B C 1
ATOM 2507 O O . PHE B 1 128 ? 7.255 -71.070 0.701 1.00 66.82 124 PHE B O 1
ATOM 2509 N N . HIS B 1 129 ? 7.362 -70.264 2.797 1.00 71.97 125 HIS B N 1
ATOM 2510 C CA . HIS B 1 129 ? 8.749 -69.878 2.845 1.00 75.45 125 HIS B CA 1
ATOM 2511 C C . HIS B 1 129 ? 9.416 -70.549 4.039 1.00 67.44 125 HIS B C 1
ATOM 2512 O O . HIS B 1 129 ? 8.763 -71.157 4.884 1.00 60.32 125 HIS B O 1
ATOM 2514 N N . PRO B 1 130 ? 10.735 -70.544 4.031 1.00 66.71 126 PRO B N 1
ATOM 2515 C CA . PRO B 1 130 ? 11.456 -70.759 5.262 1.00 66.20 126 PRO B CA 1
ATOM 2516 C C . PRO B 1 130 ? 11.149 -69.623 6.234 1.00 64.63 126 PRO B C 1
ATOM 2517 O O . PRO B 1 13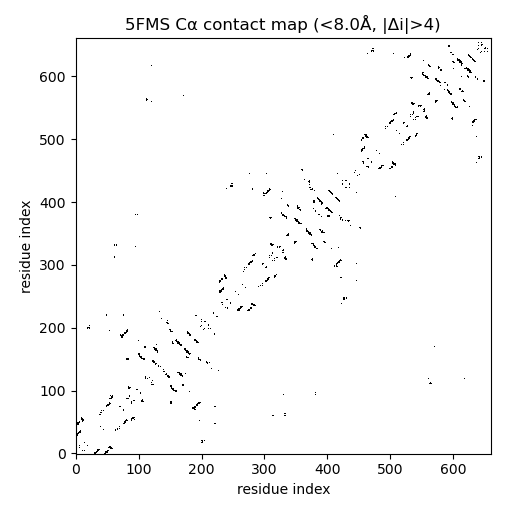0 ? 11.313 -69.799 7.425 1.00 66.68 126 PRO B O 1
ATOM 2521 N N . LYS B 1 131 ? 10.718 -68.463 5.760 1.00 61.05 127 LYS B N 1
ATOM 2522 C CA . LYS B 1 131 ? 10.535 -67.355 6.682 1.00 58.50 127 LYS B CA 1
ATOM 2523 C C . LYS B 1 131 ? 9.364 -67.606 7.602 1.00 59.71 127 LYS B C 1
ATOM 2524 O O . LYS B 1 131 ? 9.150 -66.880 8.548 1.00 62.28 127 LYS B O 1
ATOM 2526 N N . GLU B 1 132 ? 8.590 -68.630 7.300 1.00 59.89 128 GLU B N 1
ATOM 2527 C CA . GLU B 1 132 ? 7.531 -69.102 8.168 1.00 59.44 128 GLU B CA 1
ATOM 2528 C C . GLU B 1 132 ? 8.119 -70.141 9.066 1.00 60.09 128 GLU B C 1
ATOM 2529 O O . GLU B 1 132 ? 7.940 -71.311 8.825 1.00 65.27 128 GLU B O 1
ATOM 2535 N N . ALA B 1 133 ? 8.824 -69.749 10.103 1.00 58.84 129 ALA B N 1
ATOM 2536 C CA . ALA B 1 133 ? 9.588 -70.744 10.815 1.00 61.36 129 ALA B CA 1
ATOM 2537 C C . ALA B 1 133 ? 8.699 -71.659 11.599 1.00 61.38 129 ALA B C 1
ATOM 2538 O O . ALA B 1 133 ? 7.840 -71.201 12.319 1.00 60.81 129 ALA B O 1
ATOM 2540 N N . LEU B 1 134 ? 8.918 -72.959 11.463 1.00 60.42 130 LEU B N 1
ATOM 2541 C CA . LEU B 1 134 ? 8.168 -73.940 12.213 1.00 53.69 130 LEU B CA 1
ATOM 2542 C C . LEU B 1 134 ? 9.071 -74.471 13.241 1.00 54.47 130 LEU B C 1
ATOM 2543 O O . LEU B 1 134 ? 10.065 -75.071 12.894 1.00 58.74 130 LEU B O 1
ATOM 2548 N N . VAL B 1 135 ? 8.744 -74.258 14.502 1.00 52.27 131 VAL B N 1
ATOM 2549 C CA . VAL B 1 135 ? 9.669 -74.575 15.568 1.00 56.23 131 VAL B CA 1
ATOM 2550 C C . VAL B 1 135 ? 9.177 -75.685 16.476 1.00 56.40 131 VAL B C 1
ATOM 2551 O O . VAL B 1 135 ? 8.323 -75.477 17.303 1.00 55.28 131 VAL B O 1
ATOM 2555 N N . SER B 1 136 ? 9.786 -76.852 16.383 1.00 57.37 132 SER B N 1
ATOM 2556 C CA . SER B 1 136 ? 9.278 -77.997 17.096 1.00 58.32 132 SER B CA 1
ATOM 2557 C C . SER B 1 136 ? 9.512 -77.982 18.582 1.00 62.46 132 SER B C 1
ATOM 2558 O O . SER B 1 136 ? 8.734 -78.557 19.322 1.00 62.42 132 SER B O 1
ATOM 2561 N N . ASP B 1 137 ? 10.593 -77.354 19.018 1.00 63.49 133 ASP B N 1
ATOM 2562 C CA . ASP B 1 137 ? 10.996 -77.408 20.412 1.00 61.60 133 ASP B CA 1
ATOM 2563 C C . ASP B 1 137 ? 11.314 -76.051 20.975 1.00 59.22 133 ASP B C 1
ATOM 2564 O O . ASP B 1 137 ? 12.397 -75.813 21.472 1.00 53.52 133 ASP B O 1
ATOM 2569 N N . GLY B 1 138 ? 10.355 -75.154 20.888 1.00 61.72 134 GLY B N 1
ATOM 2570 C CA . GLY B 1 138 ? 10.601 -73.803 21.302 1.00 58.84 134 GLY B CA 1
ATOM 2571 C C . GLY B 1 138 ? 10.144 -73.510 22.694 1.00 58.52 134 GLY B C 1
ATOM 2572 O O . GLY B 1 138 ? 10.477 -72.483 23.218 1.00 59.77 134 GLY B O 1
ATOM 2573 N N . VAL B 1 139 ? 9.398 -74.401 23.314 1.00 59.14 135 VAL B N 1
ATOM 2574 C CA . VAL B 1 139 ? 8.910 -74.115 24.646 1.00 59.58 135 VAL B CA 1
ATOM 2575 C C . VAL B 1 139 ? 10.079 -74.033 25.589 1.00 63.05 135 VAL B C 1
ATOM 2576 O O . VAL B 1 139 ? 10.939 -74.873 25.560 1.00 66.32 135 VAL B O 1
ATOM 2580 N N . LEU B 1 140 ? 10.162 -72.971 26.370 1.00 65.04 136 LEU B N 1
ATOM 2581 C CA . LEU B 1 140 ? 11.262 -72.838 27.293 1.00 65.26 136 LEU B CA 1
ATOM 2582 C C . LEU B 1 140 ? 10.746 -73.193 28.641 1.00 70.97 136 LEU B C 1
ATOM 2583 O O . LEU B 1 140 ? 11.262 -74.084 29.282 1.00 77.18 136 LEU B O 1
ATOM 2588 N N . ASN B 1 141 ? 9.685 -72.513 29.047 1.00 75.12 137 ASN B N 1
ATOM 2589 C CA . ASN B 1 141 ? 9.177 -72.651 30.393 1.00 86.00 137 ASN B CA 1
ATOM 2590 C C . ASN B 1 141 ? 8.221 -73.800 30.580 1.00 92.20 137 ASN B C 1
ATOM 2591 O O . ASN B 1 141 ? 7.392 -74.057 29.728 1.00 93.92 137 ASN B O 1
ATOM 2596 N N . ARG B 1 142 ? 8.301 -74.445 31.736 1.00 94.93 138 ARG B N 1
ATOM 2597 C CA . ARG B 1 142 ? 7.536 -75.658 31.985 1.00 98.95 138 ARG B CA 1
ATOM 2598 C C . ARG B 1 142 ? 6.062 -75.332 32.122 1.00 99.27 138 ARG B C 1
ATOM 2599 O O . ARG B 1 142 ? 5.204 -76.058 31.629 1.00 96.09 138 ARG B O 1
ATOM 2601 N N . GLU B 1 143 ? 5.789 -74.229 32.807 1.00 101.41 139 GLU B N 1
ATOM 2602 C CA . GLU B 1 143 ? 4.431 -73.823 33.146 1.00 101.78 139 GLU B CA 1
ATOM 2603 C C . GLU B 1 143 ? 3.617 -73.362 31.942 1.00 103.01 139 GLU B C 1
ATOM 2604 O O . GLU B 1 143 ? 2.397 -73.299 32.018 1.00 109.32 139 GLU B O 1
ATOM 2606 N N . ILE B 1 144 ? 4.281 -73.018 30.841 1.00 99.64 140 ILE B N 1
ATOM 2607 C CA . ILE B 1 144 ? 3.569 -72.617 29.623 1.00 100.63 140 ILE B CA 1
ATOM 2608 C C . ILE B 1 144 ? 2.912 -73.850 29.007 1.00 107.77 140 ILE B C 1
ATOM 2609 O O . ILE B 1 144 ? 2.122 -73.760 28.071 1.00 110.72 140 ILE B O 1
ATOM 2614 N N . SER B 1 145 ? 3.186 -75.017 29.572 1.00 111.48 141 SER B N 1
ATOM 2615 C CA . SER B 1 145 ? 2.362 -76.164 29.240 1.00 114.21 141 SER B CA 1
ATOM 2616 C C . SER B 1 145 ? 1.057 -76.004 30.048 1.00 117.93 141 SER B C 1
ATOM 2617 O O . SER B 1 145 ? 0.715 -76.829 30.902 1.00 113.25 141 SER B O 1
ATOM 2620 N N . ARG B 1 146 ? 0.366 -74.894 29.764 1.00 121.11 142 ARG B N 1
ATOM 2621 C CA . ARG B 1 146 ? -0.984 -74.579 30.234 1.00 122.61 142 ARG B CA 1
ATOM 2622 C C . ARG B 1 146 ? -2.071 -75.127 29.316 1.00 126.81 142 ARG B C 1
ATOM 2623 O O . ARG B 1 146 ? -3.252 -75.076 29.642 1.00 128.46 142 ARG B O 1
ATOM 2625 N N . ALA B 1 147 ? -1.679 -75.575 28.132 1.00 126.98 143 ALA B N 1
ATOM 2626 C CA . ALA B 1 147 ? -2.502 -76.516 27.393 1.00 130.15 143 ALA B CA 1
ATOM 2627 C C . ALA B 1 147 ? -2.102 -77.917 27.868 1.00 138.53 143 ALA B C 1
ATOM 2628 O O . ALA B 1 147 ? -1.198 -78.051 28.695 1.00 136.96 143 ALA B O 1
ATOM 2630 N N . ALA B 1 148 ? -2.744 -78.957 27.346 1.00 141.96 144 ALA B N 1
ATOM 2631 C CA . ALA B 1 148 ? -2.468 -80.314 27.812 1.00 141.13 144 ALA B CA 1
ATOM 2632 C C . ALA B 1 148 ? -1.067 -80.770 27.411 1.00 143.95 144 ALA B C 1
ATOM 2633 O O . ALA B 1 148 ? -0.131 -80.715 28.213 1.00 137.81 144 ALA B O 1
ATOM 2635 N N . ALA B 1 165 ? 8.699 -82.288 26.592 1.00 64.21 161 ALA B N 1
ATOM 2636 C CA . ALA B 1 165 ? 8.501 -81.198 27.539 1.00 68.61 161 ALA B CA 1
ATOM 2637 C C . ALA B 1 165 ? 9.848 -80.634 27.929 1.00 70.85 161 ALA B C 1
ATOM 2638 O O . ALA B 1 165 ? 10.232 -80.705 29.099 1.00 65.60 161 ALA B O 1
ATOM 2640 N N . GLN B 1 166 ? 10.497 -79.940 26.997 1.00 69.96 162 GLN B N 1
ATOM 2641 C CA . GLN B 1 166 ? 9.807 -79.026 26.096 1.00 63.12 162 GLN B CA 1
ATOM 2642 C C . GLN B 1 166 ? 9.686 -79.253 24.599 1.00 68.49 162 GLN B C 1
ATOM 2643 O O . GLN B 1 166 ? 10.496 -78.769 23.832 1.00 74.18 162 GLN B O 1
ATOM 2645 N N . ALA B 1 167 ? 8.657 -79.994 24.210 1.00 61.60 163 ALA B N 1
ATOM 2646 C CA . ALA B 1 167 ? 8.216 -80.086 22.828 1.00 58.63 163 ALA B CA 1
ATOM 2647 C C . ALA B 1 167 ? 6.720 -79.670 22.740 1.00 61.89 163 ALA B C 1
ATOM 2648 O O . ALA B 1 167 ? 5.857 -80.220 23.420 1.00 55.06 163 ALA B O 1
ATOM 2650 N N . LEU B 1 168 ? 6.466 -78.611 21.978 1.00 64.77 164 LEU B N 1
ATOM 2651 C CA . LEU B 1 168 ? 5.140 -78.042 21.684 1.00 62.82 164 LEU B CA 1
ATOM 2652 C C . LEU B 1 168 ? 5.265 -77.254 20.373 1.00 60.28 164 LEU B C 1
ATOM 2653 O O . LEU B 1 168 ? 6.002 -76.293 20.333 1.00 62.30 164 LEU B O 1
ATOM 2658 N N . THR B 1 169 ? 4.522 -77.571 19.330 1.00 54.60 165 THR B N 1
ATOM 2659 C CA . THR B 1 169 ? 4.852 -77.007 18.023 1.00 58.51 165 THR B CA 1
ATOM 2660 C C . THR B 1 169 ? 4.084 -75.727 17.686 1.00 57.12 165 THR B C 1
ATOM 2661 O O . THR B 1 169 ? 2.920 -75.625 17.986 1.00 61.33 165 THR B O 1
ATOM 2665 N N . PHE B 1 170 ? 4.756 -74.725 17.129 1.00 52.19 166 PHE B N 1
ATOM 2666 C CA . PHE B 1 170 ? 4.101 -73.510 16.664 1.00 52.82 166 PHE B CA 1
ATOM 2667 C C . PHE B 1 170 ? 4.758 -72.910 15.438 1.00 56.95 166 PHE B C 1
ATOM 2668 O O . PHE B 1 170 ? 5.871 -73.243 15.134 1.00 58.25 166 PHE B O 1
ATOM 2676 N N . VAL B 1 171 ? 4.079 -72.016 14.732 1.00 57.66 167 VAL B N 1
ATOM 2677 C CA . VAL B 1 171 ? 4.635 -71.415 13.523 1.00 56.36 167 VAL B CA 1
ATOM 2678 C C . VAL B 1 171 ? 4.923 -69.962 13.716 1.00 57.90 167 VAL B C 1
ATOM 2679 O O . VAL B 1 171 ? 4.054 -69.214 14.099 1.00 56.75 167 VAL B O 1
ATOM 2683 N N . TYR B 1 172 ? 6.159 -69.574 13.459 1.00 62.15 168 TYR B N 1
ATOM 2684 C CA . TYR B 1 172 ? 6.661 -68.252 13.780 1.00 59.44 168 TYR B CA 1
ATOM 2685 C C . TYR B 1 172 ? 7.007 -67.442 12.538 1.00 59.24 168 TYR B C 1
ATOM 2686 O O . TYR B 1 172 ? 8.123 -67.526 12.044 1.00 59.76 168 TYR B O 1
ATOM 2695 N N . PRO B 1 173 ? 6.055 -66.652 12.033 1.00 55.78 169 PRO B N 1
ATOM 2696 C CA . PRO B 1 173 ? 6.147 -65.982 10.749 1.00 55.16 169 PRO B CA 1
ATOM 2697 C C . PRO B 1 173 ? 6.824 -64.657 10.792 1.00 55.53 169 PRO B C 1
ATOM 2698 O O . PRO B 1 173 ? 6.405 -63.808 11.542 1.00 59.49 169 PRO B O 1
ATOM 2702 N N . PHE B 1 174 ? 7.845 -64.470 9.987 1.00 56.12 170 PHE B N 1
ATOM 2703 C CA . PHE B 1 174 ? 8.333 -63.135 9.726 1.00 60.37 170 PHE B CA 1
ATOM 2704 C C . PHE B 1 174 ? 8.700 -62.360 10.957 1.00 62.19 170 PHE B C 1
ATOM 2705 O O . PHE B 1 174 ? 8.140 -61.308 11.194 1.00 62.45 170 PHE B O 1
ATOM 2713 N N . GLY B 1 175 ? 9.618 -62.884 11.750 1.00 61.64 171 GLY B N 1
ATOM 2714 C CA . GLY B 1 175 ? 9.913 -62.275 13.029 1.00 64.06 171 GLY B CA 1
ATOM 2715 C C . GLY B 1 175 ? 11.365 -62.089 13.373 1.00 65.76 171 GLY B C 1
ATOM 2716 O O . GLY B 1 175 ? 12.240 -62.598 12.699 1.00 66.71 171 GLY B O 1
ATOM 2717 N N . ALA B 1 176 ? 11.623 -61.341 14.430 1.00 66.20 172 ALA B N 1
ATOM 2718 C CA . ALA B 1 176 ? 12.980 -61.153 14.882 1.00 66.13 172 ALA B CA 1
ATOM 2719 C C . ALA B 1 176 ? 13.113 -61.775 16.238 1.00 62.92 172 ALA B C 1
ATOM 2720 O O . ALA B 1 176 ? 12.122 -62.065 16.866 1.00 64.84 172 ALA B O 1
ATOM 2722 N N . THR B 1 177 ? 14.333 -61.899 16.726 1.00 58.90 173 THR B N 1
ATOM 2723 C CA . THR B 1 177 ? 14.573 -62.506 18.017 1.00 56.28 173 THR B CA 1
ATOM 2724 C C . THR B 1 177 ? 14.812 -61.483 19.079 1.00 57.43 173 THR B C 1
ATOM 2725 O O . THR B 1 177 ? 15.284 -60.410 18.801 1.00 61.59 173 THR B O 1
ATOM 2729 N N . LEU B 1 178 ? 14.479 -61.806 20.310 1.00 55.80 174 LEU B N 1
ATOM 2730 C CA . LEU B 1 178 ? 14.719 -60.878 21.386 1.00 58.25 174 LEU B CA 1
ATOM 2731 C C . LEU B 1 178 ? 16.018 -61.187 22.067 1.00 60.99 174 LEU B C 1
ATOM 2732 O O . LEU B 1 178 ? 16.314 -62.339 22.272 1.00 62.04 174 LEU B O 1
ATOM 2737 N N . SER B 1 179 ? 16.791 -60.179 22.438 1.00 60.15 175 SER B N 1
ATOM 2738 C CA . SER B 1 179 ? 17.847 -60.412 23.393 1.00 62.27 175 SER B CA 1
ATOM 2739 C C . SER B 1 179 ? 17.164 -60.184 24.702 1.00 58.75 175 SER B C 1
ATOM 2740 O O . SER B 1 179 ? 16.534 -59.172 24.868 1.00 61.89 175 SER B O 1
ATOM 2743 N N . VAL B 1 180 ? 17.169 -61.174 25.573 1.00 54.95 176 VAL B N 1
ATOM 2744 C CA . VAL B 1 180 ? 16.451 -61.085 26.817 1.00 57.11 176 VAL B CA 1
ATOM 2745 C C . VAL B 1 180 ? 17.314 -61.332 28.002 1.00 63.94 176 VAL B C 1
ATOM 2746 O O . VAL B 1 180 ? 17.964 -62.353 28.045 1.00 68.88 176 VAL B O 1
ATOM 2750 N N . MET B 1 181 ? 17.360 -60.407 28.949 1.00 67.84 177 MET B N 1
ATOM 2751 C CA . MET B 1 181 ? 18.077 -60.650 30.197 1.00 72.81 177 MET B CA 1
ATOM 2752 C C . MET B 1 181 ? 17.255 -60.127 31.366 1.00 76.04 177 MET B C 1
ATOM 2753 O O . MET B 1 181 ? 16.373 -59.301 31.167 1.00 73.43 177 MET B O 1
ATOM 2758 N N . LYS B 1 182 ? 17.569 -60.593 32.575 1.00 77.41 178 LYS B N 1
ATOM 2759 C CA . LYS B 1 182 ? 16.824 -60.258 33.794 1.00 76.29 178 LYS B CA 1
ATOM 2760 C C . LYS B 1 182 ? 16.607 -58.770 33.940 1.00 80.16 178 LYS B C 1
ATOM 2761 O O . LYS B 1 182 ? 17.428 -57.982 33.490 1.00 77.66 178 LYS B O 1
ATOM 2763 N N . PRO B 1 183 ? 15.483 -58.368 34.552 1.00 85.82 179 PRO B N 1
ATOM 2764 C CA . PRO B 1 183 ? 14.453 -59.130 35.263 1.00 85.05 179 PRO B CA 1
ATOM 2765 C C . PRO B 1 183 ? 13.462 -59.852 34.367 1.00 84.07 179 PRO B C 1
ATOM 2766 O O . PRO B 1 183 ? 12.660 -60.633 34.869 1.00 84.10 179 PRO B O 1
ATOM 2770 N N . ALA B 1 184 ? 13.477 -59.549 33.076 1.00 81.31 180 ALA B N 1
ATOM 2771 C CA . ALA B 1 184 ? 12.586 -60.197 32.125 1.00 76.25 180 ALA B CA 1
ATOM 2772 C C . ALA B 1 184 ? 12.977 -61.648 31.926 1.00 72.11 180 ALA B C 1
ATOM 2773 O O . ALA B 1 184 ? 14.111 -62.023 32.156 1.00 74.45 180 ALA B O 1
ATOM 2775 N N . VAL B 1 185 ? 12.044 -62.468 31.481 1.00 67.27 181 VAL B N 1
ATOM 2776 C CA . VAL B 1 185 ? 12.324 -63.879 31.335 1.00 67.75 181 VAL B CA 1
ATOM 2777 C C . VAL B 1 185 ? 11.850 -64.400 29.994 1.00 70.59 181 VAL B C 1
ATOM 2778 O O . VAL B 1 185 ? 10.746 -64.096 29.579 1.00 71.83 181 VAL B O 1
ATOM 2782 N N . ALA B 1 186 ? 12.712 -65.126 29.288 1.00 65.42 182 ALA B N 1
ATOM 2783 C CA . ALA B 1 186 ? 12.373 -65.664 27.980 1.00 60.90 182 ALA B CA 1
ATOM 2784 C C . ALA B 1 186 ? 11.612 -66.940 28.162 1.00 60.02 182 ALA B C 1
ATOM 2785 O O . ALA B 1 186 ? 11.917 -67.705 29.051 1.00 61.68 182 ALA B O 1
ATOM 2787 N N . VAL B 1 187 ? 10.581 -67.150 27.363 1.00 61.58 183 VAL B N 1
ATOM 2788 C CA . VAL B 1 187 ? 9.788 -68.361 27.492 1.00 67.37 183 VAL B CA 1
ATOM 2789 C 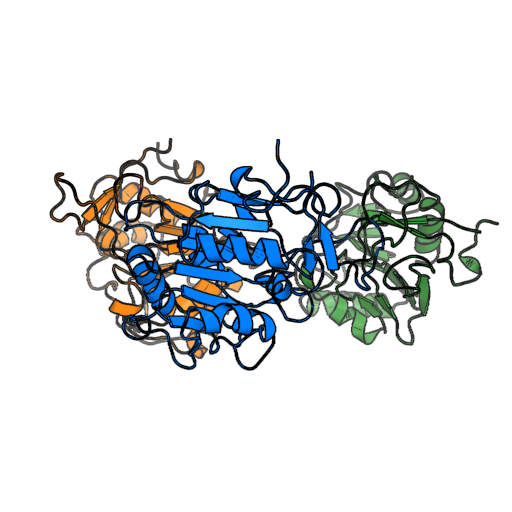C . VAL B 1 187 ? 9.494 -69.106 26.193 1.00 65.52 183 VAL B C 1
ATOM 2790 O O . VAL B 1 187 ? 8.889 -70.155 26.215 1.00 64.52 183 VAL B O 1
ATOM 2794 N N . LEU B 1 188 ? 9.861 -68.549 25.056 1.00 64.76 184 LEU B N 1
ATOM 2795 C CA . LEU B 1 188 ? 9.779 -69.312 23.826 1.00 63.75 184 LEU B CA 1
ATOM 2796 C C . LEU B 1 188 ? 11.048 -69.024 23.053 1.00 62.86 184 LEU B C 1
ATOM 2797 O O . LEU B 1 188 ? 11.543 -67.916 23.073 1.00 63.66 184 LEU B O 1
ATOM 2802 N N . SER B 1 189 ? 11.594 -70.023 22.390 1.00 59.94 185 SER B N 1
ATOM 2803 C CA . SER B 1 189 ? 12.835 -69.846 21.689 1.00 57.84 185 SER B CA 1
ATOM 2804 C C . SER B 1 189 ? 12.651 -70.273 20.259 1.00 57.32 185 SER B C 1
ATOM 2805 O O . SER B 1 189 ? 11.645 -70.842 19.929 1.00 58.96 185 SER B O 1
ATOM 2808 N N . THR B 1 190 ? 13.595 -69.963 19.390 1.00 53.41 186 THR B N 1
ATOM 2809 C CA . THR B 1 190 ? 13.481 -70.381 18.016 1.00 51.87 186 THR B CA 1
ATOM 2810 C C . THR B 1 190 ? 13.721 -71.865 17.870 1.00 52.93 186 THR B C 1
ATOM 2811 O O . THR B 1 190 ? 13.566 -72.412 16.815 1.00 57.52 186 THR B O 1
ATOM 2815 N N . GLY B 1 191 ? 14.194 -72.540 18.880 1.00 50.29 187 GLY B N 1
ATOM 2816 C CA . GLY B 1 191 ? 14.211 -73.963 18.709 1.00 54.36 187 GLY B CA 1
ATOM 2817 C C . GLY B 1 191 ? 15.595 -74.386 18.396 1.00 56.27 187 GLY B C 1
ATOM 2818 O O . GLY B 1 191 ? 16.516 -73.659 18.660 1.00 58.09 187 GLY B O 1
ATOM 2819 N N . SER B 1 192 ? 15.746 -75.591 17.885 1.00 57.67 188 SER B N 1
ATOM 2820 C CA . SER B 1 192 ? 17.059 -76.095 17.572 1.00 56.30 188 SER B CA 1
ATOM 2821 C C . SER B 1 192 ? 17.331 -76.229 16.088 1.00 58.78 188 SER B C 1
ATOM 2822 O O . SER B 1 192 ? 18.361 -76.761 15.723 1.00 58.32 188 SER B O 1
ATOM 2825 N N . VAL B 1 193 ? 16.411 -75.795 15.228 1.00 58.62 189 VAL B N 1
ATOM 2826 C CA . VAL B 1 193 ? 16.591 -75.980 13.792 1.00 55.78 189 VAL B CA 1
ATOM 2827 C C . VAL B 1 193 ? 16.379 -74.711 12.994 1.00 60.19 189 VAL B C 1
ATOM 2828 O O . VAL B 1 193 ? 16.475 -74.719 11.783 1.00 64.94 189 VAL B O 1
ATOM 2832 N N . CYS B 1 194 ? 16.280 -73.580 13.652 1.00 57.69 190 CYS B N 1
ATOM 2833 C CA . CYS B 1 194 ? 16.034 -72.365 12.919 1.00 58.40 190 CYS B CA 1
ATOM 2834 C C . CYS B 1 194 ? 17.220 -71.493 13.097 1.00 62.33 190 CYS B C 1
ATOM 2835 O O . CYS B 1 194 ? 18.046 -71.761 13.939 1.00 66.87 190 CYS B O 1
ATOM 2838 N N . PHE B 1 195 ? 17.337 -70.439 12.319 1.00 60.38 191 PHE B N 1
ATOM 2839 C CA . PHE B 1 195 ? 18.511 -69.615 12.475 1.00 61.18 191 PHE B CA 1
ATOM 2840 C C . PHE B 1 195 ? 18.047 -68.232 12.839 1.00 57.63 191 PHE B C 1
ATOM 2841 O O . PHE B 1 195 ? 17.247 -67.655 12.143 1.00 59.25 191 PHE B O 1
ATOM 2849 N N . PRO B 1 196 ? 18.530 -67.691 13.946 1.00 54.32 192 PRO B N 1
ATOM 2850 C CA . PRO B 1 196 ? 19.493 -68.177 14.927 1.00 57.03 192 PRO B CA 1
ATOM 2851 C C . PRO B 1 196 ? 18.982 -69.333 15.764 1.00 54.69 192 PRO B C 1
ATOM 2852 O O . PRO B 1 196 ? 17.820 -69.377 16.065 1.00 54.74 192 PRO B O 1
ATOM 2856 N N . LEU B 1 197 ? 19.835 -70.272 16.119 1.00 53.81 193 LEU B N 1
ATOM 2857 C CA . LEU B 1 197 ? 19.391 -71.378 16.920 1.00 52.72 193 LEU B CA 1
ATOM 2858 C C . LEU B 1 197 ? 19.191 -70.881 18.320 1.00 56.69 193 LEU B C 1
ATOM 2859 O O . LEU B 1 197 ? 19.923 -70.042 18.783 1.00 60.78 193 LEU B O 1
ATOM 2864 N N . ASN B 1 198 ? 18.155 -71.371 18.969 1.00 59.51 194 ASN B N 1
ATOM 2865 C CA . ASN B 1 198 ? 17.915 -71.184 20.396 1.00 58.90 194 ASN B CA 1
ATOM 2866 C C . ASN B 1 198 ? 17.978 -69.793 20.974 1.00 57.74 194 ASN B C 1
ATOM 2867 O O . ASN B 1 198 ? 18.338 -69.653 22.115 1.00 61.15 194 ASN B O 1
ATOM 2872 N N . ARG B 1 199 ? 17.545 -68.782 20.243 1.00 56.45 195 ARG B N 1
ATOM 2873 C CA . ARG B 1 199 ? 17.528 -67.443 20.789 1.00 55.47 195 ARG B CA 1
ATOM 2874 C C . ARG B 1 199 ? 16.110 -67.093 21.119 1.00 55.36 195 ARG B C 1
ATOM 2875 O O . ARG B 1 199 ? 15.242 -67.429 20.365 1.00 57.14 195 ARG B O 1
ATOM 2883 N N . PRO B 1 200 ? 15.875 -66.389 22.231 1.00 54.75 196 PRO B N 1
ATOM 2884 C CA . PRO B 1 200 ? 14.553 -66.106 22.753 1.00 53.87 196 PRO B CA 1
ATOM 2885 C C . PRO B 1 200 ? 13.717 -65.469 21.720 1.00 57.66 196 PRO B C 1
ATOM 2886 O O . PRO B 1 200 ? 14.255 -64.870 20.820 1.00 57.87 196 PRO B O 1
ATOM 2890 N N . ILE B 1 201 ? 12.412 -65.611 21.838 1.00 60.24 197 ILE B N 1
ATOM 2891 C CA . ILE B 1 201 ? 11.527 -65.093 20.834 1.00 57.61 197 ILE B CA 1
ATOM 2892 C C . ILE B 1 201 ? 10.288 -64.493 21.441 1.00 60.29 197 ILE B C 1
ATOM 2893 O O . ILE B 1 201 ? 9.501 -63.881 20.750 1.00 60.05 197 ILE B O 1
ATOM 2898 N N . LEU B 1 202 ? 10.090 -64.728 22.729 1.00 60.56 198 LEU B N 1
ATOM 2899 C CA . LEU B 1 202 ? 8.997 -64.118 23.457 1.00 60.45 198 LEU B CA 1
ATOM 2900 C C . LEU B 1 202 ? 9.385 -64.045 24.908 1.00 62.63 198 LEU B C 1
ATOM 2901 O O . LEU B 1 202 ? 9.764 -65.049 25.480 1.00 61.42 198 LEU B O 1
ATOM 2906 N N . ALA B 1 203 ? 9.290 -62.865 25.508 1.00 64.81 199 ALA B N 1
ATOM 2907 C CA . ALA B 1 203 ? 9.791 -62.659 26.860 1.00 67.92 199 ALA B CA 1
ATOM 2908 C C . ALA B 1 203 ? 8.787 -61.976 27.778 1.00 72.31 199 ALA B C 1
ATOM 2909 O O . ALA B 1 203 ? 7.990 -61.178 27.335 1.00 72.20 199 ALA B O 1
ATOM 2911 N N . PHE B 1 204 ? 8.843 -62.284 29.065 1.00 72.04 200 PHE B N 1
ATOM 2912 C CA . PHE B 1 204 ? 7.872 -61.785 30.027 1.00 76.36 200 PHE B CA 1
ATOM 2913 C C . PHE B 1 204 ? 8.504 -60.937 31.137 1.00 82.46 200 PHE B C 1
ATOM 2914 O O . PHE B 1 204 ? 9.678 -61.087 31.431 1.00 83.19 200 PHE B O 1
ATOM 2922 N N . TYR B 1 205 ? 7.714 -60.060 31.753 1.00 85.29 201 TYR B N 1
ATOM 2923 C CA . TYR B 1 205 ? 8.135 -59.256 32.911 1.00 86.18 201 TYR B CA 1
ATOM 2924 C C . TYR B 1 205 ? 7.000 -59.129 33.925 1.00 89.15 201 TYR B C 1
ATOM 2925 O O . TYR B 1 205 ? 5.996 -58.503 33.646 1.00 92.95 201 TYR B O 1
ATOM 2934 N N . HIS B 1 206 ? 7.179 -59.681 35.118 1.00 92.18 202 HIS B N 1
ATOM 2935 C CA . HIS B 1 206 ? 6.094 -59.717 36.092 1.00 97.67 202 HIS B CA 1
ATOM 2936 C C . HIS B 1 206 ? 6.293 -58.843 37.317 1.00 104.22 202 HIS B C 1
ATOM 2937 O O . HIS B 1 206 ? 5.336 -58.543 38.025 1.00 109.66 202 HIS B O 1
ATOM 2944 N N . SER B 1 207 ? 7.528 -58.429 37.557 1.00 108.76 203 SER B N 1
ATOM 2945 C CA . SER B 1 207 ? 7.975 -58.096 38.912 1.00 117.60 203 SER B CA 1
ATOM 2946 C C . SER B 1 207 ? 7.130 -57.112 39.719 1.00 114.10 203 SER B C 1
ATOM 2947 O O . SER B 1 207 ? 6.484 -56.210 39.187 1.00 103.21 203 SER B O 1
ATOM 2949 N N . LYS B 1 208 ? 7.195 -57.313 41.030 1.00 116.88 204 LYS B N 1
ATOM 2950 C CA . LYS B 1 208 ? 6.689 -56.390 42.027 1.00 126.30 204 LYS B CA 1
ATOM 2951 C C . LYS B 1 208 ? 7.706 -55.249 42.142 1.00 127.53 204 LYS B C 1
ATOM 2952 O O . LYS B 1 208 ? 8.804 -55.376 41.608 1.00 127.98 204 LYS B O 1
ATOM 2954 N N . ASN B 1 209 ? 7.383 -54.144 42.814 1.00 127.38 205 ASN B N 1
ATOM 2955 C CA . ASN B 1 209 ? 6.072 -53.874 43.394 1.00 133.54 205 ASN B CA 1
ATOM 2956 C C . ASN B 1 209 ? 5.338 -52.746 42.684 1.00 133.85 205 ASN B C 1
ATOM 2957 O O . ASN B 1 209 ? 5.176 -51.660 43.236 1.00 139.26 205 ASN B O 1
ATOM 2959 N N . GLN B 1 210 ? 4.915 -52.997 41.452 1.00 132.91 206 GLN B N 1
ATOM 2960 C CA . GLN B 1 210 ? 4.103 -52.033 40.705 1.00 132.31 206 GLN B CA 1
ATOM 2961 C C . GLN B 1 210 ? 2.716 -51.642 41.281 1.00 125.32 206 GLN B C 1
ATOM 2962 O O . GLN B 1 210 ? 2.388 -50.457 41.295 1.00 117.29 206 GLN B O 1
ATOM 2964 N N . GLY B 1 211 ? 1.896 -52.583 41.753 1.00 126.77 207 GLY B N 1
ATOM 2965 C CA . GLY B 1 211 ? 2.261 -53.956 42.046 1.00 129.24 207 GLY B CA 1
ATOM 2966 C C . GLY B 1 211 ? 1.816 -54.911 40.965 1.00 126.40 207 GLY B C 1
ATOM 2967 O O . GLY B 1 211 ? 0.753 -54.747 40.366 1.00 121.52 207 GLY B O 1
ATOM 2968 N N . PHE B 1 212 ? 2.655 -55.910 40.718 1.00 126.41 208 PHE B N 1
ATOM 2969 C CA . PHE B 1 212 ? 2.376 -56.958 39.749 1.00 124.82 208 PHE B CA 1
ATOM 2970 C C . PHE B 1 212 ? 2.010 -56.380 38.380 1.00 119.73 208 PHE B C 1
ATOM 2971 O O . PHE B 1 212 ? 1.059 -56.816 37.747 1.00 117.42 208 PHE B O 1
ATOM 2973 N N . GLY B 1 213 ? 2.778 -55.393 37.933 1.00 114.06 209 GLY B N 1
ATOM 2974 C CA . GLY B 1 213 ? 2.656 -54.893 36.578 1.00 109.71 209 GLY B CA 1
ATOM 2975 C C . GLY B 1 213 ? 3.273 -55.914 35.643 1.00 110.37 209 GLY B C 1
ATOM 2976 O O . GLY B 1 213 ? 4.222 -56.586 36.030 1.00 112.85 209 GLY B O 1
ATOM 2977 N N . LYS B 1 214 ? 2.725 -56.065 34.435 1.00 110.46 210 LYS B N 1
ATOM 2978 C CA . LYS B 1 214 ? 3.178 -57.103 33.499 1.00 103.57 210 LYS B CA 1
ATOM 2979 C C . LYS B 1 214 ? 3.406 -56.657 32.048 1.00 94.51 210 LYS B C 1
ATOM 2980 O O . LYS B 1 214 ? 2.544 -56.052 31.431 1.00 91.87 210 LYS B O 1
ATOM 2986 N N . LEU B 1 215 ? 4.588 -56.987 31.528 1.00 88.05 211 LEU B N 1
ATOM 2987 C CA . LEU B 1 215 ? 4.998 -56.763 30.136 1.00 78.93 211 LEU B CA 1
ATOM 2988 C C . LEU B 1 215 ? 5.282 -58.055 29.400 1.00 77.90 211 LEU B C 1
ATOM 2989 O O . LEU B 1 215 ? 5.882 -58.960 29.959 1.00 77.54 211 LEU B O 1
ATOM 2994 N N . ALA B 1 216 ? 4.861 -58.136 28.143 1.00 75.48 212 ALA B N 1
ATOM 2995 C CA . ALA B 1 216 ? 5.138 -59.294 27.302 1.00 70.31 212 ALA B CA 1
ATOM 2996 C C . ALA B 1 216 ? 5.505 -58.834 25.913 1.00 68.15 212 ALA B C 1
ATOM 2997 O O . ALA B 1 216 ? 4.746 -58.133 25.287 1.00 69.08 212 ALA B O 1
ATOM 2999 N N . VAL B 1 217 ? 6.682 -59.205 25.439 1.00 67.32 213 VAL B N 1
ATOM 3000 C CA . VAL B 1 217 ? 7.136 -58.800 24.121 1.00 69.84 213 VAL B CA 1
ATOM 3001 C C . VAL B 1 217 ? 7.196 -59.981 23.183 1.00 70.91 213 VAL B C 1
ATOM 3002 O O . VAL B 1 217 ? 7.694 -61.023 23.567 1.00 69.87 213 VAL B O 1
ATOM 3006 N N . LEU B 1 218 ? 6.663 -59.847 21.973 1.00 69.43 214 LEU B N 1
ATOM 3007 C CA . LEU B 1 218 ? 6.730 -60.935 21.006 1.00 67.24 214 LEU B CA 1
ATOM 3008 C C . LEU B 1 218 ? 7.488 -60.485 19.778 1.00 68.59 214 LEU B C 1
ATOM 3009 O O . LEU B 1 218 ? 7.350 -59.367 19.324 1.00 68.00 214 LEU B O 1
ATOM 3014 N N . GLY B 1 219 ? 8.292 -61.378 19.240 1.00 69.67 215 GLY B N 1
ATOM 3015 C CA . GLY B 1 219 ? 9.182 -61.054 18.154 1.00 67.97 215 GLY B CA 1
ATOM 3016 C C . GLY B 1 219 ? 8.555 -60.982 16.788 1.00 74.01 215 GLY B C 1
ATOM 3017 O O . GLY B 1 219 ? 9.256 -60.687 15.831 1.00 73.38 215 GLY B O 1
ATOM 3018 N N . SER B 1 220 ? 7.261 -61.264 16.671 1.00 75.72 216 SER B N 1
ATOM 3019 C CA . SER B 1 220 ? 6.577 -61.083 15.394 1.00 73.50 216 SER B CA 1
ATOM 3020 C C . SER B 1 220 ? 5.079 -60.982 15.424 1.00 73.79 216 SER B C 1
ATOM 3021 O O . SER B 1 220 ? 4.391 -61.842 15.955 1.00 68.46 216 SER B O 1
ATOM 3024 N N . CYS B 1 221 ? 4.586 -59.928 14.796 1.00 77.86 217 CYS B N 1
ATOM 3025 C CA . CYS B 1 221 ? 3.194 -59.561 14.909 1.00 79.19 217 CYS B CA 1
ATOM 3026 C C . CYS B 1 221 ? 2.319 -60.485 14.108 1.00 79.27 217 CYS B C 1
ATOM 3027 O O . CYS B 1 221 ? 1.175 -60.704 14.467 1.00 81.06 217 CYS B O 1
ATOM 3030 N N . HIS B 1 222 ? 2.868 -61.045 13.035 1.00 77.40 218 HIS B N 1
ATOM 3031 C CA . HIS B 1 222 ? 2.084 -61.850 12.108 1.00 74.88 218 HIS B CA 1
ATOM 3032 C C . HIS B 1 222 ? 1.629 -63.153 12.707 1.00 70.97 218 HIS B C 1
ATOM 3033 O O . HIS B 1 222 ? 0.692 -63.755 12.231 1.00 71.10 218 HIS B O 1
ATOM 3040 N N . MET B 1 223 ? 2.269 -63.560 13.785 1.00 69.37 219 MET B N 1
ATOM 3041 C CA . MET B 1 223 ? 1.981 -64.836 14.394 1.00 68.24 219 MET B CA 1
ATOM 3042 C C . MET B 1 223 ? 0.542 -64.927 14.764 1.00 71.50 219 MET B C 1
ATOM 3043 O O . MET B 1 223 ? 0.008 -66.011 14.829 1.00 73.92 219 MET B O 1
ATOM 3048 N N . PHE B 1 224 ? -0.100 -63.794 14.990 1.00 71.81 220 PHE B N 1
ATOM 3049 C CA . PHE B 1 224 ? -1.470 -63.820 15.463 1.00 73.12 220 PHE B CA 1
ATOM 3050 C C . PHE B 1 224 ? -2.497 -63.311 14.460 1.00 73.87 220 PHE B C 1
ATOM 3051 O O . PHE B 1 224 ? -3.680 -63.287 14.753 1.00 76.92 220 PHE B O 1
ATOM 3059 N N . SER B 1 225 ? -2.063 -62.926 13.270 1.00 71.25 221 SER B N 1
ATOM 3060 C CA . SER B 1 225 ? -3.009 -62.485 12.270 1.00 74.43 221 SER B CA 1
ATOM 3061 C C . SER B 1 225 ? -3.869 -63.658 11.867 1.00 78.37 221 SER B C 1
ATOM 3062 O O . SER B 1 225 ? -3.581 -64.771 12.251 1.00 76.66 221 SER B O 1
ATOM 3065 N N . ASP B 1 226 ? -4.913 -63.430 11.084 1.00 85.01 222 ASP B N 1
ATOM 3066 C CA . ASP B 1 226 ? -5.762 -64.534 10.634 1.00 88.61 222 ASP B CA 1
ATOM 3067 C C . ASP B 1 226 ? -5.003 -65.525 9.762 1.00 81.73 222 ASP B C 1
ATOM 3068 O O . ASP B 1 226 ? -5.329 -66.712 9.728 1.00 83.63 222 ASP B O 1
ATOM 3073 N N . GLN B 1 227 ? -3.996 -65.030 9.057 1.00 74.97 223 GLN B N 1
ATOM 3074 C CA . GLN B 1 227 ? -3.221 -65.858 8.149 1.00 71.96 223 GLN B CA 1
ATOM 3075 C C . GLN B 1 227 ? -2.541 -67.042 8.825 1.00 72.78 223 GLN B C 1
ATOM 3076 O O . GLN B 1 227 ? -2.449 -68.107 8.238 1.00 72.96 223 GLN B O 1
ATOM 3082 N N . TYR B 1 228 ? -2.118 -66.863 10.071 1.00 72.79 224 TYR B N 1
ATOM 3083 C CA . TYR B 1 228 ? -1.259 -67.821 10.766 1.00 72.00 224 TYR B CA 1
ATOM 3084 C C . TYR B 1 228 ? -1.760 -68.256 12.130 1.00 70.66 224 TYR B C 1
ATOM 3085 O O . TYR B 1 228 ? -1.215 -69.165 12.730 1.00 68.02 224 TYR B O 1
ATOM 3094 N N . LEU B 1 229 ? -2.760 -67.580 12.652 1.00 70.56 225 LEU B N 1
ATOM 3095 C CA . LEU B 1 229 ? -3.209 -67.887 13.988 1.00 69.60 225 LEU B CA 1
ATOM 3096 C C . LEU B 1 229 ? -3.774 -69.292 14.065 1.00 68.24 225 LEU B C 1
ATOM 3097 O O . LEU B 1 229 ? -3.629 -69.958 15.074 1.00 64.13 225 LEU B O 1
ATOM 3102 N N . ASP B 1 230 ? -4.428 -69.748 13.010 1.00 70.51 226 ASP B N 1
ATOM 3103 C CA . ASP B 1 230 ? -5.023 -71.073 13.054 1.00 68.71 226 ASP B CA 1
ATOM 3104 C C . ASP B 1 230 ? -3.944 -72.125 13.168 1.00 69.74 226 ASP B C 1
ATOM 3105 O O . ASP B 1 230 ? -4.151 -73.159 13.785 1.00 72.42 226 ASP B O 1
ATOM 3107 N N . LYS B 1 231 ? -2.778 -71.827 12.607 1.00 69.51 227 LYS B N 1
ATOM 3108 C CA . LYS B 1 231 ? -1.782 -72.841 12.262 1.00 66.90 227 LYS B CA 1
ATOM 3109 C C . LYS B 1 231 ? -1.030 -73.443 13.442 1.00 63.76 227 LYS B C 1
ATOM 3110 O O . LYS B 1 231 ? -0.740 -72.775 14.409 1.00 65.24 227 LYS B O 1
ATOM 3116 N N . GLU B 1 232 ? -0.722 -74.723 13.323 1.00 64.93 228 GLU B N 1
ATOM 3117 C CA . GLU B 1 232 ? 0.011 -75.491 14.313 1.00 64.05 228 GLU B CA 1
ATOM 3118 C C . GLU B 1 232 ? 0.053 -74.997 15.744 1.00 63.13 228 GLU B C 1
ATOM 3119 O O . GLU B 1 232 ? 1.104 -74.617 16.199 1.00 68.34 228 GLU B O 1
ATOM 3125 N N . GLU B 1 233 ? -1.058 -74.942 16.447 1.00 62.26 229 GLU B N 1
ATOM 3126 C CA . GLU B 1 233 ? -1.007 -74.601 17.874 1.00 65.49 229 GLU B CA 1
ATOM 3127 C C . GLU B 1 233 ? -0.529 -73.205 18.201 1.00 63.53 229 GLU B C 1
ATOM 3128 O O . GLU B 1 233 ? -0.206 -72.945 19.338 1.00 61.01 229 GLU B O 1
ATOM 3130 N N . ASN B 1 234 ? -0.501 -72.302 17.231 1.00 65.18 230 ASN B N 1
ATOM 3131 C CA . ASN B 1 234 ? -0.299 -70.898 17.548 1.00 63.20 230 ASN B CA 1
ATOM 3132 C C . ASN B 1 234 ? -1.410 -70.449 18.442 1.00 67.52 230 ASN B C 1
ATOM 3133 O O . ASN B 1 234 ? -1.215 -69.654 19.336 1.00 70.69 230 ASN B O 1
ATOM 3138 N N . SER B 1 235 ? -2.596 -70.969 18.179 1.00 71.03 231 SER B N 1
ATOM 3139 C CA . SER B 1 235 ? -3.770 -70.596 18.927 1.00 71.39 231 SER B CA 1
ATOM 3140 C C . SER B 1 235 ? -3.545 -70.887 20.394 1.00 70.29 231 SER B C 1
ATOM 3141 O O . SER B 1 235 ? -3.840 -70.063 21.242 1.00 72.25 231 SER B O 1
ATOM 3144 N N . LYS B 1 236 ? -3.001 -72.056 20.690 1.00 66.08 232 LYS B N 1
ATOM 3145 C CA . LYS B 1 236 ? -2.725 -72.423 22.065 1.00 65.27 232 LYS B CA 1
ATOM 3146 C C . LYS B 1 236 ? -1.710 -71.491 22.668 1.00 66.18 232 LYS B C 1
ATOM 3147 O O . LYS B 1 236 ? -1.773 -71.203 23.845 1.00 65.60 232 LYS B O 1
ATOM 3149 N N . ILE B 1 237 ? -0.747 -71.055 21.867 1.00 68.87 233 ILE B N 1
ATOM 3150 C CA . ILE B 1 237 ? 0.293 -70.152 22.357 1.00 69.07 233 ILE B CA 1
ATOM 3151 C C . ILE B 1 237 ? -0.294 -68.834 22.766 1.00 70.91 233 ILE B C 1
ATOM 3152 O O . ILE B 1 237 ? -0.060 -68.376 23.871 1.00 72.70 233 ILE B O 1
ATOM 3157 N N . MET B 1 238 ? -1.095 -68.250 21.884 1.00 72.31 234 MET B N 1
ATOM 3158 C CA . MET B 1 238 ? -1.709 -66.963 22.148 1.00 74.30 234 MET B CA 1
ATOM 3159 C C . MET B 1 238 ? -2.576 -66.964 23.396 1.00 80.74 234 MET B C 1
ATOM 3160 O O . MET B 1 238 ? -2.476 -66.059 24.214 1.00 83.35 234 MET B O 1
ATOM 3165 N N . ASP B 1 239 ? -3.447 -67.957 23.531 1.00 78.40 235 ASP B N 1
ATOM 3166 C CA . ASP B 1 239 ? -4.333 -68.022 24.683 1.00 80.71 235 ASP B CA 1
ATOM 3167 C C . ASP B 1 239 ? -3.523 -67.843 25.951 1.00 79.69 235 ASP B C 1
ATOM 3168 O O . ASP B 1 239 ? -3.955 -67.154 26.856 1.00 82.67 235 ASP B O 1
ATOM 3173 N N . VAL B 1 240 ? -2.350 -68.464 26.016 1.00 77.76 236 VAL B N 1
ATOM 3174 C CA . VAL B 1 240 ? -1.507 -68.364 27.201 1.00 76.65 236 VAL B CA 1
ATOM 3175 C C . VAL B 1 240 ? -0.924 -66.987 27.366 1.00 74.87 236 VAL B C 1
ATOM 3176 O O . VAL B 1 240 ? -0.872 -66.468 28.464 1.00 79.28 236 VAL B O 1
ATOM 3180 N N . VAL B 1 241 ? -0.468 -66.395 26.279 1.00 72.23 237 VAL B N 1
ATOM 3181 C CA . VAL B 1 241 ? 0.083 -65.056 26.353 1.00 76.46 237 VAL B CA 1
ATOM 3182 C C . VAL B 1 241 ? -0.963 -64.076 26.858 1.00 79.34 237 VAL B C 1
ATOM 3183 O O . VAL B 1 241 ? -0.651 -63.194 27.642 1.00 81.97 237 VAL B O 1
ATOM 3187 N N . PHE B 1 242 ? -2.214 -64.246 26.451 1.00 76.03 238 PHE B N 1
ATOM 3188 C CA . PHE B 1 242 ? -3.252 -63.329 26.900 1.00 74.25 238 PHE B CA 1
ATOM 3189 C C . PHE B 1 242 ? -3.784 -63.744 28.251 1.00 79.17 238 PHE B C 1
ATOM 3190 O O . PHE B 1 242 ? -4.296 -62.924 28.993 1.00 84.23 238 PHE B O 1
ATOM 3198 N N . GLN B 1 243 ? -3.668 -65.020 28.575 1.00 80.68 239 GLN B N 1
ATOM 3199 C CA . GLN B 1 243 ? -4.046 -65.471 29.897 1.00 85.79 239 GLN B CA 1
ATOM 3200 C C . GLN B 1 243 ? -3.054 -64.987 30.937 1.00 90.41 239 GLN B C 1
ATOM 3201 O O . GLN B 1 243 ? -3.417 -64.776 32.078 1.00 98.40 239 GLN B O 1
ATOM 3207 N N . TRP B 1 244 ? -1.798 -64.820 30.553 1.00 86.48 240 TRP B N 1
ATOM 3208 C CA . TRP B 1 244 ? -0.799 -64.274 31.469 1.00 86.12 240 TRP B CA 1
ATOM 3209 C C . TRP B 1 244 ? -0.912 -62.782 31.663 1.00 87.68 240 TRP B C 1
ATOM 3210 O O . TRP B 1 244 ? -0.700 -62.294 32.762 1.00 92.01 240 TRP B O 1
ATOM 3221 N N . LEU B 1 245 ? -1.227 -62.043 30.612 1.00 85.52 241 LEU B N 1
ATOM 3222 C CA . LEU B 1 245 ? -1.282 -60.601 30.767 1.00 90.31 241 LEU B CA 1
ATOM 3223 C C . LEU B 1 245 ? -2.447 -60.222 31.654 1.00 97.56 241 LEU B C 1
ATOM 3224 O O . LEU B 1 245 ? -2.272 -59.560 32.673 1.00 103.73 241 LEU B O 1
ATOM 3229 N N . THR B 1 246 ? -3.636 -60.669 31.294 1.00 93.78 242 THR B N 1
ATOM 3230 C CA . THR B 1 246 ? -4.775 -60.449 32.152 1.00 93.29 242 THR B CA 1
ATOM 3231 C C . THR B 1 246 ? -4.834 -61.581 33.170 1.00 90.76 242 THR B C 1
ATOM 3232 O O . THR B 1 246 ? -5.794 -62.335 33.225 1.00 89.26 242 THR B O 1
ATOM 3236 N N . THR B 1 247 ? -3.794 -61.673 33.987 1.00 92.65 243 THR B N 1
ATOM 3237 C CA . THR B 1 247 ? -3.523 -62.859 34.789 1.00 96.73 243 THR B CA 1
ATOM 3238 C C . THR B 1 247 ? -4.700 -63.104 35.700 1.00 100.70 243 THR B C 1
ATOM 3239 O O . THR B 1 247 ? -5.252 -62.165 36.254 1.00 106.42 243 THR B O 1
ATOM 3243 N N . GLY B 1 248 ? -5.103 -64.361 35.831 1.00 101.44 244 GLY B N 1
ATOM 3244 C CA . GLY B 1 248 ? -4.437 -65.445 35.145 1.00 99.11 244 GLY B CA 1
ATOM 3245 C C . GLY B 1 248 ? -3.968 -66.497 36.120 1.00 100.41 244 GLY B C 1
ATOM 3246 O O . GLY B 1 248 ? -3.346 -66.189 37.125 1.00 95.89 244 GLY B O 1
ATOM 3247 N N . ASP B 1 249 ? -4.253 -67.752 35.825 1.00 105.39 245 ASP B N 1
ATOM 3248 C CA . ASP B 1 249 ? -3.734 -68.822 36.653 1.00 115.35 245 ASP B CA 1
ATOM 3249 C C . ASP B 1 249 ? -2.311 -69.119 36.184 1.00 115.36 245 ASP B C 1
ATOM 3250 O O . ASP B 1 249 ? -1.847 -70.259 36.234 1.00 114.59 245 ASP B O 1
ATOM 3252 N N . ILE B 1 250 ? -1.619 -68.076 35.732 1.00 111.85 246 ILE B N 1
ATOM 3253 C CA . ILE B 1 250 ? -0.297 -68.239 35.149 1.00 109.95 246 ILE B CA 1
ATOM 3254 C C . ILE B 1 250 ? 0.803 -67.688 36.060 1.00 112.13 246 ILE B C 1
ATOM 3255 O O . ILE B 1 250 ? 0.758 -66.532 36.484 1.00 108.04 246 ILE B O 1
ATOM 3260 N N . HIS B 1 251 ? 1.786 -68.537 36.351 1.00 107.69 247 HIS B N 1
ATOM 3261 C CA . HIS B 1 251 ? 2.988 -68.157 37.089 1.00 100.92 247 HIS B CA 1
ATOM 3262 C C . HIS B 1 251 ? 4.150 -69.006 36.579 1.00 97.80 247 HIS B C 1
ATOM 3263 O O . HIS B 1 251 ? 4.099 -70.230 36.654 1.00 96.60 247 HIS B O 1
ATOM 3265 N N . LEU B 1 252 ? 5.193 -68.361 36.065 1.00 96.71 248 LEU B N 1
ATOM 3266 C CA . LEU B 1 252 ? 6.312 -69.070 35.443 1.00 90.27 248 LEU B CA 1
ATOM 3267 C C . LEU B 1 252 ? 7.141 -69.914 36.420 1.00 88.86 248 LEU B C 1
ATOM 3268 O O . LEU B 1 252 ? 7.590 -71.022 36.090 1.00 79.93 248 LEU B O 1
ATOM 3270 N N . ILE C 1 13 ? 7.742 -54.307 69.096 1.00 138.30 9 ILE C N 1
ATOM 3271 C CA . ILE C 1 13 ? 8.905 -54.123 68.230 1.00 143.00 9 ILE C CA 1
ATOM 3272 C C . ILE C 1 13 ? 8.572 -54.700 66.848 1.00 142.83 9 ILE C C 1
ATOM 3273 O O . ILE C 1 13 ? 7.980 -55.778 66.760 1.00 141.44 9 ILE C O 1
ATOM 3278 N N . LEU C 1 14 ? 8.955 -54.011 65.774 1.00 141.04 10 LEU C N 1
ATOM 3279 C CA . LEU C 1 14 ? 8.437 -54.371 64.454 1.00 138.40 10 LEU C CA 1
ATOM 3280 C C . LEU C 1 14 ? 9.518 -54.594 63.405 1.00 136.13 10 LEU C C 1
ATOM 3281 O O . LEU C 1 14 ? 10.317 -53.709 63.121 1.00 134.44 10 LEU C O 1
ATOM 3283 N N . PHE C 1 15 ? 9.518 -55.783 62.817 1.00 136.17 11 PHE C N 1
ATOM 3284 C CA . PHE C 1 15 ? 10.475 -56.130 61.780 1.00 132.66 11 PHE C CA 1
ATOM 3285 C C . PHE C 1 15 ? 9.845 -55.973 60.399 1.00 137.83 11 PHE C C 1
ATOM 3286 O O . PHE C 1 15 ? 8.684 -56.309 60.201 1.00 144.38 11 PHE C O 1
ATOM 3294 N N . ASN C 1 16 ? 10.619 -55.492 59.437 1.00 136.35 12 ASN C N 1
ATOM 3295 C CA . ASN C 1 16 ? 10.081 -55.146 58.127 1.00 134.26 12 ASN C CA 1
ATOM 3296 C C . ASN C 1 16 ? 10.191 -56.247 57.085 1.00 132.44 12 ASN C C 1
ATOM 3297 O O . ASN C 1 16 ? 11.136 -57.028 57.086 1.00 136.65 12 ASN C O 1
ATOM 3302 N N . ALA C 1 17 ? 9.199 -56.303 56.205 1.00 130.39 13 ALA C N 1
ATOM 3303 C CA . ALA C 1 17 ? 9.159 -57.272 55.123 1.00 131.27 13 ALA C CA 1
ATOM 3304 C C . ALA C 1 17 ? 8.620 -56.577 53.874 1.00 136.56 13 ALA C C 1
ATOM 3305 O O . ALA C 1 17 ? 8.558 -57.171 52.799 1.00 138.75 13 ALA C O 1
ATOM 3307 N N . TYR C 1 18 ? 8.238 -55.309 54.037 1.00 137.67 14 TYR C N 1
ATOM 3308 C CA . TYR C 1 18 ? 7.601 -54.514 52.985 1.00 140.32 14 TYR C CA 1
ATOM 3309 C C . TYR C 1 18 ? 8.594 -53.930 51.974 1.00 144.63 14 TYR C C 1
ATOM 3310 O O . TYR C 1 18 ? 8.229 -53.648 50.833 1.00 150.32 14 TYR C O 1
ATOM 3319 N N . LYS C 1 19 ? 9.857 -53.796 52.357 1.00 142.51 15 LYS C N 1
ATOM 3320 C CA . LYS C 1 19 ? 10.841 -53.245 51.432 1.00 138.00 15 LYS C CA 1
ATOM 3321 C C . LYS C 1 19 ? 11.740 -54.327 50.852 1.00 131.90 15 LYS C C 1
ATOM 3322 O O . LYS C 1 19 ? 12.867 -54.052 50.451 1.00 130.64 15 LYS C O 1
ATOM 3324 N N . LYS C 1 20 ? 11.218 -55.547 50.783 1.00 132.02 16 LYS C N 1
ATOM 3325 C CA . LYS C 1 20 ? 11.970 -56.692 50.293 1.00 126.38 16 LYS C CA 1
ATOM 3326 C C . LYS C 1 20 ? 13.173 -56.874 51.195 1.00 124.77 16 LYS C C 1
ATOM 3327 O O . LYS C 1 20 ? 14.279 -57.123 50.728 1.00 123.48 16 LYS C O 1
ATOM 3329 N N . GLU C 1 21 ? 12.944 -56.692 52.491 1.00 125.84 17 GLU C N 1
ATOM 3330 C CA . GLU C 1 21 ? 13.987 -56.815 53.502 1.00 125.07 17 GLU C CA 1
ATOM 3331 C C . GLU C 1 21 ? 14.662 -58.185 53.472 1.00 123.99 17 GLU C C 1
ATOM 3332 O O . GLU C 1 21 ? 14.041 -59.181 53.108 1.00 122.13 17 GLU C O 1
ATOM 3334 N N . VAL C 1 22 ? 15.932 -58.228 53.866 1.00 123.19 18 VAL C N 1
ATOM 3335 C CA . VAL C 1 22 ? 16.687 -59.480 53.906 1.00 121.87 18 VAL C CA 1
ATOM 3336 C C . VAL C 1 22 ? 16.370 -60.349 55.111 1.00 118.57 18 VAL C C 1
ATOM 3337 O O . VAL C 1 22 ? 16.304 -61.570 55.008 1.00 115.13 18 VAL C O 1
ATOM 3339 N N . PHE C 1 23 ? 16.161 -59.719 56.256 1.00 118.99 19 PHE C N 1
ATOM 3340 C CA . PHE C 1 23 ? 15.795 -60.467 57.441 1.00 121.11 19 PHE C CA 1
ATOM 3341 C C . PHE C 1 23 ? 14.447 -60.039 57.987 1.00 126.50 19 PHE C C 1
ATOM 3342 O O . PHE C 1 23 ? 14.219 -58.865 58.262 1.00 126.78 19 PHE C O 1
ATOM 3350 N N . THR C 1 24 ? 13.557 -61.002 58.161 1.00 129.44 20 THR C N 1
ATOM 3351 C CA . THR C 1 24 ? 12.307 -60.720 58.834 1.00 131.50 20 THR C CA 1
ATOM 3352 C C . THR C 1 24 ? 12.258 -61.661 60.015 1.00 135.85 20 THR C C 1
ATOM 3353 O O . THR C 1 24 ? 13.171 -62.464 60.195 1.00 136.98 20 THR C O 1
ATOM 3357 N N . THR C 1 25 ? 11.193 -61.582 60.801 1.00 135.91 21 THR C N 1
ATOM 3358 C CA . THR C 1 25 ? 11.085 -62.357 62.033 1.00 139.32 21 THR C CA 1
ATOM 3359 C C . THR C 1 25 ? 10.763 -63.812 61.753 1.00 144.80 21 THR C C 1
ATOM 3360 O O . THR C 1 25 ? 10.979 -64.692 62.592 1.00 145.39 21 THR C O 1
ATOM 3364 N N . ASN C 1 26 ? 10.257 -64.057 60.552 1.00 147.28 22 ASN C N 1
ATOM 3365 C CA . ASN C 1 26 ? 9.933 -65.409 60.127 1.00 148.13 22 ASN C CA 1
ATOM 3366 C C . ASN C 1 26 ? 11.161 -66.246 59.794 1.00 145.19 22 ASN C C 1
ATOM 3367 O O . ASN C 1 26 ? 11.125 -67.475 59.863 1.00 145.05 22 ASN C O 1
ATOM 3369 N N . THR C 1 27 ? 12.246 -65.573 59.432 1.00 142.79 23 THR C N 1
ATOM 3370 C CA . THR C 1 27 ? 13.446 -66.253 58.965 1.00 141.50 23 THR C CA 1
ATOM 3371 C C . THR C 1 27 ? 14.727 -65.621 59.509 1.00 133.91 23 THR C C 1
ATOM 3372 O O . THR C 1 27 ? 14.679 -64.652 60.256 1.00 131.08 23 THR C O 1
ATOM 3376 N N . GLY C 1 28 ? 15.870 -66.188 59.141 1.00 128.29 24 GLY C N 1
ATOM 3377 C CA . GLY C 1 28 ? 17.147 -65.524 59.328 1.00 122.22 24 GLY C CA 1
ATOM 3378 C C . GLY C 1 28 ? 17.521 -65.254 60.769 1.00 119.82 24 GLY C C 1
ATOM 3379 O O . GLY C 1 28 ? 18.055 -66.123 61.457 1.00 116.34 24 GLY C O 1
ATOM 3380 N N . THR C 1 29 ? 17.237 -64.038 61.224 1.00 123.87 25 THR C N 1
ATOM 3381 C CA . THR C 1 29 ? 17.683 -63.564 62.532 1.00 124.54 25 THR C CA 1
ATOM 3382 C C . THR C 1 29 ? 16.879 -64.262 63.633 1.00 130.08 25 THR C C 1
ATOM 3383 O O . THR C 1 29 ? 16.152 -63.620 64.395 1.00 125.76 25 THR C O 1
ATOM 3387 N N . LYS C 1 30 ? 17.004 -65.587 63.693 1.00 133.74 26 LYS C N 1
ATOM 3388 C CA . LYS C 1 30 ? 16.251 -66.411 64.641 1.00 134.92 26 LYS C CA 1
ATOM 3389 C C . LYS C 1 30 ? 16.858 -66.522 66.036 1.00 135.12 26 LYS C C 1
ATOM 3390 O O . LYS C 1 30 ? 16.141 -66.443 67.029 1.00 134.62 26 LYS C O 1
ATOM 3392 N N . SER C 1 31 ? 18.168 -66.732 66.115 1.00 134.12 27 SER C N 1
ATOM 3393 C CA . SER C 1 31 ? 18.824 -66.932 67.406 1.00 132.94 27 SER C CA 1
ATOM 3394 C C . SER C 1 31 ? 19.021 -65.647 68.202 1.00 129.32 27 SER C C 1
ATOM 3395 O O . SER C 1 31 ? 19.203 -65.694 69.417 1.00 126.16 27 SER C O 1
ATOM 3398 N N . LEU C 1 32 ? 19.000 -64.510 67.515 1.00 127.12 28 LEU C N 1
ATOM 3399 C CA . LEU C 1 32 ? 19.107 -63.213 68.171 1.00 127.62 28 LEU C CA 1
ATOM 3400 C C . LEU C 1 32 ? 17.864 -62.912 68.980 1.00 135.38 28 LEU C C 1
ATOM 3401 O O . LEU C 1 32 ? 17.951 -62.446 70.114 1.00 137.30 28 LEU C O 1
ATOM 3403 N N . GLN C 1 33 ? 16.711 -63.207 68.385 1.00 135.86 29 GLN C N 1
ATOM 3404 C CA . GLN C 1 33 ? 15.401 -62.933 68.970 1.00 137.04 29 GLN C CA 1
ATOM 3405 C C . GLN C 1 33 ? 15.162 -63.524 70.337 1.00 139.72 29 GLN C C 1
ATOM 3406 O O . GLN C 1 33 ? 14.487 -62.912 71.161 1.00 137.13 29 GLN C O 1
ATOM 3412 N N . LYS C 1 34 ? 15.706 -64.715 70.565 1.00 142.84 30 LYS C N 1
ATOM 3413 C CA . LYS C 1 34 ? 15.517 -65.430 71.821 1.00 139.63 30 LYS C CA 1
ATOM 3414 C C . LYS C 1 34 ? 15.950 -64.554 72.984 1.00 140.11 30 LYS C C 1
ATOM 3415 O O . LYS C 1 34 ? 15.466 -64.703 74.103 1.00 139.26 30 LYS C O 1
ATOM 3417 N N . ARG C 1 35 ? 16.884 -63.652 72.719 1.00 140.16 31 ARG C N 1
ATOM 3418 C CA . ARG C 1 35 ? 17.346 -62.746 73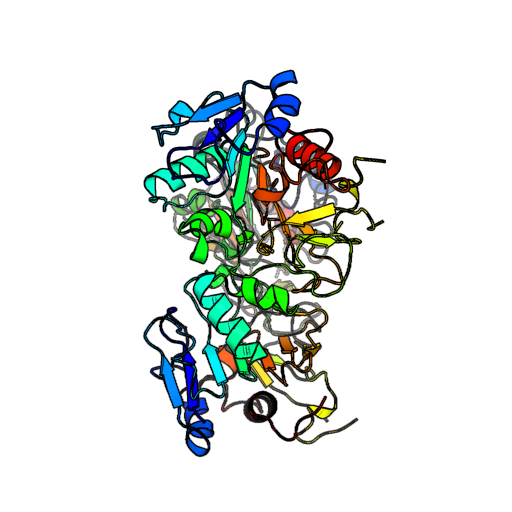.743 1.00 138.41 31 ARG C CA 1
ATOM 3419 C C . ARG C 1 35 ? 16.499 -61.479 73.779 1.00 139.23 31 ARG C C 1
ATOM 3420 O O . ARG C 1 35 ? 16.652 -60.665 74.683 1.00 140.36 31 ARG C O 1
ATOM 3422 N N . LEU C 1 36 ? 15.603 -61.308 72.809 1.00 138.37 32 LEU C N 1
ATOM 3423 C CA . LEU C 1 36 ? 14.828 -60.069 72.750 1.00 138.44 32 LEU C CA 1
ATOM 3424 C C . LEU C 1 36 ? 13.329 -60.192 73.038 1.00 140.92 32 LEU C C 1
ATOM 3425 O O . LEU C 1 36 ? 12.776 -59.364 73.761 1.00 142.61 32 LEU C O 1
ATOM 3427 N N . ARG C 1 37 ? 12.676 -61.225 72.508 1.00 142.39 33 ARG C N 1
ATOM 3428 C CA . ARG C 1 37 ? 11.216 -61.348 72.632 1.00 142.39 33 ARG C CA 1
ATOM 3429 C C . ARG C 1 37 ? 10.760 -61.581 74.075 1.00 138.99 33 ARG C C 1
ATOM 3430 O O . ARG C 1 37 ? 9.563 -61.568 74.371 1.00 137.52 33 ARG C O 1
ATOM 3432 N N . SER C 1 38 ? 11.729 -61.777 74.962 1.00 137.32 34 SER C N 1
ATOM 3433 C CA . SER C 1 38 ? 11.482 -61.883 76.390 1.00 133.13 34 SER C CA 1
ATOM 3434 C C . SER C 1 38 ? 11.078 -60.527 76.967 1.00 134.66 34 SER C C 1
ATOM 3435 O O . SER C 1 38 ? 10.127 -60.435 77.737 1.00 139.07 34 SER C O 1
ATOM 3438 N N . ASN C 1 39 ? 11.789 -59.474 76.575 1.00 133.71 35 ASN C N 1
ATOM 3439 C CA . ASN C 1 39 ? 11.523 -58.138 77.099 1.00 130.57 35 ASN C CA 1
ATOM 3440 C C . ASN C 1 39 ? 10.796 -57.232 76.108 1.00 133.65 35 ASN C C 1
ATOM 3441 O O . ASN C 1 39 ? 10.649 -56.036 76.346 1.00 137.40 35 ASN C O 1
ATOM 3443 N N . TRP C 1 40 ? 10.381 -57.793 74.978 1.00 134.23 36 TRP C N 1
ATOM 3444 C CA . TRP C 1 40 ? 9.743 -57.007 73.928 1.00 130.60 36 TRP C CA 1
ATOM 3445 C C . TRP C 1 40 ? 8.740 -57.845 73.135 1.00 128.84 36 TRP C C 1
ATOM 3446 O O . TRP C 1 40 ? 8.703 -59.068 73.250 1.00 128.06 36 TRP C O 1
ATOM 3448 N N . LYS C 1 41 ? 7.912 -57.176 72.346 1.00 129.13 37 LYS C N 1
ATOM 3449 C CA . LYS C 1 41 ? 6.957 -57.871 71.500 1.00 129.46 37 LYS C CA 1
ATOM 3450 C C . LYS C 1 41 ? 7.431 -57.932 70.053 1.00 137.76 37 LYS C C 1
ATOM 3451 O O . LYS C 1 41 ? 7.257 -56.978 69.295 1.00 139.77 37 LYS C O 1
ATOM 3454 N N . ILE C 1 42 ? 8.014 -59.059 69.659 1.00 137.07 38 ILE C N 1
ATOM 3455 C CA . ILE C 1 42 ? 8.503 -59.199 68.292 1.00 133.60 38 ILE C CA 1
ATOM 3456 C C . ILE C 1 42 ? 7.365 -59.628 67.377 1.00 132.49 38 ILE C C 1
ATOM 3457 O O . ILE C 1 42 ? 6.829 -60.724 67.519 1.00 138.18 38 ILE C O 1
ATOM 3459 N N . GLN C 1 43 ? 7.006 -58.774 66.426 1.00 129.17 39 GLN C N 1
ATOM 3460 C CA . GLN C 1 43 ? 5.951 -59.110 65.475 1.00 137.04 39 GLN C CA 1
ATOM 3461 C C . GLN C 1 43 ? 6.321 -58.710 64.054 1.00 137.47 39 GLN C C 1
ATOM 3462 O O . GLN C 1 43 ? 6.925 -57.660 63.839 1.00 136.32 39 GLN C O 1
ATOM 3464 N N . SER C 1 44 ? 5.904 -59.518 63.082 1.00 140.64 40 SER C N 1
ATOM 3465 C CA . SER C 1 44 ? 6.214 -59.237 61.686 1.00 138.66 40 SER C CA 1
ATOM 3466 C C . SER C 1 44 ? 5.386 -58.044 61.251 1.00 133.51 40 SER C C 1
ATOM 3467 O O . SER C 1 44 ? 4.513 -57.596 61.985 1.00 135.60 40 SER C O 1
ATOM 3469 N N . LEU C 1 45 ? 5.667 -57.508 60.074 1.00 131.56 41 LEU C N 1
ATOM 3470 C CA . LEU C 1 45 ? 4.925 -56.344 59.621 1.00 134.68 41 LEU C CA 1
ATOM 3471 C C . LEU C 1 45 ? 4.513 -56.458 58.155 1.00 139.49 41 LEU C C 1
ATOM 3472 O O . LEU C 1 45 ? 5.167 -57.128 57.359 1.00 138.10 41 LEU C O 1
ATOM 3477 N N . LYS C 1 46 ? 3.394 -55.825 57.824 1.00 141.00 42 LYS C N 1
ATOM 3478 C CA . LYS C 1 46 ? 2.788 -55.955 56.505 1.00 142.31 42 LYS C CA 1
ATOM 3479 C C . LYS C 1 46 ? 3.226 -54.876 55.522 1.00 145.49 42 LYS C C 1
ATOM 3480 O O . LYS C 1 46 ? 4.011 -53.998 55.848 1.00 144.00 42 LYS C O 1
ATOM 3482 N N . ASP C 1 47 ? 2.706 -54.968 54.304 1.00 150.40 43 ASP C N 1
ATOM 3483 C CA . ASP C 1 47 ? 2.986 -54.004 53.245 1.00 149.62 43 ASP C CA 1
ATOM 3484 C C . ASP C 1 47 ? 2.399 -52.641 53.603 1.00 151.22 43 ASP C C 1
ATOM 3485 O O . ASP C 1 47 ? 1.360 -52.575 54.264 1.00 150.45 43 ASP C O 1
ATOM 3487 N N . GLU C 1 48 ? 3.141 -51.584 53.272 1.00 150.39 44 GLU C N 1
ATOM 3488 C CA . GLU C 1 48 ? 2.731 -50.184 53.450 1.00 147.39 44 GLU C CA 1
ATOM 3489 C C . GLU C 1 48 ? 2.996 -49.675 54.855 1.00 145.90 44 GLU C C 1
ATOM 3490 O O . GLU C 1 48 ? 2.890 -50.407 55.834 1.00 146.07 44 GLU C O 1
ATOM 3492 N N . ILE C 1 49 ? 3.354 -48.401 54.927 1.00 145.83 45 ILE C N 1
ATOM 3493 C CA . ILE C 1 49 ? 3.668 -47.745 56.181 1.00 144.15 45 ILE C CA 1
ATOM 3494 C C . ILE C 1 49 ? 2.514 -46.859 56.626 1.00 145.55 45 ILE C C 1
ATOM 3495 O O . ILE C 1 49 ? 2.227 -45.850 55.995 1.00 147.80 45 ILE C O 1
ATOM 3497 N N . THR C 1 50 ? 1.816 -47.261 57.682 1.00 146.93 46 THR C N 1
ATOM 3498 C CA . THR C 1 50 ? 0.685 -46.476 58.158 1.00 148.76 46 THR C CA 1
ATOM 3499 C C . THR C 1 50 ? 1.007 -45.906 59.527 1.00 152.41 46 THR C C 1
ATOM 3500 O O . THR C 1 50 ? 1.475 -46.626 60.412 1.00 152.08 46 THR C O 1
ATOM 3502 N N . SER C 1 51 ? 0.745 -44.611 59.694 1.00 153.11 47 SER C N 1
ATOM 3503 C CA . SER C 1 51 ? 1.095 -43.894 60.918 1.00 152.40 47 SER C CA 1
ATOM 3504 C C . SER C 1 51 ? 0.443 -44.541 62.121 1.00 153.29 47 SER C C 1
ATOM 3505 O O . SER C 1 51 ? 1.010 -44.573 63.214 1.00 150.36 47 SER C O 1
ATOM 3507 N N . GLU C 1 52 ? -0.766 -45.040 61.901 1.00 158.01 48 GLU C N 1
ATOM 3508 C CA . GLU C 1 52 ? -1.493 -45.788 62.912 1.00 159.35 48 GLU C CA 1
ATOM 3509 C C . GLU C 1 52 ? -0.837 -47.136 63.194 1.00 158.96 48 GLU C C 1
ATOM 3510 O O . GLU C 1 52 ? -0.730 -47.550 64.347 1.00 158.68 48 GLU C O 1
ATOM 3512 N N . LYS C 1 53 ? -0.402 -47.818 62.135 1.00 156.18 49 LYS C N 1
ATOM 3513 C CA . LYS C 1 53 ? 0.154 -49.160 62.273 1.00 152.29 49 LYS C CA 1
ATOM 3514 C C . LYS C 1 53 ? 1.357 -49.159 63.208 1.00 154.51 49 LYS C C 1
ATOM 3515 O O . LYS C 1 53 ? 1.554 -50.095 63.982 1.00 151.21 49 LYS C O 1
ATOM 3517 N N . LEU C 1 54 ? 2.140 -48.086 63.145 1.00 156.52 50 LEU C N 1
ATOM 3518 C CA . LEU C 1 54 ? 3.347 -47.949 63.951 1.00 155.86 50 LEU C CA 1
ATOM 3519 C C . LEU C 1 54 ? 3.073 -47.401 65.356 1.00 158.12 50 LEU C C 1
ATOM 3520 O O . LEU C 1 54 ? 3.990 -46.929 66.028 1.00 158.82 50 LEU C O 1
ATOM 3522 N N . ILE C 1 55 ? 1.818 -47.451 65.794 1.00 155.47 51 ILE C N 1
ATOM 3523 C CA . ILE C 1 55 ? 1.436 -46.824 67.057 1.00 157.13 51 ILE C CA 1
ATOM 3524 C C . ILE C 1 55 ? 2.073 -47.473 68.282 1.00 159.33 51 ILE C C 1
ATOM 3525 O O . ILE C 1 55 ? 2.658 -46.788 69.119 1.00 161.16 51 ILE C O 1
ATOM 3527 N N . GLY C 1 56 ? 1.977 -48.794 68.379 1.00 155.05 52 GLY C N 1
ATOM 3528 C CA . GLY C 1 56 ? 2.469 -49.488 69.556 1.00 157.13 52 GLY C CA 1
ATOM 3529 C C . GLY C 1 56 ? 3.968 -49.710 69.556 1.00 164.45 52 GLY C C 1
ATOM 3530 O O . GLY C 1 56 ? 4.586 -49.803 70.618 1.00 165.43 52 GLY C O 1
ATOM 3531 N N . VAL C 1 57 ? 4.550 -49.767 68.361 1.00 163.07 53 VAL C N 1
ATOM 3532 C CA . VAL C 1 57 ? 5.949 -50.146 68.171 1.00 156.62 53 VAL C CA 1
ATOM 3533 C C . VAL C 1 57 ? 6.899 -49.183 68.882 1.00 160.48 53 VAL C C 1
ATOM 3534 O O . VAL C 1 57 ? 6.737 -47.971 68.785 1.00 160.54 53 VAL C O 1
ATOM 3536 N N . LYS C 1 58 ? 7.879 -49.714 69.608 1.00 157.90 54 LYS C N 1
ATOM 3537 C CA . LYS C 1 58 ? 8.833 -48.855 70.307 1.00 154.62 54 LYS C CA 1
ATOM 3538 C C . LYS C 1 58 ? 10.065 -48.544 69.459 1.00 151.27 54 LYS C C 1
ATOM 3539 O O . LYS C 1 58 ? 10.705 -47.510 69.644 1.00 146.46 54 LYS C O 1
ATOM 3542 N N . LEU C 1 59 ? 10.378 -49.436 68.526 1.00 153.30 55 LEU C N 1
ATOM 3543 C CA . LEU C 1 59 ? 11.501 -49.268 67.607 1.00 147.41 55 LEU C CA 1
ATOM 3544 C C . LEU C 1 59 ? 11.250 -50.114 66.374 1.00 142.29 55 LEU C C 1
ATOM 3545 O O . LEU C 1 59 ? 10.796 -51.249 66.483 1.00 137.88 55 LEU C O 1
ATOM 3547 N N . TRP C 1 60 ? 11.520 -49.555 65.201 1.00 139.80 56 TRP C N 1
ATOM 3548 C CA . TRP C 1 60 ? 11.318 -50.277 63.950 1.00 138.68 56 TRP C CA 1
ATOM 3549 C C . TRP C 1 60 ? 12.651 -50.670 63.318 1.00 134.46 56 TRP C C 1
ATOM 3550 O O . TRP C 1 60 ? 13.638 -49.948 63.439 1.00 135.18 56 TRP C O 1
ATOM 3561 N N . ILE C 1 61 ? 12.689 -51.839 62.680 1.00 133.57 57 ILE C N 1
ATOM 3562 C CA . ILE C 1 61 ? 13.921 -52.335 62.075 1.00 128.79 57 ILE C CA 1
ATOM 3563 C C . ILE C 1 61 ? 13.647 -52.862 60.668 1.00 127.15 57 ILE C C 1
ATOM 3564 O O . ILE C 1 61 ? 12.658 -53.556 60.426 1.00 128.30 57 ILE C O 1
ATOM 3569 N N . THR C 1 62 ? 14.506 -52.473 59.733 1.00 123.12 58 THR C N 1
ATOM 3570 C CA . THR C 1 62 ? 14.514 -53.044 58.395 1.00 123.12 58 THR C CA 1
ATOM 3571 C C . THR C 1 62 ? 15.871 -53.663 58.095 1.00 120.88 58 THR C C 1
ATOM 3572 O O . THR C 1 62 ? 16.855 -52.964 57.905 1.00 121.91 58 THR C O 1
ATOM 3576 N N . ALA C 1 63 ? 15.928 -54.982 58.027 1.00 120.36 59 ALA C N 1
ATOM 3577 C CA . ALA C 1 63 ? 17.203 -55.629 57.790 1.00 115.84 59 ALA C CA 1
ATOM 3578 C C . ALA C 1 63 ? 17.467 -55.770 56.307 1.00 115.75 59 ALA C C 1
ATOM 3579 O O . ALA C 1 63 ? 17.079 -56.748 55.679 1.00 117.72 59 ALA C O 1
ATOM 3581 N N . GLY C 1 64 ? 18.152 -54.781 55.757 1.00 113.35 60 GLY C N 1
ATOM 3582 C CA . GLY C 1 64 ? 18.526 -54.817 54.364 1.00 116.93 60 GLY C CA 1
ATOM 3583 C C . GLY C 1 64 ? 17.358 -54.731 53.415 1.00 121.42 60 GLY C C 1
ATOM 3584 O O . GLY C 1 64 ? 17.000 -55.721 52.789 1.00 122.03 60 GLY C O 1
ATOM 3585 N N . PRO C 1 65 ? 16.735 -53.552 53.323 1.00 122.29 61 PRO C N 1
ATOM 3586 C CA . PRO C 1 65 ? 15.655 -53.360 52.357 1.00 125.04 61 PRO C CA 1
ATOM 3587 C C . PRO C 1 65 ? 16.162 -53.466 50.923 1.00 124.79 61 PRO C C 1
ATOM 3588 O O . PRO C 1 65 ? 17.315 -53.157 50.656 1.00 121.59 61 PRO C O 1
ATOM 3592 N N . ARG C 1 66 ? 15.303 -53.896 50.009 1.00 129.86 62 ARG C N 1
ATOM 3593 C CA . ARG C 1 66 ? 15.689 -53.991 48.610 1.00 132.23 62 ARG C CA 1
ATOM 3594 C C . ARG C 1 66 ? 14.664 -53.325 47.706 1.00 136.56 62 ARG C C 1
ATOM 3595 O O . ARG C 1 66 ? 14.795 -53.350 46.481 1.00 138.18 62 ARG C O 1
ATOM 3603 N N . GLU C 1 67 ? 13.660 -52.702 48.311 1.00 137.62 63 GLU C N 1
ATOM 3604 C CA . GLU C 1 67 ? 12.639 -52.014 47.541 1.00 139.02 63 GLU C CA 1
ATOM 3605 C C . GLU C 1 67 ? 12.663 -50.544 47.879 1.00 140.07 63 GLU C C 1
ATOM 3606 O O . GLU C 1 67 ? 12.987 -50.158 49.002 1.00 138.48 63 GLU C O 1
ATOM 3608 N N . LYS C 1 68 ? 12.318 -49.717 46.905 1.00 141.99 64 LYS C N 1
ATOM 3609 C CA . LYS C 1 68 ? 12.366 -48.288 47.125 1.00 142.04 64 LYS C CA 1
ATOM 3610 C C . LYS C 1 68 ? 11.263 -47.885 48.082 1.00 146.34 64 LYS C C 1
ATOM 3611 O O . LYS C 1 68 ? 10.308 -48.628 48.294 1.00 153.89 64 LYS C O 1
ATOM 3613 N N . PHE C 1 69 ? 11.406 -46.712 48.676 1.00 146.87 65 PHE C N 1
ATOM 3614 C CA . PHE C 1 69 ? 10.358 -46.181 49.519 1.00 151.83 65 PHE C CA 1
ATOM 3615 C C . PHE C 1 69 ? 9.722 -45.007 48.795 1.00 157.62 65 PHE C C 1
ATOM 3616 O O . PHE C 1 69 ? 10.342 -44.402 47.921 1.00 156.92 65 PHE C O 1
ATOM 3624 N N . THR C 1 70 ? 8.484 -44.693 49.151 1.00 163.92 66 THR C N 1
ATOM 3625 C CA . THR C 1 70 ? 7.812 -43.517 48.621 1.00 169.74 66 THR C CA 1
ATOM 3626 C C . THR C 1 70 ? 7.591 -42.563 49.790 1.00 169.70 66 THR C C 1
ATOM 3627 O O . THR C 1 70 ? 7.470 -43.010 50.932 1.00 168.95 66 THR C O 1
ATOM 3631 N N . ALA C 1 71 ? 7.537 -41.261 49.511 1.00 170.04 67 ALA C N 1
ATOM 3632 C CA . ALA C 1 71 ? 7.588 -40.235 50.552 1.00 168.08 67 ALA C CA 1
ATOM 3633 C C . ALA C 1 71 ? 6.543 -40.429 51.647 1.00 168.28 67 ALA C C 1
ATOM 3634 O O . ALA C 1 71 ? 6.674 -39.873 52.734 1.00 165.99 67 ALA C O 1
ATOM 3636 N N . ALA C 1 72 ? 5.512 -41.219 51.359 1.00 171.71 68 ALA C N 1
ATOM 3637 C CA . ALA C 1 72 ? 4.546 -41.600 52.378 1.00 167.94 68 ALA C CA 1
ATOM 3638 C C . ALA C 1 72 ? 5.258 -42.415 53.442 1.00 162.59 68 ALA C C 1
ATOM 3639 O O . ALA C 1 72 ? 5.213 -42.076 54.620 1.00 158.55 68 ALA C O 1
ATOM 3641 N N . GLU C 1 73 ? 5.944 -43.468 53.007 1.00 163.60 69 GLU C N 1
ATOM 3642 C CA . GLU C 1 73 ? 6.729 -44.298 53.907 1.00 160.79 69 GLU C CA 1
ATOM 3643 C C . GLU C 1 73 ? 7.728 -43.420 54.651 1.00 157.86 69 GLU C C 1
ATOM 3644 O O . GLU C 1 73 ? 7.944 -43.590 55.849 1.00 156.84 69 GLU C O 1
ATOM 3646 N N . PHE C 1 74 ? 8.335 -42.480 53.934 1.00 160.88 70 PHE C N 1
ATOM 3647 C CA . PHE C 1 74 ? 9.251 -41.528 54.546 1.00 157.53 70 PHE C CA 1
ATOM 3648 C C . PHE C 1 74 ? 8.542 -40.673 55.596 1.00 158.52 70 PHE C C 1
ATOM 3649 O O . PHE C 1 74 ? 9.044 -40.481 56.704 1.00 154.82 70 PHE C O 1
ATOM 3651 N N . GLU C 1 75 ? 7.371 -40.164 55.227 1.00 161.19 71 GLU C N 1
ATOM 3652 C CA . GLU C 1 75 ? 6.597 -39.262 56.073 1.00 156.54 71 GLU C CA 1
ATOM 3653 C C . GLU C 1 75 ? 6.064 -39.895 57.362 1.00 153.34 71 GLU C C 1
ATOM 3654 O O . GLU C 1 75 ? 6.088 -39.261 58.412 1.00 152.64 71 GLU C O 1
ATOM 3656 N N . VAL C 1 76 ? 5.621 -41.145 57.294 1.00 151.99 72 VAL C N 1
ATOM 3657 C CA . VAL C 1 76 ? 5.029 -41.800 58.457 1.00 149.34 72 VAL C CA 1
ATOM 3658 C C . VAL C 1 76 ? 5.791 -41.713 59.787 1.00 148.95 72 VAL C C 1
ATOM 3659 O O . VAL C 1 76 ? 5.192 -41.453 60.837 1.00 151.04 72 VAL C O 1
ATOM 3663 N N . LEU C 1 77 ? 7.102 -41.903 59.743 1.00 153.14 73 LEU C N 1
ATOM 3664 C CA . LEU C 1 77 ? 7.876 -42.021 60.974 1.00 154.36 73 LEU C CA 1
ATOM 3665 C C . LEU C 1 77 ? 8.730 -40.772 61.277 1.00 152.23 73 LEU C C 1
ATOM 3666 O O . LEU C 1 77 ? 9.182 -40.563 62.437 1.00 149.76 73 LEU C O 1
ATOM 3671 N N . LYS C 1 78 ? 8.900 -39.930 60.261 1.00 151.75 74 LYS C N 1
ATOM 3672 C CA . LYS C 1 78 ? 9.556 -38.628 60.433 1.00 148.65 74 LYS C CA 1
ATOM 3673 C C . LYS C 1 78 ? 8.815 -37.921 61.545 1.00 153.07 74 LYS C C 1
ATOM 3674 O O . LYS C 1 78 ? 9.361 -37.107 62.313 1.00 150.37 74 LYS C O 1
ATOM 3676 N N . LYS C 1 79 ? 7.529 -38.228 61.576 1.00 154.75 75 LYS C N 1
ATOM 3677 C CA . LYS C 1 79 ? 6.669 -37.935 62.700 1.00 155.48 75 LYS C CA 1
ATOM 3678 C C . LYS C 1 79 ? 7.000 -38.752 63.973 1.00 155.68 75 LYS C C 1
ATOM 3679 O O . LYS C 1 79 ? 7.298 -38.164 65.004 1.00 154.45 75 LYS C O 1
ATOM 3681 N N . TYR C 1 80 ? 6.947 -40.096 63.880 1.00 153.06 76 TYR C N 1
ATOM 3682 C CA . TYR C 1 80 ? 7.166 -41.060 65.001 1.00 152.87 76 TYR C CA 1
ATOM 3683 C C . TYR C 1 80 ? 8.540 -40.856 65.630 1.00 153.18 76 TYR C C 1
ATOM 3684 O O . TYR C 1 80 ? 8.752 -41.065 66.830 1.00 152.75 76 TYR C O 1
ATOM 3693 N N . LEU C 1 81 ? 9.462 -40.456 64.767 1.00 153.05 77 LEU C N 1
ATOM 3694 C CA . LEU C 1 81 ? 10.835 -40.208 65.134 1.00 154.17 77 LEU C CA 1
ATOM 3695 C C . LEU C 1 81 ? 10.867 -38.922 65.931 1.00 151.84 77 LEU C C 1
ATOM 3696 O O . LEU C 1 81 ? 11.592 -38.806 66.923 1.00 155.55 77 LEU C O 1
ATOM 3698 N N . ASP C 1 82 ? 10.045 -37.967 65.507 1.00 149.19 78 ASP C N 1
ATOM 3699 C CA . ASP C 1 82 ? 9.960 -36.666 66.161 1.00 151.40 78 ASP C CA 1
ATOM 3700 C C . ASP C 1 82 ? 9.278 -36.767 67.521 1.00 153.03 78 ASP C C 1
ATOM 3701 O O . ASP C 1 82 ? 9.288 -35.818 68.308 1.00 151.19 78 ASP C O 1
ATOM 3703 N N . SER C 1 83 ? 8.696 -37.929 67.791 1.00 151.19 79 SER C N 1
ATOM 3704 C CA . SER C 1 83 ? 8.061 -38.188 69.070 1.00 149.77 79 SER C CA 1
ATOM 3705 C C . SER C 1 83 ? 9.075 -38.585 70.140 1.00 151.59 79 SER C C 1
ATOM 3706 O O . SER C 1 83 ? 8.726 -38.718 71.310 1.00 153.27 79 SER C O 1
ATOM 3708 N N . GLY C 1 84 ? 10.329 -38.768 69.742 1.00 151.89 80 GLY C N 1
ATOM 3709 C CA . GLY C 1 84 ? 11.331 -39.257 70.668 1.00 150.94 80 GLY C CA 1
ATOM 3710 C C . GLY C 1 84 ? 11.375 -40.763 70.515 1.00 151.94 80 GLY C C 1
ATOM 3711 O O . GLY C 1 84 ? 12.055 -41.461 71.267 1.00 153.34 80 GLY C O 1
ATOM 3712 N N . GLY C 1 85 ? 10.644 -41.251 69.514 1.00 149.63 81 GLY C N 1
ATOM 3713 C C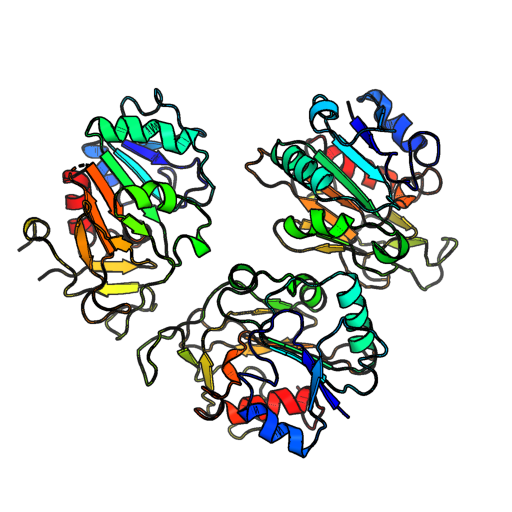A . GLY C 1 85 ? 10.550 -42.668 69.208 1.00 145.38 81 GLY C CA 1
ATOM 3714 C C . GLY C 1 85 ? 11.874 -43.250 68.767 1.00 146.70 81 GLY C C 1
ATOM 3715 O O . GLY C 1 85 ? 12.858 -42.525 68.639 1.00 148.87 81 GLY C O 1
ATOM 3716 N N . ASP C 1 86 ? 11.912 -44.557 68.526 1.00 146.37 82 ASP C N 1
ATOM 3717 C CA . ASP C 1 86 ? 13.184 -45.192 68.225 1.00 145.42 82 ASP C CA 1
ATOM 3718 C C . ASP C 1 86 ? 13.189 -45.907 66.875 1.00 142.69 82 ASP C C 1
ATOM 3719 O O . ASP C 1 86 ? 12.156 -46.401 66.430 1.00 137.74 82 ASP C O 1
ATOM 3724 N N . ILE C 1 87 ? 14.359 -45.950 66.231 1.00 142.08 83 ILE C N 1
ATOM 3725 C CA . ILE C 1 87 ? 14.538 -46.602 64.926 1.00 133.50 83 ILE C CA 1
ATOM 3726 C C . ILE C 1 87 ? 15.897 -47.305 64.791 1.00 126.23 83 ILE C C 1
ATOM 3727 O O . ILE C 1 87 ? 16.869 -46.909 65.437 1.00 120.30 83 ILE C O 1
ATOM 3729 N N . LEU C 1 88 ? 15.952 -48.351 63.962 1.00 129.24 84 LEU C N 1
ATOM 3730 C CA . LEU C 1 88 ? 17.207 -49.054 63.656 1.00 123.99 84 LEU C CA 1
ATOM 3731 C C . LEU C 1 88 ? 17.292 -49.540 62.203 1.00 117.91 84 LEU C C 1
ATOM 3732 O O . LEU C 1 88 ? 16.491 -50.356 61.768 1.00 118.74 84 LEU C O 1
ATOM 3737 N N . VAL C 1 89 ? 18.288 -49.056 61.469 1.00 114.51 85 VAL C N 1
ATOM 3738 C CA . VAL C 1 89 ? 18.455 -49.390 60.057 1.00 109.84 85 VAL C CA 1
ATOM 3739 C C . VAL C 1 89 ? 19.731 -50.156 59.779 1.00 108.98 85 VAL C C 1
ATOM 3740 O O . VAL C 1 89 ? 20.807 -49.729 60.174 1.00 109.67 85 VAL C O 1
ATOM 3744 N N . MET C 1 90 ? 19.609 -51.288 59.098 1.00 111.55 86 MET C N 1
ATOM 3745 C CA . MET C 1 90 ? 20.774 -52.073 58.718 1.00 109.77 86 MET C CA 1
ATOM 3746 C C . MET C 1 90 ? 20.773 -52.325 57.211 1.00 112.21 86 MET C C 1
ATOM 3747 O O . MET C 1 90 ? 19.933 -53.059 56.702 1.00 115.95 86 MET C O 1
ATOM 3752 N N . LEU C 1 91 ? 21.749 -51.764 56.507 1.00 106.40 87 LEU C N 1
ATOM 3753 C CA . LEU C 1 91 ? 21.883 -52.020 55.080 1.00 102.87 87 LEU C CA 1
ATOM 3754 C C . LEU C 1 91 ? 23.240 -52.664 54.865 1.00 102.89 87 LEU C C 1
ATOM 3755 O O . LEU C 1 91 ? 24.103 -52.594 55.731 1.00 100.49 87 LEU C O 1
ATOM 3757 N N . GLY C 1 92 ? 23.454 -53.283 53.715 1.00 104.48 88 GLY C N 1
ATOM 3758 C CA . GLY C 1 92 ? 24.556 -54.215 53.648 1.00 95.48 88 GLY C CA 1
ATOM 3759 C C . GLY C 1 92 ? 25.784 -53.839 52.872 1.00 91.42 88 GLY C C 1
ATOM 3760 O O . GLY C 1 92 ? 25.940 -52.713 52.421 1.00 89.37 88 GLY C O 1
ATOM 3761 N N . GLU C 1 93 ? 26.673 -54.813 52.765 1.00 86.23 89 GLU C N 1
ATOM 3762 C CA . GLU C 1 93 ? 27.856 -54.718 51.947 1.00 86.55 89 GLU C CA 1
ATOM 3763 C C . GLU C 1 93 ? 27.531 -54.084 50.619 1.00 95.34 89 GLU C C 1
ATOM 3764 O O . GLU C 1 93 ? 26.591 -54.487 49.957 1.00 101.68 89 GLU C O 1
ATOM 3770 N N . GLY C 1 94 ? 28.310 -53.091 50.224 1.00 97.48 90 GLY C N 1
ATOM 3771 C CA . GLY C 1 94 ? 28.111 -52.470 48.930 1.00 102.39 90 GLY C CA 1
ATOM 3772 C C . GLY C 1 94 ? 27.138 -51.312 48.991 1.00 101.61 90 GLY C C 1
ATOM 3773 O O . GLY C 1 94 ? 26.967 -50.584 48.023 1.00 105.11 90 GLY C O 1
ATOM 3774 N N . GLY C 1 95 ? 26.471 -51.164 50.125 1.00 98.97 91 GLY C N 1
ATOM 3775 C CA . GLY C 1 95 ? 25.644 -50.001 50.366 1.00 102.56 91 GLY C CA 1
ATOM 3776 C C . GLY C 1 95 ? 24.545 -49.775 49.356 1.00 107.76 91 GLY C C 1
ATOM 3777 O O . GLY C 1 95 ? 24.128 -50.698 48.664 1.00 107.51 91 GLY C O 1
ATOM 3778 N N . GLU C 1 96 ? 24.118 -48.524 49.231 1.00 109.74 92 GLU C N 1
ATOM 3779 C CA . GLU C 1 96 ? 22.968 -48.170 48.411 1.00 108.32 92 GLU C CA 1
ATOM 3780 C C . GLU C 1 96 ? 23.090 -48.619 46.962 1.00 110.48 92 GLU C C 1
ATOM 3781 O O . GLU C 1 96 ? 22.134 -48.512 46.205 1.00 116.22 92 GLU C O 1
ATOM 3783 N N . SER C 1 97 ? 24.251 -49.130 46.573 1.00 107.86 93 SER C N 1
ATOM 3784 C CA . SER C 1 97 ? 24.468 -49.499 45.185 1.00 108.39 93 SER C CA 1
ATOM 3785 C C . SER C 1 97 ? 24.353 -50.994 44.937 1.00 106.61 93 SER C C 1
ATOM 3786 O O . SER C 1 97 ? 24.377 -51.428 43.791 1.00 105.51 93 SER C O 1
ATOM 3789 N N . ARG C 1 98 ? 24.236 -51.782 46.001 1.00 106.43 94 ARG C N 1
ATOM 3790 C CA . ARG C 1 98 ? 24.027 -53.223 45.857 1.00 104.07 94 ARG C CA 1
ATOM 3791 C C . ARG C 1 98 ? 22.727 -53.640 46.507 1.00 101.51 94 ARG C C 1
ATOM 3792 O O . ARG C 1 98 ? 22.303 -54.786 46.389 1.00 98.47 94 ARG C O 1
ATOM 3794 N N . PHE C 1 99 ? 22.104 -52.701 47.208 1.00 105.39 95 PHE C N 1
ATOM 3795 C CA . PHE C 1 99 ? 20.844 -52.974 47.878 1.00 109.38 95 PHE C CA 1
ATOM 3796 C C . PHE C 1 99 ? 19.647 -52.261 47.257 1.00 123.19 95 PHE C C 1
ATOM 3797 O O . PHE C 1 99 ? 18.502 -52.589 47.570 1.00 130.20 95 PHE C O 1
ATOM 3805 N N . ASP C 1 100 ? 19.919 -51.299 46.378 1.00 124.22 96 ASP C N 1
ATOM 3806 C CA . ASP C 1 100 ? 18.883 -50.583 45.630 1.00 130.43 96 ASP C CA 1
ATOM 3807 C C . ASP C 1 100 ? 17.743 -50.127 46.521 1.00 130.86 96 ASP C C 1
ATOM 3808 O O . ASP C 1 100 ? 16.601 -50.546 46.357 1.00 131.85 96 ASP C O 1
ATOM 3813 N N . THR C 1 101 ? 18.067 -49.302 47.498 1.00 130.97 97 THR C N 1
ATOM 3814 C CA . THR C 1 101 ? 17.043 -48.711 48.326 1.00 132.45 97 THR C CA 1
ATOM 3815 C C . THR C 1 101 ? 17.541 -47.318 48.674 1.00 132.69 97 THR C C 1
ATOM 3816 O O . THR C 1 101 ? 18.731 -47.104 48.902 1.00 134.54 97 THR C O 1
ATOM 3820 N N . ASN C 1 102 ? 16.626 -46.365 48.701 1.00 130.87 98 ASN C N 1
ATOM 3821 C CA . ASN C 1 102 ? 16.995 -44.986 48.945 1.00 133.03 98 ASN C CA 1
ATOM 3822 C C . ASN C 1 102 ? 16.850 -44.616 50.411 1.00 133.17 98 ASN C C 1
ATOM 3823 O O . ASN C 1 102 ? 16.487 -43.493 50.749 1.00 132.42 98 ASN C O 1
ATOM 3828 N N . ILE C 1 103 ? 17.145 -45.584 51.274 1.00 131.79 99 ILE C N 1
ATOM 3829 C CA . ILE C 1 103 ? 17.035 -45.414 52.717 1.00 127.62 99 ILE C CA 1
ATOM 3830 C C . ILE C 1 103 ? 18.047 -44.382 53.214 1.00 127.88 99 ILE C C 1
ATOM 3831 O O . ILE C 1 103 ? 17.852 -43.759 54.254 1.00 123.55 99 ILE C O 1
ATOM 3836 N N . ASN C 1 104 ? 19.143 -44.217 52.480 1.00 134.67 100 ASN C N 1
ATOM 3837 C CA . ASN C 1 104 ? 20.135 -43.209 52.828 1.00 134.77 100 ASN C CA 1
ATOM 3838 C C . ASN C 1 104 ? 19.523 -41.809 52.771 1.00 136.59 100 ASN C C 1
ATOM 3839 O O . ASN C 1 104 ? 19.772 -40.974 53.638 1.00 133.84 100 ASN C O 1
ATOM 3841 N N . PHE C 1 105 ? 18.695 -41.582 51.751 1.00 137.47 101 PHE C N 1
ATOM 3842 C CA . PHE C 1 105 ? 18.056 -40.287 51.510 1.00 134.78 101 PHE C CA 1
ATOM 3843 C C . PHE C 1 105 ? 17.247 -39.798 52.705 1.00 131.35 101 PHE C C 1
ATOM 3844 O O . PHE C 1 105 ? 17.124 -38.599 52.938 1.00 127.79 101 PHE C O 1
ATOM 3846 N N . LEU C 1 106 ? 16.717 -40.739 53.474 1.00 131.32 102 LEU C N 1
ATOM 3847 C CA . LEU C 1 106 ? 15.955 -40.404 54.662 1.00 124.39 102 LEU C CA 1
ATOM 3848 C C . LEU C 1 106 ? 16.948 -40.042 55.736 1.00 125.47 102 LEU C C 1
ATOM 3849 O O . LEU C 1 106 ? 16.699 -39.173 56.558 1.00 126.09 102 LEU C O 1
ATOM 3851 N N . LEU C 1 107 ? 18.074 -40.740 55.734 1.00 127.92 103 LEU C N 1
ATOM 3852 C CA . LEU C 1 107 ? 19.095 -40.553 56.749 1.00 129.86 103 LEU C CA 1
ATOM 3853 C C . LEU C 1 107 ? 19.964 -39.312 56.503 1.00 130.92 103 LEU C C 1
ATOM 3854 O O . LEU C 1 107 ? 20.438 -38.688 57.453 1.00 127.89 103 LEU C O 1
ATOM 3859 N N . GLU C 1 108 ? 20.164 -38.953 55.235 1.00 133.50 104 GLU C N 1
ATOM 3860 C CA . GLU C 1 108 ? 21.084 -37.868 54.873 1.00 129.35 104 GLU C CA 1
ATOM 3861 C C . GLU C 1 108 ? 20.800 -36.585 55.632 1.00 125.03 104 GLU C C 1
ATOM 3862 O O . GLU C 1 108 ? 21.705 -35.796 55.890 1.00 126.48 104 GLU C O 1
ATOM 3864 N N . GLU C 1 109 ? 19.535 -36.387 55.982 1.00 127.25 105 GLU C N 1
ATOM 3865 C CA . GLU C 1 109 ? 19.115 -35.225 56.748 1.00 131.30 105 GLU C CA 1
ATOM 3866 C C . GLU C 1 109 ? 19.518 -35.324 58.219 1.00 127.21 105 GLU C C 1
ATOM 3867 O O . GLU C 1 109 ? 19.593 -34.312 58.912 1.00 127.25 105 GLU C O 1
ATOM 3869 N N . TYR C 1 110 ? 19.790 -36.534 58.695 1.00 123.47 106 TYR C N 1
ATOM 3870 C CA . TYR C 1 110 ? 20.107 -36.724 60.110 1.00 127.24 106 TYR C CA 1
ATOM 3871 C C . TYR C 1 110 ? 21.592 -36.923 60.362 1.00 122.87 106 TYR C C 1
ATOM 3872 O O . TYR C 1 110 ? 22.010 -37.197 61.489 1.00 113.47 106 TYR C O 1
ATOM 3881 N N . GLY C 1 111 ? 22.384 -36.775 59.310 1.00 119.40 107 GLY C N 1
ATOM 3882 C CA . GLY C 1 111 ? 23.824 -36.805 59.443 1.00 115.78 107 GLY C CA 1
ATOM 3883 C C . GLY C 1 111 ? 24.368 -38.197 59.217 1.00 118.32 107 GLY C C 1
ATOM 3884 O O . GLY C 1 111 ? 25.556 -38.438 59.397 1.00 118.57 107 GLY C O 1
ATOM 3885 N N . ILE C 1 112 ? 23.490 -39.115 58.827 1.00 118.69 108 ILE C N 1
ATOM 3886 C CA . ILE C 1 112 ? 23.883 -40.484 58.520 1.00 113.13 108 ILE C CA 1
ATOM 3887 C C . ILE C 1 112 ? 23.698 -40.745 57.041 1.00 119.96 108 ILE C C 1
ATOM 3888 O O . ILE C 1 112 ? 22.710 -40.315 56.468 1.00 127.44 108 ILE C O 1
ATOM 3893 N N . MET C 1 113 ? 24.639 -41.452 56.424 1.00 118.34 109 MET C N 1
ATOM 3894 C CA . MET C 1 113 ? 24.504 -41.851 55.029 1.00 118.83 109 MET C CA 1
ATOM 3895 C C . MET C 1 113 ? 25.275 -43.154 54.892 1.00 110.68 109 MET C C 1
ATOM 3896 O O . MET C 1 113 ? 26.474 -43.179 55.162 1.00 109.44 109 MET C O 1
ATOM 3901 N N . VAL C 1 114 ? 24.612 -44.235 54.484 1.00 107.04 110 VAL C N 1
ATOM 3902 C CA . VAL C 1 114 ? 25.304 -45.520 54.384 1.00 98.62 110 VAL C CA 1
ATOM 3903 C C . VAL C 1 114 ? 26.016 -45.593 53.048 1.00 100.38 110 VAL C C 1
ATOM 3904 O O . VAL C 1 114 ? 25.371 -45.650 52.005 1.00 102.81 110 VAL C O 1
ATOM 3908 N N . ASN C 1 115 ? 27.344 -45.608 53.068 1.00 97.58 111 ASN C N 1
ATOM 3909 C CA . ASN C 1 115 ? 28.061 -45.559 51.812 1.00 97.34 111 ASN C CA 1
ATOM 3910 C C . ASN C 1 115 ? 27.970 -46.870 51.099 1.00 98.60 111 ASN C C 1
ATOM 3911 O O . ASN C 1 115 ? 27.399 -47.825 51.608 1.00 94.76 111 ASN C O 1
ATOM 3916 N N . ASN C 1 116 ? 28.595 -46.916 49.935 1.00 100.69 112 ASN C N 1
ATOM 3917 C CA . ASN C 1 116 ? 28.523 -48.070 49.071 1.00 103.88 112 ASN C CA 1
ATOM 3918 C C . ASN C 1 116 ? 29.869 -48.737 48.858 1.00 101.17 112 ASN C C 1
ATOM 3919 O O . ASN C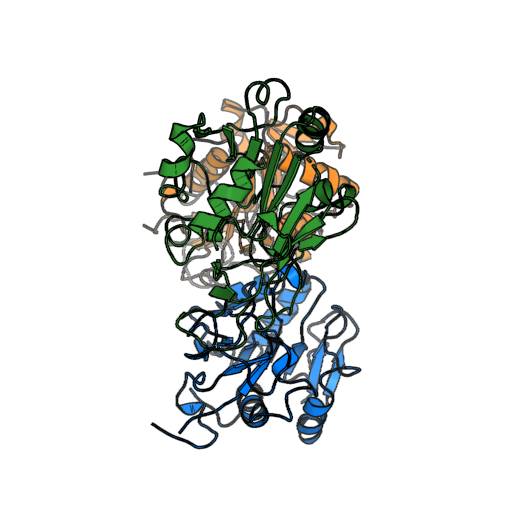 1 116 ? 30.435 -48.699 47.768 1.00 103.16 112 ASN C O 1
ATOM 3924 N N . ASP C 1 117 ? 30.376 -49.351 49.920 1.00 98.24 113 ASP C N 1
ATOM 3925 C CA . ASP C 1 117 ? 31.631 -50.074 49.858 1.00 93.65 113 ASP C CA 1
ATOM 3926 C C . ASP C 1 117 ? 31.536 -51.234 50.812 1.00 88.38 113 ASP C C 1
ATOM 3927 O O . ASP C 1 117 ? 30.606 -51.318 51.592 1.00 84.30 113 ASP C O 1
ATOM 3932 N N . ALA C 1 118 ? 32.510 -52.124 50.758 1.00 86.07 114 ALA C N 1
ATOM 3933 C CA . ALA C 1 118 ? 32.534 -53.244 51.669 1.00 78.78 114 ALA C CA 1
ATOM 3934 C C . ALA C 1 118 ? 33.784 -53.191 52.486 1.00 70.80 114 ALA C C 1
ATOM 3935 O O . ALA C 1 118 ? 34.851 -52.902 51.970 1.00 68.34 114 ALA C O 1
ATOM 3937 N N . VAL C 1 119 ? 33.625 -53.467 53.769 1.00 69.06 115 VAL C N 1
ATOM 3938 C CA . VAL C 1 119 ? 34.719 -53.588 54.695 1.00 60.95 115 VAL C CA 1
ATOM 3939 C C . VAL C 1 119 ? 35.323 -54.949 54.479 1.00 61.32 115 VAL C C 1
ATOM 3940 O O . VAL C 1 119 ? 34.588 -55.917 54.339 1.00 61.89 115 VAL C O 1
ATOM 3944 N N . VAL C 1 120 ? 36.649 -55.017 54.380 1.00 57.10 116 VAL C N 1
ATOM 3945 C CA . VAL C 1 120 ? 37.347 -56.282 54.276 1.00 54.44 116 VAL C CA 1
ATOM 3946 C C . VAL C 1 120 ? 38.476 -56.241 55.275 1.00 57.21 116 VAL C C 1
ATOM 3947 O O . VAL C 1 120 ? 38.771 -55.198 55.806 1.00 59.32 116 VAL C O 1
ATOM 3951 N N . ARG C 1 121 ? 39.103 -57.376 55.527 1.00 59.21 117 ARG C N 1
ATOM 3952 C CA . ARG C 1 121 ? 40.184 -57.490 56.488 1.00 60.16 117 ARG C CA 1
ATOM 3953 C C . ARG C 1 121 ? 41.532 -57.450 55.816 1.00 60.11 117 ARG C C 1
ATOM 3954 O O . ARG C 1 121 ? 41.724 -58.071 54.797 1.00 61.62 117 ARG C O 1
ATOM 3962 N N . ASN C 1 122 ? 42.444 -56.638 56.320 1.00 58.04 118 ASN C N 1
ATOM 3963 C CA . ASN C 1 122 ? 43.764 -56.570 55.741 1.00 58.11 118 ASN C CA 1
ATOM 3964 C C . ASN C 1 122 ? 44.739 -57.634 56.245 1.00 60.78 118 ASN C C 1
ATOM 3965 O O . ASN C 1 122 ? 45.804 -57.781 55.691 1.00 61.71 118 ASN C O 1
ATOM 3970 N N . VAL C 1 123 ? 44.398 -58.392 57.277 1.00 64.07 119 VAL C N 1
ATOM 3971 C CA . VAL C 1 123 ? 45.331 -59.395 57.796 1.00 66.82 119 VAL C CA 1
ATOM 3972 C C . VAL C 1 123 ? 44.660 -60.702 58.220 1.00 73.44 119 VAL C C 1
ATOM 3973 O O . VAL C 1 123 ? 43.598 -60.654 58.806 1.00 80.17 119 VAL C O 1
ATOM 3977 N N . TYR C 1 124 ? 45.256 -61.869 57.975 1.00 71.16 120 TYR C N 1
ATOM 3978 C CA . TYR C 1 124 ? 44.594 -63.089 58.421 1.00 74.24 120 TYR C CA 1
ATOM 3979 C C . TYR C 1 124 ? 44.718 -63.226 59.907 1.00 79.35 120 TYR C C 1
ATOM 3980 O O . TYR C 1 124 ? 45.810 -63.214 60.435 1.00 80.56 120 TYR C O 1
ATOM 3989 N N . TYR C 1 125 ? 43.594 -63.452 60.565 1.00 89.64 121 TYR C N 1
ATOM 3990 C CA . TYR C 1 125 ? 43.557 -63.861 61.959 1.00 91.82 121 TYR C CA 1
ATOM 3991 C C . TYR C 1 125 ? 42.281 -64.667 62.133 1.00 93.59 121 TYR C C 1
ATOM 3992 O O . TYR C 1 125 ? 41.204 -64.103 62.303 1.00 92.42 121 TYR C O 1
ATOM 3994 N N . LYS C 1 126 ? 42.403 -65.979 61.988 1.00 87.70 122 LYS C N 1
ATOM 3995 C CA . LYS C 1 126 ? 41.343 -66.929 62.309 1.00 88.45 122 LYS C CA 1
ATOM 3996 C C . LYS C 1 126 ? 40.041 -66.974 61.476 1.00 89.66 122 LYS C C 1
ATOM 3997 O O . LYS C 1 126 ? 39.261 -67.894 61.673 1.00 96.16 122 LYS C O 1
ATOM 3999 N N . TYR C 1 127 ? 39.773 -66.048 60.558 1.00 85.28 123 TYR C N 1
ATOM 4000 C CA . TYR C 1 127 ? 38.505 -66.150 59.822 1.00 82.38 123 TYR C CA 1
ATOM 4001 C C . TYR C 1 127 ? 38.690 -66.302 58.327 1.00 82.79 123 TYR C C 1
ATOM 4002 O O . TYR C 1 127 ? 39.517 -65.638 57.733 1.00 86.36 123 TYR C O 1
ATOM 4011 N N . PHE C 1 128 ? 37.903 -67.186 57.725 1.00 82.08 124 PHE C N 1
ATOM 4012 C CA . PHE C 1 128 ? 38.101 -67.589 56.334 1.00 84.16 124 PHE C CA 1
ATOM 4013 C C . PHE C 1 128 ? 37.876 -66.564 55.231 1.00 81.97 124 PHE C C 1
ATOM 4014 O O . PHE C 1 128 ? 38.679 -66.478 54.322 1.00 81.45 124 PHE C O 1
ATOM 4022 N N . HIS C 1 129 ? 36.810 -65.781 55.300 1.00 77.48 125 HIS C N 1
ATOM 4023 C CA . HIS C 1 129 ? 36.465 -64.892 54.194 1.00 70.40 125 HIS C CA 1
ATOM 4024 C C . HIS C 1 129 ? 36.915 -63.493 54.548 1.00 69.86 125 HIS C C 1
ATOM 4025 O O . HIS C 1 129 ? 36.824 -63.097 55.686 1.00 75.66 125 HIS C O 1
ATOM 4032 N N . PRO C 1 130 ? 37.359 -62.716 53.567 1.00 65.00 126 PRO C N 1
ATOM 4033 C CA . PRO C 1 130 ? 37.790 -61.344 53.789 1.00 63.51 126 PRO C CA 1
ATOM 4034 C C . PRO C 1 130 ? 36.732 -60.392 54.236 1.00 64.46 126 PRO C C 1
ATOM 4035 O O . PRO C 1 130 ? 37.054 -59.440 54.904 1.00 67.07 126 PRO C O 1
ATOM 4039 N N . LYS C 1 131 ? 35.494 -60.590 53.850 1.00 59.37 127 LYS C N 1
ATOM 4040 C CA . LYS C 1 131 ? 34.500 -59.638 54.254 1.00 58.67 127 LYS C CA 1
ATOM 4041 C C . LYS C 1 131 ? 34.134 -59.843 55.707 1.00 63.31 127 LYS C C 1
ATOM 4042 O O . LYS C 1 131 ? 33.413 -59.044 56.262 1.00 67.31 127 LYS C O 1
ATOM 4048 N N . GLU C 1 132 ? 34.644 -60.901 56.329 1.00 65.09 128 GLU C N 1
ATOM 4049 C CA . GLU C 1 132 ? 34.428 -61.139 57.751 1.00 64.69 128 GLU C CA 1
ATOM 4050 C C . GLU C 1 132 ? 35.424 -60.412 58.624 1.00 63.75 128 GLU C C 1
ATOM 4051 O O . GLU C 1 132 ? 36.341 -61.019 59.114 1.00 66.26 128 GLU C O 1
ATOM 4057 N N . ALA C 1 133 ? 35.241 -59.119 58.842 1.00 63.78 129 ALA C N 1
ATOM 4058 C CA . ALA C 1 133 ? 36.259 -58.320 59.514 1.00 64.13 129 ALA C CA 1
ATOM 4059 C C . ALA C 1 133 ? 36.311 -58.578 60.991 1.00 65.65 129 ALA C C 1
ATOM 4060 O O . ALA C 1 133 ? 35.285 -58.550 61.642 1.00 68.95 129 ALA C O 1
ATOM 4062 N N . LEU C 1 134 ? 37.507 -58.785 61.530 1.00 64.23 130 LEU C N 1
ATOM 4063 C CA . LEU C 1 134 ? 37.677 -59.005 62.966 1.00 66.20 130 LEU C CA 1
ATOM 4064 C C . LEU C 1 134 ? 38.282 -57.779 63.577 1.00 65.73 130 LEU C C 1
ATOM 4065 O O . LEU C 1 134 ? 39.440 -57.469 63.336 1.00 64.77 130 LEU C O 1
ATOM 4070 N N . VAL C 1 135 ? 37.529 -57.111 64.429 1.00 63.74 131 VAL C N 1
ATOM 4071 C CA . VAL C 1 135 ? 37.935 -55.797 64.841 1.00 66.60 131 VAL C CA 1
ATOM 4072 C C . VAL C 1 135 ? 38.333 -55.774 66.279 1.00 69.09 131 VAL C C 1
ATOM 4073 O O . VAL C 1 135 ? 37.498 -55.827 67.153 1.00 72.17 131 VAL C O 1
ATOM 4077 N N . SER C 1 136 ? 39.623 -55.682 66.533 1.00 67.87 132 SER C N 1
ATOM 4078 C CA . SER C 1 136 ? 40.083 -55.770 67.894 1.00 72.11 132 SER C CA 1
ATOM 4079 C C . SER C 1 136 ? 39.907 -54.435 68.623 1.00 72.29 132 SER C C 1
ATOM 4080 O O . SER C 1 136 ? 39.666 -54.411 69.817 1.00 71.40 132 SER C O 1
ATOM 4083 N N . ASP C 1 137 ? 39.998 -53.323 67.901 1.00 70.73 133 ASP C N 1
ATOM 4084 C CA . ASP C 1 137 ? 39.984 -52.006 68.535 1.00 67.33 133 ASP C CA 1
ATOM 4085 C C . ASP C 1 137 ? 39.017 -51.043 67.885 1.00 68.21 133 ASP C C 1
ATOM 4086 O O . ASP C 1 137 ? 39.402 -49.954 67.497 1.00 67.52 133 ASP C O 1
ATOM 4088 N N . GLY C 1 138 ? 37.764 -51.450 67.763 1.00 68.67 134 GLY C N 1
ATOM 4089 C CA . GLY C 1 138 ? 36.779 -50.648 67.076 1.00 70.34 134 GLY C CA 1
ATOM 4090 C C . GLY C 1 138 ? 35.874 -49.845 67.967 1.00 75.05 134 GLY C C 1
ATOM 4091 O O . GLY C 1 138 ? 35.135 -49.012 67.480 1.00 77.59 134 GLY C O 1
ATOM 4092 N N . VAL C 1 139 ? 35.926 -50.102 69.267 1.00 77.05 135 VAL C N 1
ATOM 4093 C CA . VAL C 1 139 ? 35.047 -49.462 70.244 1.00 81.81 135 VAL C CA 1
ATOM 4094 C C . VAL C 1 139 ? 35.291 -47.969 70.439 1.00 86.89 135 VAL C C 1
ATOM 4095 O O . VAL C 1 139 ? 36.420 -47.553 70.656 1.00 85.64 135 VAL C O 1
ATOM 4099 N N . LEU C 1 140 ? 34.234 -47.161 70.344 1.00 88.44 136 LEU C N 1
ATOM 4100 C CA . LEU C 1 140 ? 34.385 -45.713 70.472 1.00 92.21 136 LEU C CA 1
ATOM 4101 C C . LEU C 1 140 ? 33.940 -45.029 71.761 1.00 105.16 136 LEU C C 1
ATOM 4102 O O . LEU C 1 140 ? 34.748 -44.376 72.396 1.00 112.63 136 LEU C O 1
ATOM 4107 N N . ASN C 1 141 ? 32.669 -45.132 72.138 1.00 106.75 137 ASN C N 1
ATOM 4108 C CA . ASN C 1 141 ? 32.185 -44.385 73.305 1.00 110.77 137 ASN C CA 1
ATOM 4109 C C . ASN C 1 141 ? 32.376 -45.192 74.581 1.00 112.52 137 ASN C C 1
ATOM 4110 O O . ASN C 1 141 ? 32.506 -46.404 74.529 1.00 107.87 137 ASN C O 1
ATOM 4115 N N . ARG C 1 142 ? 32.432 -44.521 75.722 1.00 116.24 138 ARG C N 1
ATOM 4116 C CA . ARG C 1 142 ? 32.826 -45.185 76.957 1.00 120.98 138 ARG C CA 1
ATOM 4117 C C . ARG C 1 142 ? 31.857 -46.258 77.428 1.00 119.41 138 ARG C C 1
ATOM 4118 O O . ARG C 1 142 ? 32.280 -47.317 77.892 1.00 118.43 138 ARG C O 1
ATOM 4120 N N . GLU C 1 143 ? 30.565 -45.986 77.316 1.00 120.24 139 GLU C N 1
ATOM 4121 C CA . GLU C 1 143 ? 29.566 -46.891 77.871 1.00 122.73 139 GLU C CA 1
ATOM 4122 C C . GLU C 1 143 ? 29.425 -48.221 77.123 1.00 119.81 139 GLU C C 1
ATOM 4123 O O . GLU C 1 143 ? 28.983 -49.216 77.701 1.00 125.34 139 GLU C O 1
ATOM 4125 N N . ILE C 1 144 ? 29.850 -48.266 75.866 1.00 114.74 140 ILE C N 1
ATOM 4126 C CA . ILE C 1 144 ? 29.707 -49.492 75.093 1.00 114.91 140 ILE C CA 1
ATOM 4127 C C . ILE C 1 144 ? 30.650 -50.581 75.582 1.00 114.01 140 ILE C C 1
ATOM 4128 O O . ILE C 1 144 ? 30.470 -51.756 75.281 1.00 112.06 140 ILE C O 1
ATOM 4133 N N . SER C 1 145 ? 31.624 -50.205 76.393 1.00 112.52 141 SER C N 1
ATOM 4134 C CA . SER C 1 145 ? 32.363 -51.202 77.131 1.00 112.18 141 SER C CA 1
ATOM 4135 C C . SER C 1 145 ? 31.545 -51.495 78.372 1.00 115.45 141 SER C C 1
ATOM 4136 O O . SER C 1 145 ? 31.928 -51.156 79.487 1.00 116.40 141 SER C O 1
ATOM 4139 N N . ARG C 1 146 ? 30.395 -52.119 78.158 1.00 116.68 142 ARG C N 1
ATOM 4140 C CA . ARG C 1 146 ? 29.584 -52.600 79.257 1.00 117.81 142 ARG C CA 1
ATOM 4141 C C . ARG C 1 146 ? 30.173 -53.902 79.764 1.00 122.53 142 ARG C C 1
ATOM 4142 O O . ARG C 1 146 ? 29.791 -54.394 80.822 1.00 124.38 142 ARG C O 1
ATOM 4144 N N . ALA C 1 147 ? 31.103 -54.458 78.992 1.00 123.68 143 ALA C N 1
ATOM 4145 C CA . ALA C 1 147 ? 32.051 -55.434 79.517 1.00 123.49 143 ALA C CA 1
ATOM 4146 C C . ALA C 1 147 ? 33.259 -54.698 80.102 1.00 122.08 143 ALA C C 1
ATOM 4147 O O . ALA C 1 147 ? 33.339 -53.472 80.019 1.00 114.82 143 ALA C O 1
ATOM 4149 N N . ALA C 1 148 ? 34.200 -55.446 80.675 1.00 123.71 144 ALA C N 1
ATOM 4150 C CA . ALA C 1 148 ? 35.371 -54.862 81.338 1.00 123.55 144 ALA C CA 1
ATOM 4151 C C . ALA C 1 148 ? 36.376 -54.224 80.364 1.00 124.32 144 ALA C C 1
ATOM 4152 O O . ALA C 1 148 ? 37.448 -53.745 80.762 1.00 111.51 144 ALA C O 1
ATOM 4154 N N . ALA C 1 167 ? 39.437 -54.435 76.780 1.00 99.54 163 ALA C N 1
ATOM 4155 C CA . ALA C 1 167 ? 39.506 -54.733 75.353 1.00 98.96 163 ALA C CA 1
ATOM 4156 C C . ALA C 1 167 ? 38.268 -55.502 74.896 1.00 90.57 163 ALA C C 1
ATOM 4157 O O . ALA C 1 167 ? 37.755 -56.352 75.627 1.00 86.55 163 ALA C O 1
ATOM 4159 N N . LEU C 1 168 ? 37.810 -55.224 73.676 1.00 86.13 164 LEU C N 1
ATOM 4160 C CA . LEU C 1 168 ? 36.599 -55.860 73.160 1.00 82.03 164 LEU C CA 1
ATOM 4161 C C . LEU C 1 168 ? 36.580 -56.132 71.667 1.00 79.36 164 LEU C C 1
ATOM 4162 O O . LEU C 1 168 ? 36.613 -55.222 70.852 1.00 77.74 164 LEU C O 1
ATOM 4167 N N . THR C 1 169 ? 36.486 -57.411 71.339 1.00 79.10 165 THR C N 1
ATOM 4168 C CA . THR C 1 169 ? 36.565 -57.914 69.981 1.00 78.70 165 THR C CA 1
ATOM 4169 C C . THR C 1 169 ? 35.201 -58.268 69.429 1.00 79.39 165 THR C C 1
ATOM 4170 O O . THR C 1 169 ? 34.415 -58.875 70.128 1.00 85.63 165 THR C O 1
ATOM 4174 N N . PHE C 1 170 ? 34.913 -57.902 68.186 1.00 77.08 166 PHE C N 1
ATOM 4175 C CA . PHE C 1 170 ? 33.678 -58.329 67.543 1.00 77.48 166 PHE C CA 1
ATOM 4176 C C . PHE C 1 170 ? 33.930 -58.626 66.082 1.00 77.13 166 PHE C C 1
ATOM 4177 O O . PHE C 1 170 ? 34.954 -58.260 65.546 1.00 77.00 166 PHE C O 1
ATOM 4185 N N . VAL C 1 171 ? 33.013 -59.329 65.444 1.00 79.07 167 VAL C N 1
ATOM 4186 C CA . VAL C 1 171 ? 33.190 -59.719 64.055 1.00 76.58 167 VAL C CA 1
ATOM 4187 C C . VAL C 1 171 ? 32.188 -59.037 63.151 1.00 77.28 167 VAL C C 1
ATOM 4188 O O . VAL C 1 171 ? 31.008 -59.268 63.302 1.00 82.97 167 VAL C O 1
ATOM 4192 N N . TYR C 1 172 ? 32.646 -58.266 62.174 1.00 71.69 168 TYR C N 1
ATOM 4193 C CA . TYR C 1 172 ? 31.758 -57.410 61.390 1.00 69.23 168 TYR C CA 1
ATOM 4194 C C . TYR C 1 172 ? 31.663 -57.886 59.966 1.00 69.40 168 TYR C C 1
ATOM 4195 O O . TYR C 1 172 ? 32.424 -57.446 59.122 1.00 71.23 168 TYR C O 1
ATOM 4204 N N . PRO C 1 173 ? 30.714 -58.783 59.692 1.00 69.12 169 PRO C N 1
ATOM 4205 C CA . PRO C 1 173 ? 30.604 -59.516 58.440 1.00 69.66 169 PRO C CA 1
ATOM 4206 C C . PRO C 1 173 ? 29.817 -58.815 57.368 1.00 70.82 169 PRO C C 1
ATOM 4207 O O . PRO C 1 173 ? 28.704 -58.404 57.603 1.00 74.14 169 PRO C O 1
ATOM 4211 N N . PHE C 1 174 ? 30.417 -58.693 56.199 1.00 71.56 170 PHE C N 1
ATOM 4212 C CA . PHE C 1 174 ? 29.726 -58.293 54.986 1.00 73.30 170 PHE C CA 1
ATOM 4213 C C . PHE C 1 174 ? 29.051 -56.971 55.159 1.00 74.95 170 PHE C C 1
ATOM 4214 O O . PHE C 1 174 ? 27.861 -56.841 54.936 1.00 78.27 170 PHE C O 1
ATOM 4222 N N . GLY C 1 175 ? 29.836 -55.971 55.512 1.00 74.18 171 GLY C N 1
ATOM 4223 C CA . GLY C 1 175 ? 29.258 -54.709 55.888 1.00 84.42 171 GLY C CA 1
ATOM 4224 C C . GLY C 1 175 ? 29.837 -53.514 55.206 1.00 85.55 171 GLY C C 1
ATOM 4225 O O . GLY C 1 175 ? 30.885 -53.606 54.591 1.00 88.96 171 GLY C O 1
ATOM 4226 N N . ALA C 1 176 ? 29.150 -52.390 55.326 1.00 83.35 172 ALA C N 1
ATOM 4227 C CA . ALA C 1 176 ? 29.597 -51.168 54.705 1.00 84.87 172 ALA C CA 1
ATOM 4228 C C . ALA C 1 176 ? 29.925 -50.213 55.792 1.00 81.11 172 ALA C C 1
ATOM 4229 O O . ALA C 1 176 ? 29.707 -50.518 56.946 1.00 79.12 172 ALA C O 1
ATOM 4231 N N . THR C 1 177 ? 30.491 -49.078 55.422 1.00 79.31 173 THR C N 1
ATOM 4232 C CA . THR C 1 177 ? 30.772 -48.036 56.375 1.00 80.86 173 THR C CA 1
ATOM 4233 C C . THR C 1 177 ? 29.763 -46.924 56.232 1.00 89.67 173 THR C C 1
ATOM 4234 O O . THR C 1 177 ? 29.272 -46.658 55.141 1.00 91.03 173 THR C O 1
ATOM 4238 N N . LEU C 1 178 ? 29.488 -46.252 57.339 1.00 89.44 174 LEU C N 1
ATOM 4239 C CA . LEU C 1 178 ? 28.536 -45.161 57.379 1.00 93.00 174 LEU C CA 1
ATOM 4240 C C . LEU C 1 178 ? 29.251 -43.824 57.238 1.00 97.10 174 LEU C C 1
ATOM 4241 O O . LEU C 1 178 ? 30.339 -43.645 57.771 1.00 95.93 174 LEU C O 1
ATOM 4246 N N . SER C 1 179 ? 28.649 -42.875 56.538 1.00 100.85 175 SER C N 1
ATOM 4247 C CA . SER C 1 179 ? 29.133 -41.511 56.638 1.00 101.94 175 SER C CA 1
ATOM 4248 C C . SER C 1 179 ? 28.427 -40.925 57.830 1.00 104.28 175 SER C C 1
ATOM 4249 O O . SER C 1 179 ? 27.203 -40.911 57.864 1.00 110.31 175 SER C O 1
ATOM 4252 N N . VAL C 1 180 ? 29.182 -40.453 58.814 1.00 99.45 176 VAL C N 1
ATOM 4253 C CA . VAL C 1 180 ? 28.569 -39.970 60.041 1.00 104.89 176 VAL C CA 1
ATOM 4254 C C . VAL C 1 180 ? 28.837 -38.488 60.136 1.00 108.58 176 VAL C C 1
ATOM 4255 O O . VAL C 1 180 ? 29.978 -38.047 60.168 1.00 109.00 176 VAL C O 1
ATOM 4257 N N . MET C 1 181 ? 27.756 -37.726 60.214 1.00 110.78 177 MET C N 1
ATOM 4258 C CA . MET C 1 181 ? 27.829 -36.285 60.274 1.00 110.61 177 MET C CA 1
ATOM 4259 C C . MET C 1 181 ? 26.949 -35.770 61.397 1.00 115.04 177 MET C C 1
ATOM 4260 O O . MET C 1 181 ? 25.998 -36.444 61.785 1.00 116.28 177 MET C O 1
ATOM 4265 N N . LYS C 1 182 ? 27.266 -34.588 61.924 1.00 114.84 178 LYS C N 1
ATOM 4266 C CA . LYS C 1 182 ? 26.467 -33.985 62.991 1.00 113.55 178 LYS C CA 1
ATOM 4267 C C . LYS C 1 182 ? 25.019 -33.850 62.537 1.00 119.53 178 LYS C C 1
ATOM 4268 O O . LYS C 1 182 ? 24.775 -33.550 61.370 1.00 120.59 178 LYS C O 1
ATOM 4270 N N . PRO C 1 183 ? 24.049 -34.037 63.448 1.00 121.58 179 PRO C N 1
ATOM 4271 C CA . PRO C 1 183 ? 24.112 -34.269 64.892 1.00 115.78 179 PRO C CA 1
ATOM 4272 C C . PRO C 1 183 ? 24.406 -35.705 65.289 1.00 112.17 179 PRO C C 1
ATOM 4273 O O . PRO C 1 183 ? 24.693 -35.939 66.457 1.00 106.80 179 PRO C O 1
ATOM 4277 N N . ALA C 1 184 ? 24.342 -36.643 64.349 1.00 114.19 180 ALA C N 1
ATOM 4278 C CA . ALA C 1 184 ? 24.535 -38.051 64.682 1.00 111.03 180 ALA C CA 1
ATOM 4279 C C . ALA C 1 184 ? 25.952 -38.304 65.152 1.00 108.82 180 ALA C C 1
ATOM 4280 O O . ALA C 1 184 ? 26.853 -37.548 64.833 1.00 112.55 180 ALA C O 1
ATOM 4282 N N . VAL C 1 185 ? 26.149 -39.358 65.930 1.00 105.03 181 VAL C N 1
ATOM 4283 C CA . VAL C 1 185 ? 27.473 -39.634 66.466 1.00 100.95 181 VAL C CA 1
ATOM 4284 C C . VAL C 1 185 ? 27.847 -41.107 66.327 1.00 102.74 181 VAL C C 1
ATOM 4285 O O . VAL C 1 185 ? 27.078 -41.994 66.689 1.00 103.12 181 VAL C O 1
ATOM 4289 N N . ALA C 1 186 ? 29.053 -41.351 65.827 1.00 96.01 182 ALA C N 1
ATOM 4290 C CA . ALA C 1 186 ? 29.534 -42.691 65.530 1.00 89.53 182 ALA C CA 1
ATOM 4291 C C . ALA C 1 186 ? 29.962 -43.432 66.778 1.00 84.25 182 ALA C C 1
ATOM 4292 O O . ALA C 1 186 ? 30.569 -42.845 67.657 1.00 83.08 182 ALA C O 1
ATOM 4294 N N . VAL C 1 187 ? 29.666 -44.727 66.851 1.00 83.42 183 VAL C N 1
ATOM 4295 C CA . VAL C 1 187 ? 29.939 -45.477 68.068 1.00 84.86 183 VAL C CA 1
ATOM 4296 C C . VAL C 1 187 ? 30.774 -46.744 67.889 1.00 85.29 183 VAL C C 1
ATOM 4297 O O . VAL C 1 187 ? 31.357 -47.233 68.843 1.00 85.23 183 VAL C O 1
ATOM 4301 N N . LEU C 1 188 ? 30.906 -47.240 66.668 1.00 85.45 184 LEU C N 1
ATOM 4302 C CA . LEU C 1 188 ? 31.811 -48.360 66.415 1.00 81.09 184 LEU C CA 1
ATOM 4303 C C . LEU C 1 188 ? 32.566 -48.166 65.112 1.00 81.73 184 LEU C C 1
ATOM 4304 O O . LEU C 1 188 ? 32.017 -47.670 64.134 1.00 84.85 184 LEU C O 1
ATOM 4309 N N . SER C 1 189 ? 33.820 -48.580 65.078 1.00 78.35 185 SER C N 1
ATOM 4310 C CA . SER C 1 189 ? 34.616 -48.351 63.896 1.00 75.23 185 SER C CA 1
ATOM 4311 C C . SER C 1 189 ? 35.174 -49.642 63.351 1.00 75.07 185 SER C C 1
ATOM 4312 O O . SER C 1 189 ? 35.184 -50.644 64.037 1.00 76.62 185 SER C O 1
ATOM 4315 N N . THR C 1 190 ? 35.666 -49.611 62.122 1.00 72.38 186 THR C N 1
ATOM 4316 C CA . THR C 1 190 ? 36.206 -50.805 61.502 1.00 69.83 186 THR C CA 1
ATOM 4317 C C . THR C 1 190 ? 37.505 -51.235 62.124 1.00 74.15 186 THR C C 1
ATOM 4318 O O . THR C 1 190 ? 37.967 -52.333 61.897 1.00 76.91 186 THR C O 1
ATOM 4322 N N . GLY C 1 191 ? 38.113 -50.361 62.897 1.00 74.71 187 GLY C N 1
ATOM 4323 C CA . GLY C 1 191 ? 39.296 -50.732 63.636 1.00 73.12 187 GLY C CA 1
ATOM 4324 C C . GLY C 1 191 ? 40.518 -50.137 63.009 1.00 70.47 187 GLY C C 1
ATOM 4325 O O . GLY C 1 191 ? 40.420 -49.304 62.125 1.00 67.35 187 GLY C O 1
ATOM 4326 N N . SER C 1 192 ? 41.675 -50.593 63.444 1.00 70.08 188 SER C N 1
ATOM 4327 C CA . SER C 1 192 ? 42.909 -50.026 62.953 1.00 69.76 188 SER C CA 1
ATOM 4328 C C . SER C 1 192 ? 43.617 -50.974 62.024 1.00 65.81 188 SER C C 1
ATOM 4329 O O . SER C 1 192 ? 44.724 -50.703 61.595 1.00 65.84 188 SER C O 1
ATOM 4331 N N . VAL C 1 193 ? 42.998 -52.115 61.755 1.00 61.10 189 VAL C N 1
ATOM 4332 C CA . VAL C 1 193 ? 43.617 -53.125 60.920 1.00 57.53 189 VAL C CA 1
ATOM 4333 C C . VAL C 1 193 ? 42.637 -53.653 59.874 1.00 59.02 189 VAL C C 1
ATOM 4334 O O . VAL C 1 193 ? 42.735 -54.787 59.466 1.00 59.22 189 VAL C O 1
ATOM 4338 N N . CYS C 1 194 ? 41.622 -52.874 59.530 1.00 62.43 190 CYS C N 1
ATOM 4339 C CA . CYS C 1 194 ? 40.696 -53.218 58.455 1.00 58.68 190 CYS C CA 1
ATOM 4340 C C . CYS C 1 194 ? 40.653 -52.144 57.405 1.00 61.06 190 CYS C C 1
ATOM 4341 O O . CYS C 1 194 ? 41.270 -51.112 57.552 1.00 65.74 190 CYS C O 1
ATOM 4344 N N . PHE C 1 195 ? 39.981 -52.414 56.303 1.00 57.89 191 PHE C N 1
ATOM 4345 C CA . PHE C 1 195 ? 39.882 -51.436 55.248 1.00 53.35 191 PHE C CA 1
ATOM 4346 C C . PHE C 1 195 ? 38.438 -51.189 55.006 1.00 52.19 191 PHE C C 1
ATOM 4347 O O . PHE C 1 195 ? 37.710 -52.128 54.813 1.00 53.18 191 PHE C O 1
ATOM 4355 N N . PRO C 1 196 ? 38.003 -49.933 55.012 1.00 52.91 192 PRO C N 1
ATOM 4356 C CA . PRO C 1 196 ? 38.708 -48.674 55.189 1.00 58.74 192 PRO C CA 1
ATOM 4357 C C . PRO C 1 196 ? 39.193 -48.561 56.597 1.00 61.33 192 PRO C C 1
ATOM 4358 O O . PRO C 1 196 ? 38.486 -49.055 57.443 1.00 62.19 192 PRO C O 1
ATOM 4362 N N . LEU C 1 197 ? 40.344 -47.958 56.863 1.00 63.60 193 LEU C N 1
ATOM 4363 C CA . LEU C 1 197 ? 40.793 -47.911 58.237 1.00 66.04 193 LEU C CA 1
ATOM 4364 C C . LEU C 1 197 ? 39.936 -46.971 59.019 1.00 68.23 193 LEU C C 1
ATOM 4365 O O . LEU C 1 197 ? 39.524 -45.947 58.512 1.00 69.46 193 LEU C O 1
ATOM 4370 N N . ASN C 1 198 ? 39.609 -47.367 60.234 1.00 66.77 194 ASN C N 1
ATOM 4371 C CA . ASN C 1 198 ? 39.062 -46.449 61.198 1.00 67.07 194 ASN C CA 1
ATOM 4372 C C . ASN C 1 198 ? 37.927 -45.562 60.762 1.00 70.03 194 ASN C C 1
ATOM 4373 O O . ASN C 1 198 ? 37.891 -44.408 61.139 1.00 74.08 194 ASN C O 1
ATOM 4378 N N . ARG C 1 199 ? 37.034 -46.061 59.923 1.00 69.47 195 ARG C N 1
ATOM 4379 C CA . ARG C 1 199 ? 35.835 -45.306 59.609 1.00 70.70 195 ARG C CA 1
ATOM 4380 C C . ARG C 1 199 ? 34.628 -46.013 60.246 1.00 73.65 195 ARG C C 1
ATOM 4381 O O . ARG C 1 199 ? 34.602 -47.230 60.327 1.00 71.98 195 ARG C O 1
ATOM 4389 N N . PRO C 1 200 ? 33.648 -45.241 60.743 1.00 76.86 196 PRO C N 1
ATOM 4390 C CA . PRO C 1 200 ? 32.509 -45.697 61.547 1.00 74.80 196 PRO C CA 1
ATOM 4391 C C . PRO C 1 200 ? 31.669 -46.789 60.932 1.00 73.40 196 PRO C C 1
ATOM 4392 O O . PRO C 1 200 ? 31.691 -46.958 59.735 1.00 78.58 196 PRO C O 1
ATOM 4396 N N . ILE C 1 201 ? 30.960 -47.552 61.744 1.00 72.72 197 ILE C N 1
ATOM 4397 C CA . ILE C 1 201 ? 30.118 -48.609 61.220 1.00 76.62 197 ILE C CA 1
ATOM 4398 C C . ILE C 1 201 ? 28.810 -48.633 61.952 1.00 82.68 197 ILE C C 1
ATOM 4399 O O . ILE C 1 201 ? 27.895 -49.337 61.562 1.00 85.91 197 ILE C O 1
ATOM 4404 N N . LEU C 1 202 ? 28.723 -47.867 63.027 1.00 88.02 198 LEU C N 1
ATOM 4405 C CA . LEU C 1 202 ? 27.485 -47.781 63.792 1.00 93.19 198 LEU C CA 1
ATOM 4406 C C . LEU C 1 202 ? 27.356 -46.410 64.439 1.00 94.08 198 LEU C C 1
ATOM 4407 O O . LEU C 1 202 ? 28.203 -45.999 65.229 1.00 90.22 198 LEU C O 1
ATOM 4412 N N . ALA C 1 203 ? 26.268 -45.716 64.140 1.00 99.81 199 ALA C N 1
ATOM 4413 C CA . ALA C 1 203 ? 26.160 -44.326 64.547 1.00 106.53 199 ALA C CA 1
ATOM 4414 C C . ALA C 1 203 ? 24.831 -44.050 65.227 1.00 114.69 199 ALA C C 1
ATOM 4415 O O . ALA C 1 203 ? 23.812 -44.634 64.875 1.00 115.16 199 ALA C O 1
ATOM 4417 N N . PHE C 1 204 ? 24.854 -43.142 66.198 1.00 116.67 200 PHE C N 1
ATOM 4418 C CA . PHE C 1 204 ? 23.687 -42.858 67.018 1.00 115.80 200 PHE C CA 1
ATOM 4419 C C . PHE C 1 204 ? 23.236 -41.412 66.952 1.00 113.46 200 PHE C C 1
ATOM 4420 O O . PHE C 1 204 ? 24.003 -40.516 66.620 1.00 108.36 200 PHE C O 1
ATOM 4428 N N . TYR C 1 205 ? 21.965 -41.219 67.277 1.00 121.38 201 TYR C N 1
ATOM 4429 C CA . TYR C 1 205 ? 21.333 -39.914 67.370 1.00 127.20 201 TYR C CA 1
ATOM 4430 C C . TYR C 1 205 ? 20.407 -39.957 68.587 1.00 129.71 201 TYR C C 1
ATOM 4431 O O . TYR C 1 205 ? 19.480 -40.761 68.629 1.00 130.69 201 TYR C O 1
ATOM 4440 N N . HIS C 1 206 ? 20.653 -39.100 69.575 1.00 128.60 202 HIS C N 1
ATOM 4441 C CA . HIS C 1 206 ? 19.920 -39.180 70.839 1.00 127.42 202 HIS C CA 1
ATOM 4442 C C . HIS C 1 206 ? 18.903 -38.066 71.052 1.00 127.39 202 HIS C C 1
ATOM 4443 O O . HIS C 1 206 ? 18.043 -38.173 71.930 1.00 122.76 202 HIS C O 1
ATOM 4445 N N . LYS C 1 214 ? 15.461 -41.267 69.321 1.00 129.85 210 LYS C N 1
ATOM 4446 C CA . LYS C 1 214 ? 16.582 -42.169 69.081 1.00 129.09 210 LYS C CA 1
ATOM 4447 C C . LYS C 1 214 ? 16.651 -42.602 67.626 1.00 128.44 210 LYS C C 1
ATOM 4448 O O . LYS C 1 214 ? 15.665 -43.084 67.085 1.00 130.65 210 LYS C O 1
ATOM 4454 N N . LEU C 1 215 ? 17.792 -42.413 66.975 1.00 126.84 211 LEU C N 1
ATOM 4455 C CA . LEU C 1 215 ? 17.985 -43.032 65.670 1.00 121.32 211 LEU C CA 1
ATOM 4456 C C . LEU C 1 215 ? 19.239 -43.884 65.794 1.00 119.95 211 LEU C C 1
ATOM 4457 O O . LEU C 1 215 ? 20.218 -43.455 66.400 1.00 119.47 211 LEU C O 1
ATOM 4462 N N . ALA C 1 216 ? 19.216 -45.085 65.228 1.00 118.89 212 ALA C N 1
ATOM 4463 C CA . ALA C 1 216 ? 20.398 -45.929 65.239 1.00 116.45 212 ALA C CA 1
ATOM 4464 C C . ALA C 1 216 ? 20.597 -46.621 63.902 1.00 113.09 212 ALA C C 1
ATOM 4465 O O . ALA C 1 216 ? 19.757 -47.389 63.469 1.00 114.63 212 ALA C O 1
ATOM 4467 N N . VAL C 1 217 ? 21.716 -46.356 63.247 1.00 108.95 213 VAL C N 1
ATOM 4468 C CA . VAL C 1 217 ? 22.007 -47.000 61.979 1.00 103.23 213 VAL C CA 1
ATOM 4469 C C . VAL C 1 217 ? 23.176 -47.942 62.161 1.00 101.93 213 VAL C C 1
ATOM 4470 O O . VAL C 1 217 ? 24.191 -47.554 62.727 1.00 98.86 213 VAL C O 1
ATOM 4474 N N . LEU C 1 218 ? 23.039 -49.169 61.669 1.00 102.16 214 LEU C N 1
ATOM 4475 C CA . LEU C 1 218 ? 24.094 -50.177 61.780 1.00 96.58 214 LEU C CA 1
ATOM 4476 C C . LEU C 1 218 ? 24.625 -50.550 60.419 1.00 95.57 214 LEU C C 1
ATOM 4477 O O . LEU C 1 218 ? 23.894 -50.619 59.441 1.00 100.49 214 LEU C O 1
ATOM 4482 N N . GLY C 1 219 ? 25.915 -50.805 60.363 1.00 90.15 215 GLY C N 1
ATOM 4483 C CA . GLY C 1 219 ? 26.556 -50.963 59.086 1.00 87.10 215 GLY C CA 1
ATOM 4484 C C . GLY C 1 219 ? 26.349 -52.231 58.287 1.00 88.53 215 GLY C C 1
ATOM 4485 O O . GLY C 1 219 ? 26.860 -52.265 57.175 1.00 89.29 215 GLY C O 1
ATOM 4486 N N . SER C 1 220 ? 25.653 -53.245 58.828 1.00 89.49 216 SER C N 1
ATOM 4487 C CA . SER C 1 220 ? 25.156 -54.425 58.062 1.00 92.24 216 SER C CA 1
ATOM 4488 C C . SER C 1 220 ? 24.659 -55.616 58.856 1.00 93.36 216 SER C C 1
ATOM 4489 O O . SER C 1 220 ? 25.333 -56.127 59.738 1.00 90.22 216 SER C O 1
ATOM 4492 N N . CYS C 1 221 ? 23.526 -56.127 58.397 1.00 95.07 217 CYS C N 1
ATOM 4493 C CA . CYS C 1 221 ? 22.654 -57.045 59.108 1.00 94.37 217 CYS C CA 1
ATOM 4494 C C . CYS C 1 221 ? 23.230 -58.406 59.441 1.00 92.11 217 CYS C C 1
ATOM 4495 O O . CYS C 1 221 ? 22.795 -59.042 60.392 1.00 96.90 217 CYS C O 1
ATOM 4498 N N . HIS C 1 222 ? 24.211 -58.863 58.684 1.00 86.85 218 HIS C N 1
ATOM 4499 C CA . HIS C 1 222 ? 24.723 -60.196 58.921 1.00 88.15 218 HIS C CA 1
ATOM 4500 C C . HIS C 1 222 ? 25.382 -60.265 60.284 1.00 90.89 218 HIS C C 1
ATOM 4501 O O . HIS C 1 222 ? 25.641 -61.347 60.792 1.00 93.02 218 HIS C O 1
ATOM 4508 N N . MET C 1 223 ? 25.662 -59.110 60.873 1.00 88.63 219 MET C N 1
ATOM 4509 C CA . MET C 1 223 ? 26.323 -59.077 62.163 1.00 92.01 219 MET C CA 1
ATOM 4510 C C . MET C 1 223 ? 25.489 -59.809 63.199 1.00 98.44 219 MET C C 1
ATOM 4511 O O . MET C 1 223 ? 26.027 -60.397 64.135 1.00 96.39 219 MET C O 1
ATOM 4516 N N . PHE C 1 224 ? 24.174 -59.812 62.988 1.00 103.14 220 PHE C N 1
ATOM 4517 C CA . PHE C 1 224 ? 23.211 -60.342 63.955 1.00 100.43 220 PHE C CA 1
ATOM 4518 C C . PHE C 1 224 ? 22.461 -61.593 63.533 1.00 104.07 220 PHE C C 1
ATOM 4519 O O . PHE C 1 224 ? 21.568 -62.036 64.242 1.00 108.29 220 PHE C O 1
ATOM 4527 N N . SER C 1 225 ? 22.799 -62.161 62.384 1.00 105.61 221 SER C N 1
ATOM 4528 C CA . SER C 1 225 ? 22.142 -63.386 61.956 1.00 106.05 221 SER C CA 1
ATOM 4529 C C . SER C 1 225 ? 22.472 -64.478 62.950 1.00 104.51 221 SER C C 1
ATOM 4530 O O . SER C 1 225 ? 23.301 -64.283 63.830 1.00 104.56 221 SER C O 1
ATOM 4532 N N . ASP C 1 226 ? 21.841 -65.633 62.814 1.00 103.37 222 ASP C N 1
ATOM 4533 C CA . ASP C 1 226 ? 22.149 -66.739 63.704 1.00 106.11 222 ASP C CA 1
ATOM 4534 C C . ASP C 1 226 ? 23.621 -67.099 63.533 1.00 102.87 222 ASP C C 1
ATOM 4535 O O . ASP C 1 226 ? 24.275 -67.594 64.450 1.00 101.05 222 ASP C O 1
ATOM 4537 N N . GLN C 1 227 ? 24.127 -66.849 62.334 1.00 100.09 223 GLN C N 1
ATOM 4538 C CA . GLN C 1 227 ? 25.501 -67.166 61.995 1.00 98.12 223 GLN C CA 1
ATOM 4539 C C . GLN C 1 227 ? 26.528 -66.397 62.824 1.00 100.09 223 GLN C C 1
ATOM 4540 O O . GLN C 1 227 ? 27.588 -66.934 63.133 1.00 97.24 223 GLN C O 1
ATOM 4542 N N . TYR C 1 228 ? 26.215 -65.160 63.209 1.00 103.54 224 TYR C N 1
ATOM 4543 C CA . TYR C 1 228 ? 27.237 -64.287 63.804 1.00 100.26 224 TYR C CA 1
ATOM 4544 C C . TYR C 1 228 ? 26.935 -63.606 65.145 1.00 99.32 224 TYR C C 1
ATOM 4545 O O . TYR C 1 228 ? 27.849 -63.059 65.755 1.00 98.73 224 TYR C O 1
ATOM 4554 N N . LEU C 1 229 ? 25.685 -63.591 65.593 1.00 96.67 225 LEU C N 1
ATOM 4555 C CA . LEU C 1 229 ? 25.382 -62.922 66.854 1.00 94.04 225 LEU C CA 1
ATOM 4556 C C . LEU C 1 229 ? 26.068 -63.675 67.995 1.00 96.03 225 LEU C C 1
ATOM 4557 O O . LEU C 1 229 ? 26.524 -63.082 68.964 1.00 99.30 225 LEU C O 1
ATOM 4559 N N . ASP C 1 230 ? 26.095 -64.994 67.883 1.00 90.97 226 ASP C N 1
ATOM 4560 C CA . ASP C 1 230 ? 26.738 -65.873 68.855 1.00 85.18 226 ASP C CA 1
ATOM 4561 C C . ASP C 1 230 ? 28.262 -65.834 68.882 1.00 85.91 226 ASP C C 1
ATOM 4562 O O . ASP C 1 230 ? 28.866 -66.218 69.870 1.00 85.08 226 ASP C O 1
ATOM 4564 N N . LYS C 1 231 ? 28.878 -65.421 67.780 1.00 88.51 227 LYS C N 1
ATOM 4565 C CA . LYS C 1 231 ? 30.256 -65.809 67.459 1.00 85.76 227 LYS C CA 1
ATOM 4566 C C . LYS C 1 231 ? 31.395 -65.238 68.302 1.00 87.38 227 LYS C C 1
ATOM 4567 O O . LYS C 1 231 ? 32.225 -66.000 68.802 1.00 91.40 227 LYS C O 1
ATOM 4569 N N . GLU C 1 232 ? 31.476 -63.926 68.463 1.00 84.14 228 GLU C N 1
ATOM 4570 C CA . GLU C 1 232 ? 32.637 -63.395 69.164 1.00 84.00 228 GLU C CA 1
ATOM 4571 C C . GLU C 1 232 ? 32.358 -62.127 69.908 1.00 86.00 228 GLU C C 1
ATOM 4572 O O . GLU C 1 232 ? 32.895 -61.099 69.551 1.00 88.50 228 GLU C O 1
ATOM 4574 N N . GLU C 1 233 ? 31.517 -62.193 70.929 1.00 84.97 229 GLU C N 1
ATOM 4575 C CA . GLU C 1 233 ? 31.173 -61.022 71.729 1.00 86.14 229 GLU C CA 1
ATOM 4576 C C . GLU C 1 233 ? 30.389 -60.038 70.882 1.00 87.51 229 GLU C C 1
ATOM 4577 O O . GLU C 1 233 ? 30.273 -58.871 71.222 1.00 87.97 229 GLU C O 1
ATOM 4579 N N . ASN C 1 234 ? 29.865 -60.517 69.763 1.00 87.54 230 ASN C N 1
ATOM 4580 C CA . ASN C 1 234 ? 28.879 -59.759 69.018 1.00 91.51 230 ASN C CA 1
ATOM 4581 C C . ASN C 1 234 ? 27.662 -59.536 69.884 1.00 96.35 230 ASN C C 1
ATOM 4582 O O . ASN C 1 234 ? 27.016 -58.500 69.810 1.00 96.67 230 ASN C O 1
ATOM 4587 N N . SER C 1 235 ? 27.358 -60.539 70.700 1.00 102.63 231 SER C N 1
ATOM 4588 C CA . SER C 1 235 ? 26.186 -60.535 71.564 1.00 102.24 231 SER C CA 1
ATOM 4589 C C . SER C 1 235 ? 26.183 -59.344 72.492 1.00 102.04 231 SER C C 1
ATOM 4590 O O . SER C 1 235 ? 25.155 -58.714 72.688 1.00 105.29 231 SER C O 1
ATOM 4593 N N . LYS C 1 236 ? 27.338 -59.042 73.067 1.00 99.44 232 LYS C N 1
ATOM 4594 C CA . LYS C 1 236 ? 27.446 -57.917 73.976 1.00 98.44 232 LYS C CA 1
ATOM 4595 C C . LYS C 1 236 ? 27.090 -56.632 73.259 1.00 100.53 232 LYS C C 1
ATOM 4596 O O . LYS C 1 236 ? 26.444 -55.766 73.832 1.00 104.24 232 LYS C O 1
ATOM 4602 N N . ILE C 1 237 ? 27.494 -56.517 72.000 1.00 99.85 233 ILE C N 1
ATOM 4603 C CA . ILE C 1 237 ? 27.180 -55.327 71.215 1.00 103.73 233 ILE C CA 1
ATOM 4604 C C . ILE C 1 237 ? 25.673 -55.210 70.991 1.00 105.52 233 ILE C C 1
ATOM 4605 O O . ILE C 1 237 ? 25.102 -54.137 71.158 1.00 106.05 233 ILE C O 1
ATOM 4610 N N . MET C 1 238 ? 25.028 -56.311 70.615 1.00 108.60 234 MET C N 1
ATOM 4611 C CA . MET C 1 238 ? 23.587 -56.284 70.387 1.00 108.98 234 MET C CA 1
ATOM 4612 C C . MET C 1 238 ? 22.877 -55.784 71.607 1.00 107.51 234 MET C C 1
ATOM 4613 O O . MET C 1 238 ? 22.004 -54.928 71.516 1.00 106.00 234 MET C O 1
ATOM 4618 N N . ASP C 1 239 ? 23.273 -56.333 72.749 1.00 108.07 235 ASP C N 1
ATOM 4619 C CA . ASP C 1 239 ? 22.613 -56.044 73.999 1.00 110.11 235 ASP C CA 1
ATOM 4620 C C . ASP C 1 239 ? 22.470 -54.558 74.144 1.00 116.90 235 ASP C C 1
ATOM 4621 O O . ASP C 1 239 ? 21.363 -54.053 74.223 1.00 119.19 235 ASP C O 1
ATOM 4626 N N . VAL C 1 240 ? 23.582 -53.856 73.990 1.00 118.07 236 VAL C N 1
ATOM 4627 C CA . VAL C 1 240 ? 23.614 -52.423 74.233 1.00 124.22 236 VAL C CA 1
ATOM 4628 C C . VAL C 1 240 ? 22.852 -51.615 73.189 1.00 125.33 236 VAL C C 1
ATOM 4629 O O . VAL C 1 240 ? 22.161 -50.658 73.537 1.00 130.00 236 VAL C O 1
ATOM 4633 N N . VAL C 1 241 ? 22.955 -52.003 71.923 1.00 120.01 237 VAL C N 1
ATOM 4634 C CA . VAL C 1 241 ? 22.290 -51.271 70.848 1.00 118.84 237 VAL C CA 1
ATOM 4635 C C . VAL C 1 241 ? 20.779 -51.169 71.062 1.00 125.44 237 VAL C C 1
ATOM 4636 O O . VAL C 1 241 ? 20.156 -50.148 70.752 1.00 123.43 237 VAL C O 1
ATOM 4640 N N . PHE C 1 242 ? 20.196 -52.227 71.610 1.00 127.62 238 PHE C N 1
ATOM 4641 C CA . PHE C 1 242 ? 18.758 -52.266 71.839 1.00 127.14 238 PHE C CA 1
ATOM 4642 C C . PHE C 1 242 ? 18.317 -51.650 73.174 1.00 130.66 238 PHE C C 1
ATOM 4643 O O . PHE C 1 242 ? 17.181 -51.192 73.292 1.00 129.04 238 PHE C O 1
ATOM 4651 N N . GLN C 1 243 ? 19.197 -51.630 74.172 1.00 127.63 239 GLN C N 1
ATOM 4652 C CA . GLN C 1 243 ? 18.873 -50.959 75.428 1.00 130.16 239 GLN C CA 1
ATOM 4653 C C . GLN C 1 243 ? 18.849 -49.449 75.230 1.00 134.49 239 GLN C C 1
ATOM 4654 O O . GLN C 1 243 ? 18.101 -48.731 75.897 1.00 143.53 239 GLN C O 1
ATOM 4660 N N . TRP C 1 244 ? 19.661 -48.979 74.293 1.00 128.57 240 TRP C N 1
ATOM 4661 C CA . TRP C 1 244 ? 19.697 -47.570 73.952 1.00 129.34 240 TRP C CA 1
ATOM 4662 C C . TRP C 1 244 ? 18.428 -47.221 73.186 1.00 136.24 240 TRP C C 1
ATOM 4663 O O . TRP C 1 244 ? 17.816 -46.179 73.415 1.00 141.59 240 TRP C O 1
ATOM 4674 N N . LEU C 1 245 ? 18.038 -48.100 72.270 1.00 132.80 241 LEU C N 1
ATOM 4675 C CA . LEU C 1 245 ? 16.828 -47.897 71.485 1.00 129.77 241 LEU C CA 1
ATOM 4676 C C . LEU C 1 245 ? 15.559 -48.163 72.291 1.00 130.63 241 LEU C C 1
ATOM 4677 O O . LEU C 1 245 ? 15.618 -48.526 73.465 1.00 130.65 241 LEU C O 1
#

InterPro domains:
  IPR039975 Intraflagellar transport protein 52 homolog [PTHR12969] (2-424)
  IPR048643 Intraflagellar transport protein 52, C-terminal domain [PF21178] (361-412)
  IPR055458 IFT52, GIFT domain [PF23355] (8-254)
  IPR055460 IFT52, central domain [PF23352] (270-350)

Radius of gyration: 27.94 Å; Cα contacts (8 Å, |Δi|>4): 1648; chains: 3; bounding box: 72×47×79 Å

GO terms:
  GO:0030992 intraciliary transport particle B (C, IDA)
  GO:0097542 ciliary tip (C, IDA)
  GO:0097546 ciliary base (C, IDA)
  GO:0097733 photoreceptor cell cilium (C, IDA)
  GO:0032391 photoreceptor connecting cilium (C, IDA)
  GO:0036064 ciliary basal body (C, IDA)
  GO:0044292 dendrite terminus (C, IDA)
  GO:0005813 centrosome (C, IDA)
  GO:0005814 centriole (C, IDA)
  GO:0005929 cilium (C, IDA)
  GO:0042073 intraciliary transport (P, IC)
  GO:0001841 neural tube formation (P, IMP)
  GO:0001947 heart looping (P, IMP)
  GO:0042733 embryonic digit morphogenesis (P, IMP)
  GO:0009953 dorsal/ventral pattern formation (P, IMP)
  GO:1905515 non-motile cilium assembly (P, IMP)
  GO:0050680 negative regulation of epithelial cell proliferation (P, IMP)
  GO:0007224 smoothened signaling pathway (P, IMP)
  GO:0007368 determination of left/right symmetry (P, IMP)
  GO:0070613 regulation of protein processing (P, IMP)

B-factor: mean 84.13, std 29.45, range [36.89, 171.74]